Protein 3OF4 (pdb70)

Sequence (615 aa):
YLLEEKLQQWRYATADFSGAHITDDDVLDKLLNTTRLTASSYGLQPYCTLVIRNKGLREEQLVNNHSFGQQKVADSSALVIFAAKTGAVADIVDPYISSELSSQQRQLTNNEEAENTRNYFTQKLQASAATRKEWAVRQAYIGLGTFLLAAAELEVDSCPEGIEHDAYDNILSLKDLGLSTVFACCPVGYRSEADTTQFQKKVRQQPLSRFKVVLYLLEEKKLQQWRYATADDFSGAHHITDDDVLDKLLNTTRLTASSYGLQPYCCTLVIRNKGLREQLVNHSFGQQKVADSSALVIFAAKTGAVADIVDPYISELSQQQRQLTNEEAENTRNYFTQKLQASAATRKEWAVRQAYIGLGTFLLAAAELEVDSCPEEGIEHDDAYDNNILSLKDLGLSTVFACPVGYRSEADTTQFQKKVRQQPLSRFKVVLYLEEKLQQWRYATADFSGAHITDDDVLDKLLNTTRLTASSYGLQQPYCTLVIRNKGLREQLVNHSFGQQKVADSSALVIFAAKTGAVADIVDPYISSELSQQRQLTNEEAENTRNYFTQKLQQASAATRKEWAVRQAYIGLGTFLLAAAELEVDSCPEGIEHDAYDNILSLKDLGLSTVFACPVGYRSEADTTQFQKKVRQPLSRFKVVL

Secondary structure (DSSP, 8-state):
-HHHHHHH--B-SSB-SPPPPHHHHHHHHHHHHT---GGG---EEEEEE--HHHHHHHHHTTTT-THHHHSSEEEEEEEE-S-THHHHHHHHHHHHHHHT--HHHHHHHHHHHHHHHH--HHHHHHHHHHHHHHHHHHHHHHHHHTT-EE----S-HHHHHHHTTHHHHTEEEEEEEEEE-B-TT-GGGGSPP----HHHHEEE-/-HHHHHHH--B-S-B-S----HHHHHHHHHHHHT---GGG---EEEEEE--HHHHHHHHHTTTT-GGGTSSSEEEEEEEE-S-HHHHHHHHHHHHHHHTT--HHHHHHHHHHHHHHHH--HHHHHHHHHHHHHHHHHHHHHHHHHTT-EE----S-HHHHHHHTTGGGGTEEEEEEEEEE-B-TT-GGGGSPP----HHHHEEE-/-HHHHHHH--B-SSB-SPPPPHHHHHHHHHHHHT---GGG---EEEEEE--HHHHHHHHTTTTT-THHHHSSEEEEEEEE-S-THHHHHHHHHHHHHHHT--HHHHHHHHHHHHHHHH--HHHHHHHHHHHHHHHHHHHHHHHHHTT-EE----S-HHHHHHHTT-GGGTEEEEEEEEEE-B-TT-GGGGSPP----HHHH----

Radius of gyration: 32.73 Å; Cα contacts (8 Å, |Δi|>4): 1100; chains: 3; bounding box: 60×85×86 Å

InterPro domains:
  IPR000415 Nitroreductase-like [G3DSA:3.40.109.10] (1-208)
  IPR000415 Nitroreductase-like [SSF55469] (2-204)
  IPR029479 Nitroreductase [PF00881] (9-184)

Organism: Idiomarina loihiensis (strain ATCC BAA-735 / DSM 15497 / L2-TR) (NCBI:txid283942)

Nearest PDB structures (foldseek):
  3of4-assembly2_C-2  TM=1.001E+00  e=7.122E-36  Idiomarina loihiensis
  3bem-assembly1_A  TM=8.666E-01  e=5.402E-15  Bacillus subtilis
  3n2s-assembly2_D  TM=8.301E-01  e=6.913E-11  Bacillus subtilis
  1zch-assembly1_A-2  TM=8.264E-01  e=3.572E-10  Bacillus subtilis
  7z0w-assembly3_F  TM=7.752E-01  e=3.189E-10  Escherichia coli K-12

Solvent-accessible surface area: 29558 Å² total

Foldseek 3Di:
DLVVLVLLADQFQAAAQDADDPVLVCLLQVQLLVFDADVSLLQKHKDKAQDQVLQVVQCVQLVNSCLSRRFRMKIWIKGQLAQLCVRLVVVLVVVCVVVVDDPVVSVVSSVVSNVVLVVDSVVSRVSRLVRSVSSVVSSSSSCSVSQKYKHKASGNFVVVCVSVVCVVVRITTNMMMGIHHHDPPRPCSPDDDDDDDPVPVDDDD/DLVVLVLQADQFQAFDQDADDPVLVCQLVVQLLPFDAVVSQLQKDKDKAQDQVLQVVQCVQLVNRCLSRRFNIKIWIKGQLADLCVRLVVVLVVCCVVVVDDPVRSVVSSVVSNVVLVVDSVVSRVSRLVRVVSSVVSSSSSCSVSQKYKHKASGNFVVNCVSVVCVVVSITTNMMMGIHHHDPPRCCSVDDDDDDDCVVVDDDD/DLVVLVLQADAFQAAAQAADDPVLVCLLQVQLLPFDADVSLLQKHKDKDQDQVLQVVQCVQLVNRCLSRRFRIKIWIKGQLADLCVRLVVVLVVCCVVVVDDPVRSVVSSVVSSVVQVVDSVVNRVSRLVRVVSSVVSSSSSCSVSVKYKHKARGNFVVVCVSVVCVVVRITTNMMMGIGHHDPPRPCSVDDDDDDDPVVVDDDD

Structure (mmCIF, N/CA/C/O backbone):
data_3OF4
#
_entry.id   3OF4
#
_cell.length_a   154.702
_cell.length_b   74.051
_cell.length_c   64.565
_cell.angle_alpha   90.000
_cell.angle_beta   112.490
_cell.angle_gamma   90.000
#
_symmetry.space_group_name_H-M   'C 1 2 1'
#
loop_
_entity.id
_entity.type
_entity.pdbx_description
1 polymer Nitroreductase
2 non-polymer 'FLAVIN MONONUCLEOTIDE'
3 non-polymer 'UNKNOWN LIGAND'
4 non-polymer 'SULFATE ION'
5 non-polymer GLYCEROL
6 non-polymer 'ACETATE ION'
7 non-polymer 'FLAVIN-ADENINE DINUCLEOTIDE'
8 water water
#
loop_
_atom_site.group_PDB
_atom_site.id
_atom_site.type_symbol
_atom_site.label_atom_id
_atom_site.label_alt_id
_atom_site.label_comp_id
_atom_site.label_asym_id
_atom_site.label_entity_id
_atom_site.label_seq_id
_atom_site.pdbx_PDB_ins_code
_atom_site.Cartn_x
_atom_site.Cartn_y
_atom_site.Cartn_z
_atom_site.occupancy
_atom_site.B_iso_or_equiv
_atom_site.auth_seq_id
_atom_site.auth_comp_id
_atom_site.auth_asym_id
_atom_site.auth_atom_id
_atom_site.pdbx_PDB_model_num
ATOM 9 N N . TYR A 1 3 ? 45.555 58.782 0.930 1.00 36.03 2 TYR A N 1
ATOM 10 C CA . TYR A 1 3 ? 46.534 57.981 1.662 1.00 34.82 2 TYR A CA 1
ATOM 11 C C . TYR A 1 3 ? 46.141 57.736 3.124 1.00 32.23 2 TYR A C 1
ATOM 12 O O . TYR A 1 3 ? 46.266 56.622 3.659 1.00 31.13 2 TYR A O 1
ATOM 21 N N . LEU A 1 4 ? 45.639 58.768 3.788 1.00 30.22 3 LEU A N 1
ATOM 22 C CA A LEU A 1 4 ? 45.237 58.624 5.179 0.50 28.68 3 LEU A CA 1
ATOM 23 C CA B LEU A 1 4 ? 45.264 58.598 5.185 0.50 28.56 3 LEU A CA 1
ATOM 24 C C . LEU A 1 4 ? 44.083 57.633 5.326 1.00 27.98 3 LEU A C 1
ATOM 25 O O . LEU A 1 4 ? 43.972 56.972 6.347 1.00 27.28 3 LEU A O 1
ATOM 34 N N . GLU A 1 5 ? 43.230 57.509 4.304 1.00 30.05 4 GLU A N 1
ATOM 35 C CA A GLU A 1 5 ? 42.207 56.431 4.277 0.50 30.67 4 GLU A CA 1
ATOM 36 C CA B GLU A 1 5 ? 42.211 56.441 4.321 0.50 30.89 4 GLU A CA 1
ATOM 37 C C . GLU A 1 5 ? 42.858 55.050 4.288 1.00 31.33 4 GLU A C 1
ATOM 38 O O . GLU A 1 5 ? 42.430 54.158 5.011 1.00 31.11 4 GLU A O 1
ATOM 49 N N . LYS A 1 6 ? 43.895 54.871 3.476 1.00 31.85 5 LYS A N 1
ATOM 50 C CA . LYS A 1 6 ? 44.630 53.588 3.430 1.00 32.75 5 LYS A CA 1
ATOM 51 C C . LYS A 1 6 ? 45.290 53.270 4.775 1.00 30.63 5 LYS A C 1
ATOM 52 O O . LYS A 1 6 ? 45.237 52.126 5.251 1.00 29.98 5 LYS A O 1
ATOM 58 N N . LEU A 1 7 ? 45.847 54.284 5.425 1.00 29.54 6 LEU A N 1
ATOM 59 C CA . LEU A 1 7 ? 46.466 54.087 6.756 1.00 28.46 6 LEU A CA 1
ATOM 60 C C . LEU A 1 7 ? 45.394 53.627 7.735 1.00 28.02 6 LEU A C 1
ATOM 61 O O . LEU A 1 7 ? 45.616 52.686 8.540 1.00 27.40 6 LEU A O 1
ATOM 66 N N . GLN A 1 8 ? 44.215 54.268 7.682 1.00 28.46 7 GLN A N 1
ATOM 67 C CA . GLN A 1 8 ? 43.086 53.893 8.553 1.00 27.74 7 GLN A CA 1
ATOM 68 C C . GLN A 1 8 ? 42.632 52.455 8.383 1.00 29.34 7 GLN A C 1
ATOM 69 O O . GLN A 1 8 ? 42.208 51.807 9.344 1.00 29.12 7 GLN A O 1
ATOM 75 N N . GLN A 1 9 ? 42.656 51.972 7.142 1.00 31.21 8 GLN A N 1
ATOM 76 C CA . GLN A 1 9 ? 42.268 50.601 6.822 1.00 31.87 8 GLN A CA 1
ATOM 77 C C . GLN A 1 9 ? 43.346 49.578 7.220 1.00 31.49 8 GLN A C 1
ATOM 78 O O . GLN A 1 9 ? 43.020 48.438 7.559 1.00 31.36 8 GLN A O 1
ATOM 84 N N . TRP A 1 10 ? 44.610 49.995 7.157 1.00 30.73 9 TRP A N 1
ATOM 85 C CA . TRP A 1 10 ? 45.760 49.126 7.511 1.00 31.13 9 TRP A CA 1
ATOM 86 C C . TRP A 1 10 ? 45.807 48.865 9.027 1.00 30.32 9 TRP A C 1
ATOM 87 O O . TRP A 1 10 ? 45.930 47.727 9.451 1.00 28.79 9 TRP A O 1
ATOM 98 N N . ARG A 1 11 ? 45.648 49.914 9.839 1.00 28.54 10 ARG A N 1
ATOM 99 C CA . ARG A 1 11 ? 45.769 49.772 11.283 1.00 27.22 10 ARG A CA 1
ATOM 100 C C . ARG A 1 11 ? 44.611 49.024 11.891 1.00 27.38 10 ARG A C 1
ATOM 101 O O . ARG A 1 11 ? 43.542 48.941 11.299 1.00 25.51 10 ARG A O 1
ATOM 109 N N . TYR A 1 12 ? 44.836 48.498 13.093 1.00 26.88 11 TYR A N 1
ATOM 110 C CA . TYR A 1 12 ? 43.753 47.864 13.872 1.00 27.37 11 TYR A CA 1
ATOM 111 C C . TYR A 1 12 ? 44.238 47.838 15.307 1.00 27.95 11 TYR A C 1
ATOM 112 O O . TYR A 1 12 ? 45.415 48.149 15.595 1.00 27.50 11 TYR A O 1
ATOM 121 N N . ALA A 1 13 ? 43.320 47.569 16.216 1.00 29.23 12 ALA A N 1
ATOM 122 C CA . ALA A 1 13 ? 43.646 47.485 17.640 1.00 30.11 12 ALA A CA 1
ATOM 123 C C . ALA A 1 13 ? 44.229 46.094 17.877 1.00 30.94 12 ALA A C 1
ATOM 124 O O . ALA A 1 13 ? 43.519 45.151 18.146 1.00 33.05 12 ALA A O 1
ATOM 126 N N . THR A 1 14 ? 45.538 45.989 17.745 1.00 31.54 13 THR A N 1
ATOM 127 C CA . THR A 1 14 ? 46.269 44.716 17.851 1.00 31.25 13 THR A CA 1
ATOM 128 C C . THR A 1 14 ? 46.027 43.953 19.163 1.00 32.40 13 THR A C 1
ATOM 129 O O . THR A 1 14 ? 46.288 44.471 20.258 1.00 32.28 13 THR A O 1
ATOM 133 N N . ALA A 1 15 ? 45.557 42.718 19.046 1.00 33.49 14 ALA A N 1
ATOM 134 C CA . ALA A 1 15 ? 45.239 41.865 20.211 1.00 34.51 14 ALA A CA 1
ATOM 135 C C . ALA A 1 15 ? 46.396 40.958 20.655 1.00 36.52 14 ALA A C 1
ATOM 136 O O . ALA A 1 15 ? 46.511 40.599 21.820 1.00 37.33 14 ALA A O 1
ATOM 138 N N . ASP A 1 16 ? 47.228 40.547 19.712 1.00 36.15 15 ASP A N 1
ATOM 139 C CA . ASP A 1 16 ? 48.322 39.665 20.035 1.00 37.70 15 ASP A CA 1
ATOM 140 C C . ASP A 1 16 ? 49.557 40.176 19.300 1.00 36.22 15 ASP A C 1
ATOM 141 O O . ASP A 1 16 ? 49.625 40.109 18.069 1.00 35.68 15 ASP A O 1
ATOM 146 N N . PHE A 1 17 ? 50.521 40.671 20.067 1.00 35.83 16 PHE A N 1
ATOM 147 C CA . PHE A 1 17 ? 51.778 41.162 19.522 1.00 35.85 16 PHE A CA 1
ATOM 148 C C . PHE A 1 17 ? 52.796 40.047 19.417 1.00 37.67 16 PHE A C 1
ATOM 149 O O . PHE A 1 17 ? 52.824 39.156 20.271 1.00 38.95 16 PHE A O 1
ATOM 157 N N . SER A 1 18 ? 53.672 40.142 18.414 1.00 37.58 17 SER A N 1
ATOM 158 C CA . SER A 1 18 ? 54.837 39.289 18.336 1.00 39.00 17 SER A CA 1
ATOM 159 C C . SER A 1 18 ? 55.944 39.825 19.238 1.00 39.86 17 SER A C 1
ATOM 160 O O . SER A 1 18 ? 55.884 40.959 19.724 1.00 39.15 17 SER A O 1
ATOM 163 N N . GLY A 1 19 ? 56.981 39.018 19.386 1.00 40.90 18 GLY A N 1
ATOM 164 C CA . GLY A 1 19 ? 58.166 39.425 20.138 1.00 42.14 18 GLY A CA 1
ATOM 165 C C . GLY A 1 19 ? 59.202 40.139 19.279 1.00 41.48 18 GLY A C 1
ATOM 166 O O . GLY A 1 19 ? 60.341 40.297 19.707 1.00 42.67 18 GLY A O 1
ATOM 167 N N . ALA A 1 20 ? 58.821 40.619 18.091 1.00 39.24 19 ALA A N 1
ATOM 168 C CA . ALA A 1 20 ? 59.815 41.232 17.201 1.00 39.12 19 ALA A CA 1
ATOM 169 C C . ALA A 1 20 ? 60.160 42.630 17.719 1.00 37.41 19 ALA A C 1
ATOM 170 O O . ALA A 1 20 ? 59.275 43.374 18.153 1.00 36.51 19 ALA A O 1
ATOM 172 N N . HIS A 1 21 ? 61.446 42.970 17.678 1.00 37.76 20 HIS A N 1
ATOM 173 C CA . HIS A 1 21 ? 61.959 44.265 18.159 1.00 37.83 20 HIS A CA 1
ATOM 174 C C . HIS A 1 21 ? 61.517 45.459 17.309 1.00 36.16 20 HIS A C 1
ATOM 175 O O . HIS A 1 21 ? 61.625 45.438 16.094 1.00 34.37 20 HIS A O 1
ATOM 182 N N . ILE A 1 22 ? 60.996 46.502 17.959 1.00 35.00 21 ILE A N 1
ATOM 183 C CA . ILE A 1 22 ? 60.820 47.806 17.310 1.00 34.80 21 ILE A CA 1
ATOM 184 C C . ILE A 1 22 ? 62.074 48.660 17.650 1.00 36.01 21 ILE A C 1
ATOM 185 O O . ILE A 1 22 ? 62.464 48.752 18.802 1.00 36.27 21 ILE A O 1
ATOM 190 N N . THR A 1 23 ? 62.734 49.248 16.657 1.00 36.38 22 THR A N 1
ATOM 191 C CA . THR A 1 23 ? 63.976 49.990 16.930 1.00 37.93 22 THR A CA 1
ATOM 192 C C . THR A 1 23 ? 63.672 51.376 17.496 1.00 36.92 22 THR A C 1
ATOM 193 O O . THR A 1 23 ? 62.563 51.924 17.306 1.00 34.59 22 THR A O 1
ATOM 197 N N . ASP A 1 24 ? 64.659 51.948 18.163 1.00 38.54 23 ASP A N 1
ATOM 198 C CA . ASP A 1 24 ? 64.561 53.323 18.633 1.00 38.93 23 ASP A CA 1
ATOM 199 C C . ASP A 1 24 ? 64.362 54.303 17.509 1.00 37.28 23 ASP A C 1
ATOM 200 O O . ASP A 1 24 ? 63.628 55.249 17.712 1.00 37.54 23 ASP A O 1
ATOM 205 N N . ASP A 1 25 ? 64.986 54.096 16.345 1.00 37.38 24 ASP A N 1
ATOM 206 C CA A ASP A 1 25 ? 64.833 55.041 15.248 0.50 36.46 24 ASP A CA 1
ATOM 207 C CA B ASP A 1 25 ? 64.824 55.018 15.216 0.50 37.31 24 ASP A CA 1
ATOM 208 C C . ASP A 1 25 ? 63.357 55.038 14.777 1.00 34.89 24 ASP A C 1
ATOM 209 O O . ASP A 1 25 ? 62.754 56.108 14.536 1.00 32.42 24 ASP A O 1
ATOM 218 N N . VAL A 1 26 ? 62.754 53.859 14.684 1.00 34.67 25 VAL A N 1
ATOM 219 C CA . VAL A 1 26 ? 61.334 53.787 14.307 1.00 33.20 25 VAL A CA 1
ATOM 220 C C . VAL A 1 26 ? 60.467 54.430 15.382 1.00 32.24 25 VAL A C 1
ATOM 221 O O . VAL A 1 26 ? 59.625 55.292 15.084 1.00 31.41 25 VAL A O 1
ATOM 225 N N . LEU A 1 27 ? 60.666 54.058 16.642 1.00 33.53 26 LEU A N 1
ATOM 226 C CA . LEU A 1 27 ? 59.870 54.655 17.722 1.00 32.94 26 LEU A CA 1
ATOM 227 C C . LEU A 1 27 ? 60.029 56.183 17.760 1.00 32.35 26 LEU A C 1
ATOM 228 O O . LEU A 1 27 ? 59.046 56.907 17.958 1.00 30.56 26 LEU A O 1
ATOM 233 N N . ASP A 1 28 ? 61.236 56.681 17.493 1.00 32.86 27 ASP A N 1
ATOM 234 C CA . ASP A 1 28 ? 61.457 58.136 17.424 1.00 32.70 27 ASP A CA 1
ATOM 235 C C . ASP A 1 28 ? 60.738 58.823 16.253 1.00 31.74 27 ASP A C 1
ATOM 236 O O . ASP A 1 28 ? 60.288 59.974 16.386 1.00 31.37 27 ASP A O 1
ATOM 241 N N . LYS A 1 29 ? 60.639 58.158 15.103 1.00 31.57 28 LYS A N 1
ATOM 242 C CA . LYS A 1 29 ? 59.866 58.738 14.012 1.00 31.62 28 LYS A CA 1
ATOM 243 C C . LYS A 1 29 ? 58.388 58.821 14.387 1.00 29.79 28 LYS A C 1
ATOM 244 O O . LYS A 1 29 ? 57.704 59.820 14.092 1.00 29.80 28 LYS A O 1
ATOM 250 N N . LEU A 1 30 ? 57.893 57.783 15.058 1.00 29.33 29 LEU A N 1
ATOM 251 C CA . LEU A 1 30 ? 56.509 57.746 15.513 1.00 28.52 29 LEU A CA 1
ATOM 252 C C . LEU A 1 30 ? 56.240 58.886 16.527 1.00 28.50 29 LEU A C 1
ATOM 253 O O . LEU A 1 30 ? 55.291 59.668 16.363 1.00 26.51 29 LEU A O 1
ATOM 258 N N . LEU A 1 31 ? 57.113 59.023 17.525 1.00 28.10 30 LEU A N 1
ATOM 259 C CA . LEU A 1 31 ? 56.935 60.070 18.551 1.00 28.03 30 LEU A CA 1
ATOM 260 C C . LEU A 1 31 ? 57.204 61.484 18.030 1.00 27.52 30 LEU A C 1
ATOM 261 O O . LEU A 1 31 ? 56.578 62.435 18.484 1.00 26.87 30 LEU A O 1
ATOM 266 N N . ASN A 1 32 ? 58.113 61.622 17.071 1.00 28.36 31 ASN A N 1
ATOM 267 C CA . ASN A 1 32 ? 58.385 62.893 16.450 1.00 28.84 31 ASN A CA 1
ATOM 268 C C . ASN A 1 32 ? 57.173 63.409 15.657 1.00 29.00 31 ASN A C 1
ATOM 269 O O . ASN A 1 32 ? 56.798 64.579 15.747 1.00 29.72 31 ASN A O 1
ATOM 274 N N . THR A 1 33 ? 56.530 62.541 14.903 1.00 27.73 32 THR A N 1
ATOM 275 C CA . THR A 1 33 ? 55.280 62.941 14.230 1.00 25.50 32 THR A CA 1
ATOM 276 C C . THR A 1 33 ? 54.184 63.301 15.248 1.00 24.89 32 THR A C 1
ATOM 277 O O . THR A 1 33 ? 53.464 64.268 15.063 1.00 26.94 32 THR A O 1
ATOM 281 N N . THR A 1 34 ? 54.097 62.549 16.320 1.00 25.15 33 THR A N 1
ATOM 282 C CA . THR A 1 34 ? 53.085 62.741 17.340 1.00 23.88 33 THR A CA 1
ATOM 283 C C . THR A 1 34 ? 53.349 64.089 18.034 1.00 24.38 33 THR A C 1
ATOM 284 O O . THR A 1 34 ? 52.404 64.833 18.323 1.00 23.86 33 THR A O 1
ATOM 288 N N . ARG A 1 35 ? 54.614 64.412 18.288 1.00 24.76 34 ARG A N 1
ATOM 289 C CA . ARG A 1 35 ? 54.972 65.681 18.954 1.00 24.91 34 ARG A CA 1
ATOM 290 C C . ARG A 1 35 ? 54.568 66.972 18.212 1.00 25.17 34 ARG A C 1
ATOM 291 O O . ARG A 1 35 ? 54.502 68.042 18.814 1.00 23.28 34 ARG A O 1
ATOM 299 N N . LEU A 1 36 ? 54.350 66.872 16.902 1.00 24.40 35 LEU A N 1
ATOM 300 C CA . LEU A 1 36 ? 53.971 68.001 16.066 1.00 24.18 35 LEU A CA 1
ATOM 301 C C . LEU A 1 36 ? 52.445 68.262 16.105 1.00 23.80 35 LEU A C 1
ATOM 302 O O . LEU A 1 36 ? 51.958 69.108 15.378 1.00 23.23 35 LEU A O 1
ATOM 307 N N . THR A 1 37 ? 51.703 67.492 16.915 1.00 23.15 36 THR A N 1
ATOM 308 C CA . THR A 1 37 ? 50.236 67.627 16.990 1.00 22.54 36 THR A CA 1
ATOM 309 C C . THR A 1 37 ? 49.822 68.977 17.544 1.00 22.05 36 THR A C 1
ATOM 310 O O . THR A 1 37 ? 50.389 69.449 18.527 1.00 22.14 36 THR A O 1
ATOM 314 N N . ALA A 1 38 ? 48.815 69.585 16.928 1.00 21.28 37 ALA A N 1
ATOM 315 C CA . ALA A 1 38 ? 48.201 70.770 17.483 1.00 20.86 37 ALA A CA 1
ATOM 316 C C . ALA A 1 38 ? 47.672 70.505 18.906 1.00 20.51 37 ALA A C 1
ATOM 317 O O . ALA A 1 38 ? 47.124 69.426 19.208 1.00 20.12 37 ALA A O 1
ATOM 319 N N . SER A 1 39 ? 47.693 71.558 19.717 1.00 21.26 38 SER A N 1
ATOM 320 C CA . SER A 1 39 ? 47.082 71.546 21.039 1.00 22.18 38 SER A CA 1
ATOM 321 C C . SER A 1 39 ? 46.515 72.916 21.409 1.00 22.90 38 SER A C 1
ATOM 322 O O . SER A 1 39 ? 46.902 73.932 20.852 1.00 20.96 38 SER A O 1
ATOM 325 N N . SER A 1 40 ? 45.612 72.905 22.358 1.00 22.80 39 SER A N 1
ATOM 326 C CA . SER A 1 40 ? 45.003 74.085 22.912 1.00 24.63 39 SER A CA 1
ATOM 327 C C . SER A 1 40 ? 46.088 75.089 23.336 1.00 25.06 39 SER A C 1
ATOM 328 O O . SER A 1 40 ? 46.955 74.762 24.138 1.00 24.35 39 SER A O 1
ATOM 331 N N . TYR A 1 41 ? 46.047 76.285 22.736 1.00 24.71 40 TYR A N 1
ATOM 332 C CA . TYR A 1 41 ? 47.058 77.353 22.938 1.00 26.27 40 TYR A CA 1
ATOM 333 C C . TYR A 1 41 ? 48.509 76.979 22.571 1.00 26.72 40 TYR A C 1
ATOM 334 O O . TYR A 1 41 ? 49.450 77.750 22.844 1.00 27.75 40 TYR A O 1
ATOM 343 N N . GLY A 1 42 ? 48.701 75.822 21.934 1.00 24.23 41 GLY A N 1
ATOM 344 C CA . GLY A 1 42 ? 50.027 75.305 21.626 1.00 24.33 41 GLY A CA 1
ATOM 345 C C . GLY A 1 42 ? 50.817 74.850 22.861 1.00 25.05 41 GLY A C 1
ATOM 346 O O . GLY A 1 42 ? 52.002 74.545 22.777 1.00 24.65 41 GLY A O 1
ATOM 347 N N . LEU A 1 43 ? 50.136 74.729 23.998 1.00 25.35 42 LEU A N 1
ATOM 348 C CA . LEU A 1 43 ? 50.781 74.406 25.271 1.00 25.28 42 LEU A CA 1
ATOM 349 C C . LEU A 1 43 ? 51.143 72.940 25.471 1.00 25.84 42 LEU A C 1
ATOM 350 O O . LEU A 1 43 ? 51.897 72.609 26.406 1.00 26.44 42 LEU A O 1
ATOM 355 N N . GLN A 1 44 ? 50.608 72.055 24.638 1.00 24.31 43 GLN A N 1
ATOM 356 C CA . GLN A 1 44 ? 50.965 70.638 24.667 1.00 24.07 43 GLN A CA 1
ATOM 357 C C . GLN A 1 44 ? 51.186 70.054 26.096 1.00 22.89 43 GLN A C 1
ATOM 358 O O . GLN A 1 44 ? 52.288 69.631 26.442 1.00 23.63 43 GLN A O 1
ATOM 364 N N . PRO A 1 45 ? 50.143 70.041 26.916 1.00 22.99 44 PRO A N 1
ATOM 365 C CA . PRO A 1 45 ? 50.263 69.689 28.342 1.00 22.91 44 PRO A CA 1
ATOM 366 C C . PRO A 1 45 ? 50.298 68.179 28.598 1.00 23.30 44 PRO A C 1
ATOM 367 O O . PRO A 1 45 ? 49.617 67.670 29.500 1.00 24.45 44 PRO A O 1
ATOM 371 N N . TYR A 1 46 ? 51.146 67.466 27.840 1.00 23.94 45 TYR A N 1
ATOM 372 C CA . TYR A 1 46 ? 51.301 66.029 27.991 1.00 24.15 45 TYR A CA 1
ATOM 373 C C . TYR A 1 46 ? 52.613 65.577 27.390 1.00 24.88 45 TYR A C 1
ATOM 374 O O . TYR A 1 46 ? 53.315 66.356 26.763 1.00 24.03 45 TYR A O 1
ATOM 383 N N . CYS A 1 47 ? 52.951 64.314 27.618 1.00 26.98 46 CYS A N 1
ATOM 384 C CA . CYS A 1 47 ? 54.129 63.739 27.026 1.00 26.97 46 CYS A CA 1
ATOM 385 C C . CYS A 1 47 ? 53.901 62.241 26.857 1.00 27.39 46 CYS A C 1
ATOM 386 O O . CYS A 1 47 ? 52.847 61.696 27.244 1.00 27.17 46 CYS A O 1
ATOM 389 N N . THR A 1 48 ? 54.853 61.589 26.214 1.00 27.29 47 THR A N 1
ATOM 390 C CA . THR A 1 48 ? 54.797 60.141 26.028 1.00 28.40 47 THR A CA 1
ATOM 391 C C . THR A 1 48 ? 55.939 59.463 26.767 1.00 31.51 47 THR A C 1
ATOM 392 O O . THR A 1 48 ? 57.119 59.775 26.513 1.00 34.92 47 THR A O 1
ATOM 396 N N . LEU A 1 49 ? 55.622 58.527 27.660 1.00 32.06 48 LEU A N 1
ATOM 397 C CA . LEU A 1 49 ? 56.626 57.757 28.369 1.00 32.87 48 LEU A CA 1
ATOM 398 C C . LEU A 1 49 ? 56.865 56.499 27.568 1.00 33.64 48 LEU A C 1
ATOM 399 O O . LEU A 1 49 ? 55.899 55.932 27.051 1.00 33.83 48 LEU A O 1
ATOM 404 N N . VAL A 1 50 ? 58.124 56.090 27.412 1.00 33.85 49 VAL A N 1
ATOM 405 C CA . VAL A 1 50 ? 58.475 54.848 26.679 1.00 34.08 49 VAL A CA 1
ATOM 406 C C . VAL A 1 50 ? 59.095 53.824 27.650 1.00 37.42 49 VAL A C 1
ATOM 407 O O . VAL A 1 50 ? 60.119 54.110 28.302 1.00 40.09 49 VAL A O 1
ATOM 411 N N . ILE A 1 51 ? 58.493 52.638 27.748 1.00 37.99 50 ILE A N 1
ATOM 412 C CA . ILE A 1 51 ? 58.984 51.578 28.602 1.00 39.97 50 ILE A CA 1
ATOM 413 C C . ILE A 1 51 ? 59.172 50.269 27.833 1.00 40.17 50 ILE A C 1
ATOM 414 O O . ILE A 1 51 ? 58.248 49.788 27.177 1.00 38.31 50 ILE A O 1
ATOM 419 N N . ARG A 1 52 ? 60.347 49.671 27.970 1.00 41.55 51 ARG A N 1
ATOM 420 C CA . ARG A 1 52 ? 60.624 48.357 27.360 1.00 42.85 51 ARG A CA 1
ATOM 421 C C . ARG A 1 52 ? 60.751 47.212 28.378 1.00 45.19 51 ARG A C 1
ATOM 422 O O . ARG A 1 52 ? 60.407 46.075 28.070 1.00 44.73 51 ARG A O 1
ATOM 430 N N . ASN A 1 53 ? 61.221 47.532 29.584 1.00 47.54 52 ASN A N 1
ATOM 431 C CA . ASN A 1 53 ? 61.404 46.566 30.675 1.00 50.17 52 ASN A CA 1
ATOM 432 C C . ASN A 1 53 ? 60.269 45.568 30.759 1.00 50.97 52 ASN A C 1
ATOM 433 O O . ASN A 1 53 ? 59.100 45.956 30.862 1.00 49.83 52 ASN A O 1
ATOM 438 N N . LYS A 1 54 ? 60.597 44.285 30.729 1.00 52.32 53 LYS A N 1
ATOM 439 C CA . LYS A 1 54 ? 59.578 43.262 30.593 1.00 53.07 53 LYS A CA 1
ATOM 440 C C . LYS A 1 54 ? 58.820 43.009 31.927 1.00 54.37 53 LYS A C 1
ATOM 441 O O . LYS A 1 54 ? 57.597 42.789 31.934 1.00 53.36 53 LYS A O 1
ATOM 447 N N . GLY A 1 55 ? 59.543 43.052 33.044 1.00 56.61 54 GLY A N 1
ATOM 448 C CA . GLY A 1 55 ? 58.996 42.680 34.352 1.00 58.13 54 GLY A CA 1
ATOM 449 C C . GLY A 1 55 ? 58.086 43.755 34.928 1.00 56.89 54 GLY A C 1
ATOM 450 O O . GLY A 1 55 ? 56.992 43.450 35.410 1.00 57.45 54 GLY A O 1
ATOM 451 N N . LEU A 1 56 ? 58.563 44.997 34.887 1.00 54.75 55 LEU A N 1
ATOM 452 C CA . LEU A 1 56 ? 57.730 46.174 35.096 1.00 53.54 55 LEU A CA 1
ATOM 453 C C . LEU A 1 56 ? 56.388 46.146 34.368 1.00 51.37 55 LEU A C 1
ATOM 454 O O . LEU A 1 56 ? 55.354 46.568 34.921 1.00 51.21 55 LEU A O 1
ATOM 459 N N . ARG A 1 57 ? 56.413 45.721 33.109 1.00 48.89 56 ARG A N 1
ATOM 460 C CA . ARG A 1 57 ? 55.224 45.708 32.331 1.00 46.11 56 ARG A CA 1
ATOM 461 C C . ARG A 1 57 ? 54.352 44.521 32.695 1.00 47.53 56 ARG A C 1
ATOM 462 O O . ARG A 1 57 ? 53.134 44.635 32.669 1.00 46.82 56 ARG A O 1
ATOM 470 N N . GLU A 1 58 ? 54.946 43.370 33.035 1.00 49.47 57 GLU A N 1
ATOM 471 C CA A GLU A 1 58 ? 54.152 42.234 33.520 0.50 51.01 57 GLU A CA 1
ATOM 472 C CA B GLU A 1 58 ? 54.141 42.240 33.494 0.50 51.10 57 GLU A CA 1
ATOM 473 C C . GLU A 1 58 ? 53.388 42.673 34.765 1.00 51.76 57 GLU A C 1
ATOM 474 O O . GLU A 1 58 ? 52.229 42.294 34.957 1.00 52.79 57 GLU A O 1
ATOM 485 N N . GLN A 1 59 ? 54.023 43.503 35.592 1.00 51.58 58 GLN A N 1
ATOM 486 C CA . GLN A 1 59 ? 53.345 44.101 36.708 1.00 52.96 58 GLN A CA 1
ATOM 487 C C . GLN A 1 59 ? 52.166 45.014 36.271 1.00 50.50 58 GLN A C 1
ATOM 488 O O . GLN A 1 59 ? 51.095 44.989 36.883 1.00 50.40 58 GLN A O 1
ATOM 494 N N . LEU A 1 60 ? 52.366 45.829 35.234 1.00 47.73 59 LEU A N 1
ATOM 495 C CA . LEU A 1 60 ? 51.297 46.700 34.769 1.00 45.54 59 LEU A CA 1
ATOM 496 C C . LEU A 1 60 ? 50.159 45.827 34.212 1.00 45.94 59 LEU A C 1
ATOM 497 O O . LEU A 1 60 ? 48.967 46.168 34.376 1.00 45.57 59 LEU A O 1
ATOM 502 N N . VAL A 1 61 ? 50.503 44.681 33.611 1.00 46.41 60 VAL A N 1
ATOM 503 C CA . VAL A 1 61 ? 49.490 43.708 33.166 1.00 47.04 60 VAL A CA 1
ATOM 504 C C . VAL A 1 61 ? 48.524 43.364 34.299 1.00 49.40 60 VAL A C 1
ATOM 505 O O . VAL A 1 61 ? 47.305 43.316 34.086 1.00 48.43 60 VAL A O 1
ATOM 509 N N . ASN A 1 62 ? 49.067 43.149 35.499 1.00 52.43 61 ASN A N 1
ATOM 510 C CA A ASN A 1 62 ? 48.245 42.777 36.641 0.50 54.61 61 ASN A CA 1
ATOM 511 C CA B ASN A 1 62 ? 48.262 42.816 36.698 0.50 55.04 61 ASN A CA 1
ATOM 512 C C . ASN A 1 62 ? 47.306 43.955 37.041 1.00 53.96 61 ASN A C 1
ATOM 513 O O . ASN A 1 62 ? 46.314 43.763 37.743 1.00 56.42 61 ASN A O 1
ATOM 522 N N . HIS A 1 63 ? 47.596 45.159 36.559 1.00 51.37 62 HIS A N 1
ATOM 523 C CA . HIS A 1 63 ? 46.711 46.314 36.789 1.00 49.80 62 HIS A CA 1
ATOM 524 C C . HIS A 1 63 ? 46.091 46.795 35.465 1.00 46.89 62 HIS A C 1
ATOM 525 O O . HIS A 1 63 ? 45.758 47.956 35.300 1.00 43.66 62 HIS A O 1
ATOM 532 N N . SER A 1 64 ? 45.935 45.858 34.520 1.00 46.67 63 SER A N 1
ATOM 533 C CA . SER A 1 64 ? 45.319 46.125 33.235 1.00 44.00 63 SER A CA 1
ATOM 534 C C . SER A 1 64 ? 44.278 45.052 32.903 1.00 45.42 63 SER A C 1
ATOM 535 O O . SER A 1 64 ? 44.009 44.763 31.723 1.00 43.62 63 SER A O 1
ATOM 538 N N . PHE A 1 65 ? 43.681 44.477 33.951 1.00 47.80 64 PHE A N 1
ATOM 539 C CA . PHE A 1 65 ? 42.676 43.418 33.825 1.00 49.10 64 PHE A CA 1
ATOM 540 C C . PHE A 1 65 ? 43.228 42.274 33.008 1.00 49.72 64 PHE A C 1
ATOM 541 O O . PHE A 1 65 ? 42.541 41.699 32.179 1.00 50.23 64 PHE A O 1
ATOM 549 N N . GLY A 1 66 ? 44.492 41.957 33.247 1.00 50.24 65 GLY A N 1
ATOM 550 C CA . GLY A 1 66 ? 45.143 40.833 32.614 1.00 51.12 65 GLY A CA 1
ATOM 551 C C . GLY A 1 66 ? 45.313 40.918 31.114 1.00 49.53 65 GLY A C 1
ATOM 552 O O . GLY A 1 66 ? 45.411 39.902 30.433 1.00 49.95 65 GLY A O 1
ATOM 553 N N . GLN A 1 67 ? 45.355 42.126 30.581 1.00 47.24 66 GLN A N 1
ATOM 554 C CA . GLN A 1 67 ? 45.622 42.262 29.162 1.00 45.80 66 GLN A CA 1
ATOM 555 C C . GLN A 1 67 ? 47.127 42.098 28.965 1.00 45.94 66 GLN A C 1
ATOM 556 O O . GLN A 1 67 ? 47.900 43.023 29.181 1.00 44.73 66 GLN A O 1
ATOM 562 N N . GLN A 1 68 ? 47.544 40.893 28.601 1.00 47.41 67 GLN A N 1
ATOM 563 C CA . GLN A 1 68 ? 48.965 40.601 28.425 1.00 48.65 67 GLN A CA 1
ATOM 564 C C . GLN A 1 68 ? 49.682 41.429 27.323 1.00 46.67 67 GLN A C 1
ATOM 565 O O . GLN A 1 68 ? 50.904 41.586 27.368 1.00 46.94 67 GLN A O 1
ATOM 571 N N . LYS A 1 69 ? 48.949 41.959 26.349 1.00 44.82 68 LYS A N 1
ATOM 572 C CA . LYS A 1 69 ? 49.588 42.795 25.294 1.00 43.56 68 LYS A CA 1
ATOM 573 C C . LYS A 1 69 ? 50.488 43.936 25.843 1.00 42.32 68 LYS A C 1
ATOM 574 O O . LYS A 1 69 ? 51.437 44.360 25.187 1.00 41.72 68 LYS A O 1
ATOM 580 N N . VAL A 1 70 ? 50.198 44.427 27.047 1.00 42.49 69 VAL A N 1
ATOM 581 C CA . VAL A 1 70 ? 51.026 45.467 27.708 1.00 41.33 69 VAL A CA 1
ATOM 582 C C . VAL A 1 70 ? 52.498 45.089 27.890 1.00 42.62 69 VAL A C 1
ATOM 583 O O . VAL A 1 70 ? 53.375 45.953 27.838 1.00 40.89 69 VAL A O 1
ATOM 587 N N . ALA A 1 71 ? 52.752 43.800 28.162 1.00 44.56 70 ALA A N 1
ATOM 588 C CA . ALA A 1 71 ? 54.114 43.248 28.334 1.00 46.15 70 ALA A CA 1
ATOM 589 C C . ALA A 1 71 ? 54.672 42.578 27.073 1.00 46.47 70 ALA A C 1
ATOM 590 O O . ALA A 1 71 ? 55.865 42.662 26.828 1.00 46.68 70 ALA A O 1
ATOM 592 N N . ASP A 1 72 ? 53.817 41.898 26.305 1.00 47.13 71 ASP A N 1
ATOM 593 C CA . ASP A 1 72 ? 54.244 41.092 25.127 1.00 48.55 71 ASP A CA 1
ATOM 594 C C . ASP A 1 72 ? 54.869 41.884 23.959 1.00 46.65 71 ASP A C 1
ATOM 595 O O . ASP A 1 72 ? 55.762 41.371 23.214 1.00 48.37 71 ASP A O 1
ATOM 600 N N . SER A 1 73 ? 54.377 43.101 23.776 1.00 43.34 72 SER A N 1
ATOM 601 C CA . SER A 1 73 ? 54.859 44.029 22.743 1.00 40.92 72 SER A CA 1
ATOM 602 C C . SER A 1 73 ? 56.312 44.399 22.957 1.00 40.36 72 SER A C 1
ATOM 603 O O . SER A 1 73 ? 56.839 44.205 24.033 1.00 41.21 72 SER A O 1
ATOM 606 N N . SER A 1 74 ? 56.951 44.936 21.925 1.00 38.68 73 SER A N 1
ATOM 607 C CA . SER A 1 74 ? 58.339 45.352 22.011 1.00 38.88 73 SER A CA 1
ATOM 608 C C . SER A 1 74 ? 58.542 46.592 22.899 1.00 37.26 73 SER A C 1
ATOM 609 O O . SER A 1 74 ? 59.553 46.704 23.572 1.00 36.99 73 SER A O 1
ATOM 612 N N . ALA A 1 75 ? 57.600 47.530 22.879 1.00 35.83 74 ALA A N 1
ATOM 613 C CA . ALA A 1 75 ? 57.696 48.730 23.735 1.00 34.75 74 ALA A CA 1
ATOM 614 C C . ALA A 1 75 ? 56.309 49.142 24.155 1.00 33.81 74 ALA A C 1
ATOM 615 O O . ALA A 1 75 ? 55.325 48.801 23.488 1.00 33.20 74 ALA A O 1
ATOM 617 N N . LEU A 1 76 ? 56.230 49.889 25.252 1.00 33.26 75 LEU A N 1
ATOM 618 C CA . LEU A 1 76 ? 54.959 50.451 25.719 1.00 32.36 75 LEU A CA 1
ATOM 619 C C . LEU A 1 76 ? 55.087 51.974 25.725 1.00 30.89 75 LEU A C 1
ATOM 620 O O . LEU A 1 76 ? 56.061 52.531 26.273 1.00 31.91 75 LEU A O 1
ATOM 625 N N . VAL A 1 77 ? 54.148 52.640 25.063 1.00 28.85 76 VAL A N 1
ATOM 626 C CA . VAL A 1 77 ? 54.126 54.108 25.080 1.00 27.80 76 VAL A CA 1
ATOM 627 C C . VAL A 1 77 ? 52.976 54.504 25.985 1.00 28.11 76 VAL A C 1
ATOM 628 O O . VAL A 1 77 ? 51.835 54.100 25.743 1.00 29.30 76 VAL A O 1
ATOM 632 N N . ILE A 1 78 ? 53.229 55.331 26.994 1.00 28.91 77 ILE A N 1
ATOM 633 C CA . ILE A 1 78 ? 52.146 55.795 27.878 1.00 27.77 77 ILE A CA 1
ATOM 634 C C . ILE A 1 78 ? 51.983 57.284 27.630 1.00 27.86 77 ILE A C 1
ATOM 635 O O . ILE A 1 78 ? 52.951 58.016 27.750 1.00 27.78 77 ILE A O 1
ATOM 640 N N . PHE A 1 79 ? 50.776 57.720 27.244 1.00 24.99 78 PHE A N 1
ATOM 641 C CA . PHE A 1 79 ? 50.484 59.123 27.188 1.00 25.26 78 PHE A CA 1
ATOM 642 C C . PHE A 1 79 ? 50.157 59.583 28.600 1.00 25.86 78 PHE A C 1
ATOM 643 O O . PHE A 1 79 ? 49.233 59.039 29.239 1.00 26.53 78 PHE A O 1
ATOM 651 N N . ALA A 1 80 ? 50.891 60.604 29.055 1.00 25.27 79 ALA A N 1
ATOM 652 C CA . ALA A 1 80 ? 50.780 61.129 30.417 1.00 26.55 79 ALA A CA 1
ATOM 653 C C . ALA A 1 80 ? 50.527 62.645 30.421 1.00 25.95 79 ALA A C 1
ATOM 654 O O . ALA A 1 80 ? 51.260 63.419 29.785 1.00 24.06 79 ALA A O 1
ATOM 656 N N . ALA A 1 81 ? 49.449 63.050 31.096 1.00 26.48 80 ALA A N 1
ATOM 657 C CA . ALA A 1 81 ? 49.056 64.458 31.167 1.00 26.53 80 ALA A CA 1
ATOM 658 C C . ALA A 1 81 ? 49.852 65.165 32.261 1.00 27.48 80 ALA A C 1
ATOM 659 O O . ALA A 1 81 ? 50.145 64.596 33.281 1.00 28.29 80 ALA A O 1
ATOM 661 N N . LYS A 1 82 ? 50.231 66.409 32.022 1.00 27.99 81 LYS A N 1
ATOM 662 C CA . LYS A 1 82 ? 50.886 67.241 33.013 1.00 30.11 81 LYS A CA 1
ATOM 663 C C . LYS A 1 82 ? 49.845 67.760 34.032 1.00 31.21 81 LYS A C 1
ATOM 664 O O . LYS A 1 82 ? 48.953 68.564 33.709 1.00 30.55 81 LYS A O 1
ATOM 670 N N . THR A 1 83 ? 49.947 67.270 35.255 1.00 32.97 82 THR A N 1
ATOM 671 C CA . THR A 1 83 ? 48.952 67.514 36.286 1.00 34.19 82 THR A CA 1
ATOM 672 C C . THR A 1 83 ? 49.567 68.072 37.571 1.00 36.51 82 THR A C 1
ATOM 673 O O . THR A 1 83 ? 48.973 67.977 38.644 1.00 37.92 82 THR A O 1
ATOM 677 N N . GLY A 1 84 ? 50.789 68.597 37.471 1.00 36.17 83 GLY A N 1
ATOM 678 C CA . GLY A 1 84 ? 51.480 69.154 38.615 1.00 37.62 83 GLY A CA 1
ATOM 679 C C . GLY A 1 84 ? 51.434 70.681 38.583 1.00 36.44 83 GLY A C 1
ATOM 680 O O . GLY A 1 84 ? 50.382 71.265 38.347 1.00 35.68 83 GLY A O 1
ATOM 681 N N . ALA A 1 85 ? 52.585 71.309 38.779 1.00 35.87 84 ALA A N 1
ATOM 682 C CA . ALA A 1 85 ? 52.681 72.762 38.809 1.00 36.24 84 ALA A CA 1
ATOM 683 C C . ALA A 1 85 ? 52.360 73.342 37.429 1.00 33.93 84 ALA A C 1
ATOM 684 O O . ALA A 1 85 ? 52.778 72.835 36.379 1.00 31.99 84 ALA A O 1
ATOM 686 N N . VAL A 1 86 ? 51.564 74.395 37.428 1.00 33.31 85 VAL A N 1
ATOM 687 C CA . VAL A 1 86 ? 51.251 75.104 36.212 1.00 31.51 85 VAL A CA 1
ATOM 688 C C . VAL A 1 86 ? 52.534 75.521 35.501 1.00 31.12 85 VAL A C 1
ATOM 689 O O . VAL A 1 86 ? 52.587 75.506 34.280 1.00 28.86 85 VAL A O 1
ATOM 693 N N . ALA A 1 87 ? 53.579 75.869 36.272 1.00 31.72 86 ALA A N 1
ATOM 694 C CA . ALA A 1 87 ? 54.845 76.288 35.680 1.00 31.86 86 ALA A CA 1
ATOM 695 C C . ALA A 1 87 ? 55.407 75.214 34.756 1.00 32.54 86 ALA A C 1
ATOM 696 O O . ALA A 1 87 ? 56.096 75.532 33.781 1.00 31.16 86 ALA A O 1
ATOM 698 N N . ASP A 1 88 ? 55.157 73.937 35.055 1.00 33.09 87 ASP A N 1
ATOM 699 C CA . ASP A 1 88 ? 55.734 72.872 34.242 1.00 32.81 87 ASP A CA 1
ATOM 700 C C . ASP A 1 88 ? 55.033 72.707 32.875 1.00 30.19 87 ASP A C 1
ATOM 701 O O . ASP A 1 88 ? 55.526 71.996 32.014 1.00 28.84 87 ASP A O 1
ATOM 706 N N . ILE A 1 89 ? 53.906 73.372 32.690 1.00 28.34 88 ILE A N 1
ATOM 707 C CA . ILE A 1 89 ? 53.224 73.442 31.389 1.00 27.07 88 ILE A CA 1
ATOM 708 C C . ILE A 1 89 ? 53.666 74.730 30.705 1.00 26.95 88 ILE A C 1
ATOM 709 O O . ILE A 1 89 ? 54.108 74.722 29.552 1.00 26.27 88 ILE A O 1
ATOM 714 N N . VAL A 1 90 ? 53.596 75.840 31.435 1.00 28.81 89 VAL A N 1
ATOM 715 C CA . VAL A 1 90 ? 53.812 77.151 30.839 1.00 28.31 89 VAL A CA 1
ATOM 716 C C . VAL A 1 90 ? 55.283 77.409 30.477 1.00 29.92 89 VAL A C 1
ATOM 717 O O . VAL A 1 90 ? 55.580 77.863 29.377 1.00 30.65 89 VAL A O 1
ATOM 721 N N . ASP A 1 91 ? 56.204 77.111 31.377 1.00 30.06 90 ASP A N 1
ATOM 722 C CA . ASP A 1 91 ? 57.607 77.506 31.180 1.00 31.75 90 ASP A CA 1
ATOM 723 C C . ASP A 1 91 ? 58.257 76.826 29.963 1.00 31.13 90 ASP A C 1
ATOM 724 O O . ASP A 1 91 ? 58.922 77.486 29.168 1.00 30.41 90 ASP A O 1
ATOM 729 N N . PRO A 1 92 ? 58.068 75.502 29.803 1.00 32.25 91 PRO A N 1
ATOM 730 C CA . PRO A 1 92 ? 58.651 74.893 28.617 1.00 31.79 91 PRO A CA 1
ATOM 731 C C . PRO A 1 92 ? 58.122 75.475 27.297 1.00 31.03 91 PRO A C 1
ATOM 732 O O . PRO A 1 92 ? 58.884 75.598 26.338 1.00 30.98 91 PRO A O 1
ATOM 736 N N . TYR A 1 93 ? 56.831 75.813 27.255 1.00 29.79 92 TYR A N 1
ATOM 737 C CA . TYR A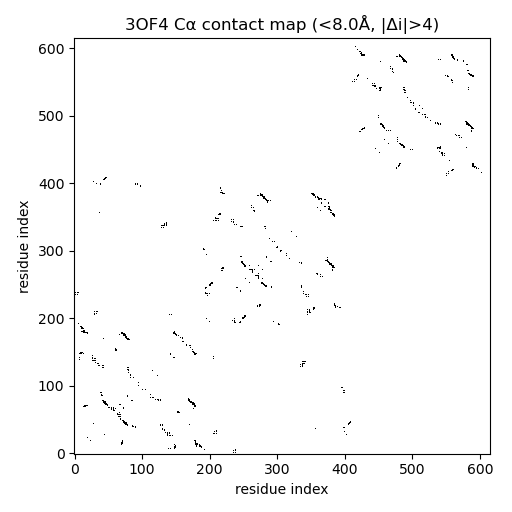 1 93 ? 56.274 76.487 26.111 1.00 29.32 92 TYR A CA 1
ATOM 738 C C . TYR A 1 93 ? 56.972 77.806 25.839 1.00 28.89 92 TYR A C 1
ATOM 739 O O . TYR A 1 93 ? 57.455 78.030 24.740 1.00 28.61 92 TYR A O 1
ATOM 748 N N . ILE A 1 94 ? 57.050 78.679 26.839 1.00 28.58 93 ILE A N 1
ATOM 749 C CA . ILE A 1 94 ? 57.675 80.004 26.653 1.00 28.15 93 ILE A CA 1
ATOM 750 C C . ILE A 1 94 ? 59.123 79.870 26.182 1.00 30.29 93 ILE A C 1
ATOM 751 O O . ILE A 1 94 ? 59.620 80.681 25.396 1.00 30.96 93 ILE A O 1
ATOM 756 N N . SER A 1 95 ? 59.827 78.867 26.695 1.00 31.36 94 SER A N 1
ATOM 757 C CA A SER A 1 95 ? 61.218 78.661 26.317 0.50 32.56 94 SER A CA 1
ATOM 758 C CA B SER A 1 95 ? 61.231 78.629 26.303 0.50 32.47 94 SER A CA 1
ATOM 759 C C . SER A 1 95 ? 61.328 78.377 24.811 1.00 32.27 94 SER A C 1
ATOM 760 O O . SER A 1 95 ? 62.130 78.989 24.115 1.00 32.81 94 SER A O 1
ATOM 765 N N . GLU A 1 96 ? 60.511 77.463 24.325 1.00 32.12 95 GLU A N 1
ATOM 766 C CA . GLU A 1 96 ? 60.507 77.145 22.884 1.00 32.86 95 GLU A CA 1
ATOM 767 C C . GLU A 1 96 ? 59.942 78.308 22.028 1.00 33.29 95 GLU A C 1
ATOM 768 O O . GLU A 1 96 ? 60.500 78.644 20.980 1.00 33.62 95 GLU A O 1
ATOM 774 N N . LEU A 1 97 ? 58.867 78.942 22.492 1.00 32.14 96 LEU A N 1
ATOM 775 C CA . LEU A 1 97 ? 58.301 80.099 21.798 1.00 32.48 96 LEU A CA 1
ATOM 776 C C . LEU A 1 97 ? 59.312 81.221 21.629 1.00 34.36 96 LEU A C 1
ATOM 777 O O . LEU A 1 97 ? 59.443 81.816 20.565 1.00 35.10 96 LEU A O 1
ATOM 782 N N . SER A 1 98 ? 60.030 81.517 22.710 1.00 35.02 97 SER A N 1
ATOM 783 C CA A SER A 1 98 ? 60.987 82.596 22.728 0.50 36.51 97 SER A CA 1
ATOM 784 C CA B SER A 1 98 ? 60.978 82.604 22.718 0.50 36.14 97 SER A CA 1
ATOM 785 C C . SER A 1 98 ? 62.116 82.339 21.745 1.00 37.42 97 SER A C 1
ATOM 786 O O . SER A 1 98 ? 62.555 83.240 21.039 1.00 37.75 97 SER A O 1
ATOM 791 N N . GLN A 1 99 ? 62.591 81.102 21.726 1.00 37.31 98 GLN A N 1
ATOM 792 C CA . GLN A 1 99 ? 63.691 80.705 20.849 1.00 38.75 98 GLN A CA 1
ATOM 793 C C . GLN A 1 99 ? 63.285 80.734 19.370 1.00 38.84 98 GLN A C 1
ATOM 794 O O . GLN A 1 99 ? 64.046 81.214 18.533 1.00 39.18 98 GLN A O 1
ATOM 797 N N . GLN A 1 100 ? 62.107 80.204 19.062 1.00 37.90 99 GLN A N 1
ATOM 798 C CA . GLN A 1 100 ? 61.664 80.049 17.652 1.00 39.18 99 GLN A CA 1
ATOM 799 C C . GLN A 1 100 ? 61.215 81.367 17.015 1.00 39.81 99 GLN A C 1
ATOM 800 O O . GLN A 1 100 ? 61.497 81.623 15.847 1.00 41.13 99 GLN A O 1
ATOM 806 N N . ARG A 1 101 ? 60.529 82.198 17.790 1.00 38.77 100 ARG A N 1
ATOM 807 C CA . ARG A 1 101 ? 59.993 83.461 17.291 1.00 39.77 100 ARG A CA 1
ATOM 808 C C . ARG A 1 101 ? 60.768 84.662 17.752 1.00 41.03 100 ARG A C 1
ATOM 809 O O . ARG A 1 101 ? 60.350 85.795 17.497 1.00 43.12 100 ARG A O 1
ATOM 817 N N . GLN A 1 102 ? 61.918 84.429 18.387 1.00 40.45 101 GLN A N 1
ATOM 818 C CA . GLN A 1 102 ? 62.801 85.503 18.787 1.00 41.27 101 GLN A CA 1
ATOM 819 C C . GLN A 1 102 ? 62.127 86.622 19.596 1.00 39.85 101 GLN A C 1
ATOM 820 O O . GLN A 1 102 ? 62.286 87.800 19.290 1.00 40.78 101 GLN A O 1
ATOM 826 N N . LEU A 1 103 ? 61.399 86.270 20.640 1.00 36.88 102 LEU A N 1
ATOM 827 C CA . LEU A 1 103 ? 60.721 87.293 21.444 1.00 36.89 102 LEU A CA 1
ATOM 828 C C . LEU A 1 103 ? 61.707 88.064 22.306 1.00 37.74 102 LEU A C 1
ATOM 829 O O . LEU A 1 103 ? 62.753 87.546 22.691 1.00 37.52 102 LEU A O 1
ATOM 834 N N . THR A 1 104 ? 61.378 89.316 22.600 1.00 37.93 103 THR A N 1
ATOM 835 C CA . THR A 1 104 ? 62.116 90.090 23.614 1.00 38.81 103 THR A CA 1
ATOM 836 C C . THR A 1 104 ? 61.794 89.496 24.984 1.00 38.39 103 THR A C 1
ATOM 837 O O . THR A 1 104 ? 60.774 88.820 25.139 1.00 34.94 103 THR A O 1
ATOM 841 N N . ASN A 1 105 ? 62.644 89.771 25.969 1.00 40.14 104 ASN A N 1
ATOM 842 C CA A ASN A 1 105 ? 62.408 89.327 27.347 0.50 40.13 104 ASN A CA 1
ATOM 843 C CA B ASN A 1 105 ? 62.387 89.273 27.312 0.50 40.52 104 ASN A CA 1
ATOM 844 C C . ASN A 1 105 ? 61.051 89.799 27.816 1.00 39.72 104 ASN A C 1
ATOM 845 O O . ASN A 1 105 ? 60.318 89.056 28.431 1.00 38.63 104 ASN A O 1
ATOM 854 N N . GLU A 1 106 ? 60.720 91.051 27.501 1.00 41.07 105 GLU A N 1
ATOM 855 C CA . GLU A 1 106 ? 59.423 91.646 27.887 1.00 40.80 105 GLU A CA 1
ATOM 856 C C . GLU A 1 106 ? 58.225 90.905 27.337 1.00 38.59 105 GLU A C 1
ATOM 857 O O . GLU A 1 106 ? 57.277 90.635 28.072 1.00 36.71 105 GLU A O 1
ATOM 863 N N . GLU A 1 107 ? 58.276 90.547 26.051 1.00 38.23 106 GLU A N 1
ATOM 864 C CA . GLU A 1 107 ? 57.221 89.783 25.393 1.00 36.23 106 GLU A CA 1
ATOM 865 C C . GLU A 1 107 ? 57.139 88.387 25.991 1.00 34.18 106 GLU A C 1
ATOM 866 O O . GLU A 1 107 ? 56.053 87.862 26.192 1.00 31.52 106 GLU A O 1
ATOM 872 N N . ALA A 1 108 ? 58.285 87.763 26.272 1.00 33.84 107 ALA A N 1
ATOM 873 C CA . ALA A 1 108 ? 58.256 86.388 26.810 1.00 32.31 107 ALA A CA 1
ATOM 874 C C . ALA A 1 108 ? 57.586 86.395 28.182 1.00 32.41 107 ALA A C 1
ATOM 875 O O . ALA A 1 108 ? 56.682 85.570 28.437 1.00 30.85 107 ALA A O 1
ATOM 877 N N . GLU A 1 109 ? 57.990 87.346 29.037 1.00 33.37 108 GLU A N 1
ATOM 878 C CA . GLU A 1 109 ? 57.387 87.470 30.377 1.00 34.47 108 GLU A CA 1
ATOM 879 C C . GLU A 1 109 ? 55.916 87.809 30.302 1.00 33.94 108 GLU A C 1
ATOM 880 O O . GLU A 1 109 ? 55.103 87.183 30.988 1.00 34.26 108 GLU A O 1
ATOM 886 N N . ASN A 1 110 ? 55.532 88.749 29.448 1.00 35.29 109 ASN A N 1
ATOM 887 C CA . ASN A 1 110 ? 54.095 89.016 29.295 1.00 35.31 109 ASN A CA 1
ATOM 888 C C . ASN A 1 110 ? 53.279 87.801 28.846 1.00 32.94 109 ASN A C 1
ATOM 889 O O . ASN A 1 110 ? 52.177 87.546 29.344 1.00 32.39 109 ASN A O 1
ATOM 894 N N . THR A 1 111 ? 53.816 87.025 27.922 1.00 32.67 110 THR A N 1
ATOM 895 C CA . THR A 1 111 ? 53.172 85.833 27.466 1.00 31.30 110 THR A CA 1
ATOM 896 C C . THR A 1 111 ? 53.171 84.733 28.533 1.00 29.82 110 THR A C 1
ATOM 897 O O . THR A 1 111 ? 52.164 84.101 28.729 1.00 27.66 110 THR A O 1
ATOM 901 N N . ARG A 1 112 ? 54.288 84.519 29.234 1.00 29.53 111 ARG A N 1
ATOM 902 C CA . ARG A 1 112 ? 54.279 83.648 30.423 1.00 29.29 111 ARG A CA 1
ATOM 903 C C . ARG A 1 112 ? 53.137 84.046 31.365 1.00 28.92 111 ARG A C 1
ATOM 904 O O . ARG A 1 112 ? 52.330 83.194 31.758 1.00 28.23 111 ARG A O 1
ATOM 912 N N . ASN A 1 113 ? 53.065 85.324 31.715 1.00 29.24 112 ASN A N 1
ATOM 913 C CA . ASN A 1 113 ? 52.071 85.774 32.691 1.00 30.26 112 ASN A CA 1
ATOM 914 C C . ASN A 1 113 ? 50.645 85.553 32.183 1.00 30.28 112 ASN A C 1
ATOM 915 O O . ASN A 1 113 ? 49.725 85.182 32.946 1.00 30.22 112 ASN A O 1
ATOM 920 N N . TYR A 1 114 ? 50.463 85.763 30.885 1.00 31.33 113 TYR A N 1
ATOM 921 C CA . TYR A 1 114 ? 49.154 85.514 30.256 1.00 31.85 113 TYR A CA 1
ATOM 922 C C . TYR A 1 114 ? 48.773 84.048 30.485 1.00 30.96 113 TYR A C 1
ATOM 923 O O . TYR A 1 114 ? 47.731 83.747 31.027 1.00 30.43 113 TYR A O 1
ATOM 932 N N . PHE A 1 115 ? 49.651 83.120 30.136 1.00 30.02 114 PHE A N 1
ATOM 933 C CA . PHE A 1 115 ? 49.300 81.703 30.307 1.00 29.90 114 PHE A CA 1
ATOM 934 C C . PHE A 1 115 ? 49.147 81.185 31.767 1.00 30.97 114 PHE A C 1
ATOM 935 O O . PHE A 1 115 ? 48.249 80.364 32.028 1.00 30.95 114 PHE A O 1
ATOM 943 N N . THR A 1 116 ? 49.924 81.731 32.713 1.00 30.99 115 THR A N 1
ATOM 944 C CA . THR A 1 116 ? 49.899 81.273 34.079 1.00 32.06 115 THR A CA 1
ATOM 945 C C . THR A 1 116 ? 48.548 81.636 34.673 1.00 33.73 115 THR A C 1
ATOM 946 O O . THR A 1 116 ? 47.914 80.847 35.297 1.00 33.08 115 THR A O 1
ATOM 950 N N . GLN A 1 117 ? 48.130 82.867 34.428 1.00 35.25 116 GLN A N 1
ATOM 951 C CA . GLN A 1 117 ? 46.840 83.391 34.846 1.00 37.02 116 GLN A CA 1
ATOM 952 C C . GLN A 1 117 ? 45.689 82.510 34.320 1.00 35.90 116 GLN A C 1
ATOM 953 O O . GLN A 1 117 ? 44.763 82.127 35.058 1.00 34.97 116 GLN A O 1
ATOM 959 N N . LYS A 1 118 ? 45.744 82.205 33.039 1.00 35.22 117 LYS A N 1
ATOM 960 C CA . LYS A 1 118 ? 44.717 81.406 32.393 1.00 35.99 117 LYS A CA 1
ATOM 961 C C . LYS A 1 118 ? 44.579 79.998 32.991 1.00 35.46 117 LYS A C 1
ATOM 962 O O . LYS A 1 118 ? 43.456 79.502 33.295 1.00 36.70 117 LYS A O 1
ATOM 968 N N . LEU A 1 119 ? 45.716 79.351 33.167 1.00 34.00 118 LEU A N 1
ATOM 969 C CA . LEU A 1 119 ? 45.730 77.987 33.703 1.00 33.20 118 LEU A CA 1
ATOM 970 C C . LEU A 1 119 ? 45.350 77.963 35.183 1.00 34.03 118 LEU A C 1
ATOM 971 O O . LEU A 1 119 ? 44.659 77.044 35.626 1.00 34.74 118 LEU A O 1
ATOM 976 N N . GLN A 1 120 ? 45.747 78.985 35.938 1.00 35.30 119 GLN A N 1
ATOM 977 C CA . GLN A 1 120 ? 45.408 79.068 37.371 1.00 37.30 119 GLN A CA 1
ATOM 978 C C . GLN A 1 120 ? 43.922 79.375 37.606 1.00 37.52 119 GLN A C 1
ATOM 979 O O . GLN A 1 120 ? 43.381 79.056 38.672 1.00 38.57 119 GLN A O 1
ATOM 985 N N . ALA A 1 121 ? 43.271 79.998 36.631 1.00 35.50 120 ALA A N 1
ATOM 986 C CA . ALA A 1 121 ? 41.835 80.279 36.737 1.00 36.55 120 ALA A CA 1
ATOM 987 C C . ALA A 1 121 ? 41.012 78.963 36.642 1.00 36.43 120 ALA A C 1
ATOM 988 O O . ALA A 1 121 ? 39.870 78.907 37.113 1.00 37.40 120 ALA A O 1
ATOM 998 N N . SER A 1 123 ? 40.161 75.179 37.865 1.00 36.96 122 SER A N 1
ATOM 999 C CA . SER A 1 123 ? 40.407 74.290 38.995 1.00 38.17 122 SER A CA 1
ATOM 1000 C C . SER A 1 123 ? 41.410 73.200 38.614 1.00 37.10 122 SER A C 1
ATOM 1001 O O . SER A 1 123 ? 41.613 72.890 37.415 1.00 35.89 122 SER A O 1
ATOM 1004 N N . ALA A 1 124 ? 42.036 72.579 39.603 1.00 37.68 123 ALA A N 1
ATOM 1005 C CA . ALA A 1 124 ? 42.963 71.478 39.284 1.00 37.09 123 ALA A CA 1
ATOM 1006 C C . ALA A 1 124 ? 42.288 70.360 38.446 1.00 36.15 123 ALA A C 1
ATOM 1007 O O . ALA A 1 124 ? 42.909 69.815 37.538 1.00 34.05 123 ALA A O 1
ATOM 1009 N N . ALA A 1 125 ? 41.027 70.038 38.745 1.00 36.26 124 ALA A N 1
ATOM 1010 C CA . ALA A 1 125 ? 40.316 68.982 38.029 1.00 35.21 124 ALA A CA 1
ATOM 1011 C C . ALA A 1 125 ? 40.083 69.401 36.589 1.00 33.20 124 ALA A C 1
ATOM 1012 O O . ALA A 1 125 ? 40.313 68.622 35.669 1.00 30.55 124 ALA A O 1
ATOM 1014 N N . THR A 1 126 ? 39.620 70.633 36.408 1.00 33.31 125 THR A N 1
ATOM 1015 C CA . THR A 1 126 ? 39.332 71.162 35.067 1.00 32.50 125 THR A CA 1
ATOM 1016 C C . THR A 1 126 ? 40.597 71.196 34.212 1.00 30.37 125 THR A C 1
ATOM 1017 O O . THR A 1 126 ? 40.575 70.803 33.027 1.00 29.03 125 THR A O 1
ATOM 1021 N N . ARG A 1 127 ? 41.708 71.606 34.811 1.00 30.53 126 ARG A N 1
ATOM 1022 C CA . ARG A 1 127 ? 42.973 71.749 34.087 1.00 29.28 126 ARG A CA 1
ATOM 1023 C C . ARG A 1 127 ? 43.495 70.355 33.731 1.00 28.80 126 ARG A C 1
ATOM 1024 O O . ARG A 1 127 ? 44.070 70.119 32.642 1.00 27.31 126 ARG A O 1
ATOM 1032 N N . LYS A 1 128 ? 43.278 69.387 34.625 1.00 28.45 127 LYS A N 1
ATOM 1033 C CA . LYS A 1 128 ? 43.713 68.051 34.311 1.00 28.40 127 LYS A CA 1
ATOM 1034 C C . LYS A 1 128 ? 42.967 67.498 33.115 1.00 26.55 127 LYS A C 1
ATOM 1035 O O . LYS A 1 128 ? 43.588 66.872 32.253 1.00 25.83 127 LYS A O 1
ATOM 1041 N N . GLU A 1 129 ? 41.642 67.656 33.098 1.00 26.94 128 GLU A N 1
ATOM 1042 C CA . GLU A 1 129 ? 40.828 67.092 31.970 1.00 26.67 128 GLU A CA 1
ATOM 1043 C C . GLU A 1 129 ? 41.104 67.870 30.687 1.00 25.39 128 GLU A C 1
ATOM 1044 O O . GLU A 1 129 ? 41.078 67.295 29.602 1.00 25.22 128 GLU A O 1
ATOM 1050 N N . TRP A 1 130 ? 41.407 69.163 30.806 1.00 25.13 129 TRP A N 1
ATOM 1051 C CA . TRP A 1 130 ? 41.902 69.941 29.636 1.00 25.51 129 TRP A CA 1
ATOM 1052 C C . TRP A 1 130 ? 43.130 69.306 29.029 1.00 24.43 129 TRP A C 1
ATOM 1053 O O . TRP A 1 130 ? 43.228 69.112 27.808 1.00 24.55 129 TRP A O 1
ATOM 1064 N N . ALA A 1 131 ? 44.074 68.925 29.876 1.00 25.29 130 ALA A N 1
ATOM 1065 C CA . ALA A 1 131 ? 45.307 68.325 29.411 1.00 23.67 130 ALA A CA 1
ATOM 1066 C C . ALA A 1 131 ? 45.098 66.942 28.824 1.00 22.96 130 ALA A C 1
ATOM 1067 O O . ALA A 1 131 ? 45.756 66.587 27.834 1.00 21.91 130 ALA A O 1
ATOM 1069 N N . VAL A 1 132 ? 44.226 66.166 29.459 1.00 23.32 131 VAL A N 1
ATOM 1070 C CA . VAL A 1 132 ? 43.829 64.841 28.990 1.00 23.59 131 VAL A CA 1
ATOM 1071 C C . VAL A 1 132 ? 43.271 64.921 27.551 1.00 23.10 131 VAL A C 1
ATOM 1072 O O . VAL A 1 132 ? 43.686 64.164 26.670 1.00 23.41 131 VAL A O 1
ATOM 1076 N N . ARG A 1 133 ? 42.394 65.892 27.313 1.00 22.86 132 ARG A N 1
ATOM 1077 C CA . ARG A 1 133 ? 41.782 66.097 26.002 1.00 21.98 132 ARG A CA 1
ATOM 1078 C C . ARG A 1 133 ? 42.845 66.348 24.939 1.00 20.81 132 ARG A C 1
ATOM 1079 O O . ARG A 1 133 ? 42.773 65.775 23.873 1.00 21.05 132 ARG A O 1
ATOM 1087 N N . GLN A 1 134 ? 43.857 67.164 25.242 1.00 21.54 133 GLN A N 1
ATOM 1088 C CA . GLN A 1 134 ? 44.952 67.389 24.322 1.00 20.56 133 GLN A CA 1
ATOM 1089 C C . GLN A 1 134 ? 45.698 66.106 23.987 1.00 21.08 133 GLN A C 1
ATOM 1090 O O . GLN A 1 134 ? 46.104 65.894 22.850 1.00 21.49 133 GLN A O 1
ATOM 1096 N N . ALA A 1 135 ? 45.860 65.246 24.973 1.00 21.10 134 ALA A N 1
ATOM 1097 C CA . ALA A 1 135 ? 46.570 63.990 24.766 1.00 21.43 134 ALA A CA 1
ATOM 1098 C C . ALA A 1 135 ? 45.820 63.086 23.773 1.00 20.57 134 ALA A C 1
ATOM 1099 O O . ALA A 1 135 ? 46.444 62.403 22.964 1.00 21.76 134 ALA A O 1
ATOM 1101 N N . TYR A 1 136 ? 44.486 63.119 23.815 1.00 20.00 135 TYR A N 1
ATOM 1102 C CA . TYR A 1 136 ? 43.656 62.331 22.911 1.00 20.19 135 TYR A CA 1
ATOM 1103 C C . TYR A 1 136 ? 43.807 62.798 21.483 1.00 20.58 135 TYR A C 1
ATOM 1104 O O . TYR A 1 136 ? 43.837 61.988 20.571 1.00 19.93 135 TYR A O 1
ATOM 1113 N N . ILE A 1 137 ? 44.028 64.098 21.285 1.00 20.35 136 ILE A N 1
ATOM 1114 C CA . ILE A 1 137 ? 44.393 64.575 19.906 1.00 20.45 136 ILE A CA 1
ATOM 1115 C C . ILE A 1 137 ? 45.700 63.910 19.437 1.00 21.05 136 ILE A C 1
ATOM 1116 O O . ILE A 1 137 ? 45.802 63.423 18.282 1.00 21.58 136 ILE A O 1
ATOM 1121 N N . GLY A 1 138 ? 46.684 63.874 20.334 1.00 20.71 137 GLY A N 1
ATOM 1122 C CA . GLY A 1 138 ? 47.966 63.256 20.031 1.00 20.81 137 GLY A CA 1
ATOM 1123 C C . GLY A 1 138 ? 47.844 61.774 19.750 1.00 20.58 137 GLY A C 1
ATOM 1124 O O . GLY A 1 138 ? 48.562 61.253 18.905 1.00 20.42 137 GLY A O 1
ATOM 1125 N N . LEU A 1 139 ? 46.903 61.086 20.404 1.00 20.95 138 LEU A N 1
ATOM 1126 C CA . LEU A 1 139 ? 46.612 59.680 20.056 1.00 21.35 138 LEU A CA 1
ATOM 1127 C C . LEU A 1 139 ? 46.121 59.517 18.601 1.00 21.91 138 LEU A C 1
ATOM 1128 O O . LEU A 1 139 ? 46.512 58.568 17.890 1.00 23.24 138 LEU A O 1
ATOM 1133 N N . GLY A 1 140 ? 45.279 60.427 18.159 1.00 20.91 139 GLY A N 1
ATOM 1134 C CA . GLY A 1 140 ? 44.807 60.402 16.785 1.00 21.85 139 GLY A CA 1
ATOM 1135 C C . GLY A 1 140 ? 45.982 60.469 15.832 1.00 21.74 139 GLY A C 1
ATOM 1136 O O . GLY A 1 140 ? 46.064 59.697 14.858 1.00 22.86 139 GLY A O 1
ATOM 1137 N N . THR A 1 141 ? 46.922 61.366 16.090 1.00 21.71 140 THR A N 1
ATOM 1138 C CA . THR A 1 141 ? 48.113 61.424 15.257 1.00 21.64 140 THR A CA 1
ATOM 1139 C C . THR A 1 141 ? 48.924 60.132 15.350 1.00 22.66 140 THR A C 1
ATOM 1140 O O . THR A 1 141 ? 49.370 59.563 14.318 1.00 22.27 140 THR A O 1
ATOM 1144 N N . PHE A 1 142 ? 49.139 59.678 16.572 1.00 22.40 141 PHE A N 1
ATOM 1145 C CA . PHE A 1 142 ? 50.011 58.504 16.839 1.00 23.09 141 PHE A CA 1
ATOM 1146 C C . PHE A 1 142 ? 49.501 57.238 16.100 1.00 23.37 141 PHE A C 1
ATOM 1147 O O . PHE A 1 142 ? 50.279 56.476 15.511 1.00 25.15 141 PHE A O 1
ATOM 1155 N N . LEU A 1 143 ? 48.194 57.024 16.089 1.00 22.29 142 LEU A N 1
ATOM 1156 C CA . LEU A 1 143 ? 47.604 55.858 15.426 1.00 23.50 142 LEU A CA 1
ATOM 1157 C C . LEU A 1 143 ? 47.888 55.856 13.909 1.00 24.38 142 LEU A C 1
ATOM 1158 O O . LEU A 1 143 ? 48.282 54.826 13.352 1.00 25.00 142 LEU A O 1
ATOM 1163 N N . LEU A 1 144 ? 47.754 57.011 13.262 1.00 24.55 143 LEU A N 1
ATOM 1164 C CA . LEU A 1 144 ? 48.103 57.158 11.861 1.00 24.80 143 LEU A CA 1
ATOM 1165 C C . LEU A 1 144 ? 49.629 57.102 11.558 1.00 25.06 143 LEU A C 1
ATOM 1166 O O . LEU A 1 144 ? 50.032 56.523 10.543 1.00 25.56 143 LEU A O 1
ATOM 1171 N N . ALA A 1 145 ? 50.435 57.709 12.416 1.00 23.21 144 ALA A N 1
ATOM 1172 C CA . ALA A 1 145 ? 51.884 57.660 12.291 1.00 24.47 144 ALA A CA 1
ATOM 1173 C C . ALA A 1 145 ? 52.372 56.225 12.390 1.00 24.01 144 ALA A C 1
ATOM 1174 O O . ALA A 1 145 ? 53.240 55.813 11.637 1.00 23.32 144 ALA A O 1
ATOM 1176 N N . ALA A 1 146 ? 51.820 55.472 13.332 1.00 23.43 145 ALA A N 1
ATOM 1177 C CA . ALA A 1 146 ? 52.146 54.048 13.466 1.00 24.96 145 ALA A CA 1
ATOM 1178 C C . ALA A 1 146 ? 51.811 53.309 12.180 1.00 25.48 145 ALA A C 1
ATOM 1179 O O . ALA A 1 146 ? 52.640 52.542 11.688 1.00 27.03 145 ALA A O 1
ATOM 1181 N N . ALA A 1 147 ? 50.604 53.557 11.637 1.00 25.31 146 ALA A N 1
ATOM 1182 C CA . ALA A 1 147 ? 50.161 52.966 10.377 1.00 25.72 146 ALA A CA 1
ATOM 1183 C C . ALA A 1 147 ? 51.124 53.280 9.250 1.00 27.23 146 ALA A C 1
ATOM 1184 O O . ALA A 1 147 ? 51.532 52.392 8.492 1.00 27.14 146 ALA A O 1
ATOM 1186 N N . GLU A 1 148 ? 51.506 54.546 9.123 1.00 27.21 147 GLU A N 1
ATOM 1187 C CA . GLU A 1 148 ? 52.449 54.896 8.066 1.00 28.91 147 GLU A CA 1
ATOM 1188 C C . GLU A 1 148 ? 53.743 54.065 8.206 1.00 30.13 147 GLU A C 1
ATOM 1189 O O . GLU A 1 148 ? 54.293 53.572 7.217 1.00 29.36 147 GLU A O 1
ATOM 1195 N N . LEU A 1 149 ? 54.212 53.856 9.428 1.00 29.22 148 LEU A N 1
ATOM 1196 C CA . LEU A 1 149 ? 55.458 53.077 9.626 1.00 30.51 148 LEU A CA 1
ATOM 1197 C C . LEU A 1 149 ? 55.231 51.572 9.648 1.00 31.78 148 LEU A C 1
ATOM 1198 O O . LEU A 1 149 ? 56.188 50.804 9.834 1.00 32.25 148 LEU A O 1
ATOM 1203 N N . GLU A 1 150 ? 53.984 51.145 9.454 1.00 31.01 149 GLU A N 1
ATOM 1204 C CA . GLU A 1 150 ? 53.599 49.743 9.510 1.00 31.59 149 GLU A CA 1
ATOM 1205 C C . GLU A 1 150 ? 54.043 49.158 10.847 1.00 30.37 149 GLU A C 1
ATOM 1206 O O . GLU A 1 150 ? 54.550 48.052 10.932 1.00 29.08 149 GLU A O 1
ATOM 1212 N N . VAL A 1 151 ? 53.815 49.939 11.892 1.00 28.32 150 VAL A N 1
ATOM 1213 C CA . VAL A 1 151 ? 53.975 49.530 13.278 1.00 28.35 150 VAL A CA 1
ATOM 1214 C C . VAL A 1 151 ? 52.600 49.274 13.846 1.00 27.78 150 VAL A C 1
ATOM 1215 O O . VAL A 1 151 ? 51.694 50.106 13.704 1.00 26.19 150 VAL A O 1
ATOM 1219 N N . ASP A 1 152 ? 52.461 48.136 14.513 1.00 27.82 151 ASP A N 1
ATOM 1220 C CA . ASP A 1 152 ? 51.206 47.798 15.127 1.00 28.76 151 ASP A CA 1
ATOM 1221 C C . ASP A 1 152 ? 51.167 48.401 16.510 1.00 27.50 151 ASP A C 1
ATOM 1222 O O . ASP A 1 152 ? 52.226 48.658 17.113 1.00 28.39 151 ASP A O 1
ATOM 1227 N N . SER A 1 153 ? 49.950 48.639 16.972 1.00 28.69 152 SER A N 1
ATOM 1228 C CA . SER A 1 153 ? 49.669 49.266 18.242 1.00 28.63 152 SER A CA 1
ATOM 1229 C C . SER A 1 153 ? 48.268 48.882 18.759 1.00 28.56 152 SER A C 1
ATOM 1230 O O . SER A 1 153 ? 47.476 48.294 18.038 1.00 28.94 152 SER A O 1
ATOM 1233 N N . CYS A 1 154 ? 47.969 49.238 20.009 1.00 26.99 153 CYS A N 1
ATOM 1234 C CA . CYS A 1 154 ? 46.623 49.140 20.518 1.00 27.76 153 CYS A CA 1
ATOM 1235 C C . CYS A 1 154 ? 46.481 50.204 21.584 1.00 27.14 153 CYS A C 1
ATOM 1236 O O . CYS A 1 154 ? 47.230 50.215 22.537 1.00 27.68 153 CYS A O 1
ATOM 1239 N N . PRO A 1 155 ? 45.596 51.158 21.384 1.00 27.73 154 PRO A N 1
ATOM 1240 C CA . PRO A 1 155 ? 45.316 52.124 22.477 1.00 26.94 154 PRO A CA 1
ATOM 1241 C C . PRO A 1 155 ? 44.620 51.403 23.612 1.00 27.67 154 PRO A C 1
ATOM 1242 O O . PRO A 1 155 ? 43.871 50.487 23.336 1.00 28.49 154 PRO A O 1
ATOM 1254 N N . GLU A 1 157 ? 42.603 52.141 27.381 1.00 29.13 156 GLU A N 1
ATOM 1255 C CA . GLU A 1 157 ? 41.969 52.833 28.508 1.00 30.80 156 GLU A CA 1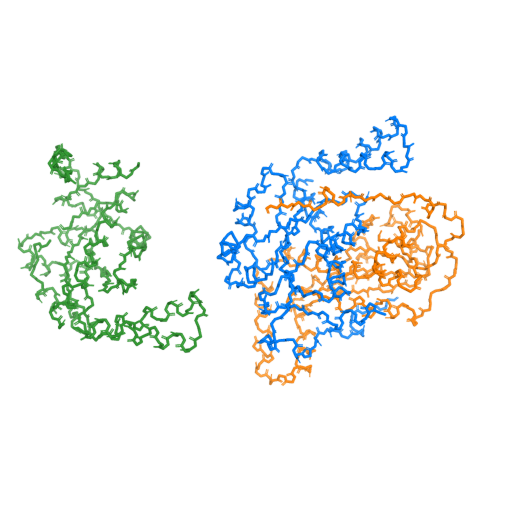
ATOM 1256 C C . GLU A 1 157 ? 41.623 51.832 29.598 1.00 32.51 156 GLU A C 1
ATOM 1257 O O . GLU A 1 157 ? 41.371 52.232 30.714 1.00 33.25 156 GLU A O 1
ATOM 1263 N N . GLY A 1 158 ? 41.584 50.545 29.284 1.00 32.34 157 GLY A N 1
ATOM 1264 C CA . GLY A 1 158 ? 41.247 49.535 30.289 1.00 35.25 157 GLY A CA 1
ATOM 1265 C C . GLY A 1 158 ? 42.438 49.196 31.167 1.00 36.08 157 GLY A C 1
ATOM 1266 O O . GLY A 1 158 ? 42.984 48.055 31.132 1.00 37.80 157 GLY A O 1
ATOM 1267 N N . ILE A 1 159 ? 42.860 50.196 31.920 1.00 35.74 158 ILE A N 1
ATOM 1268 C CA . ILE A 1 159 ? 43.970 50.078 32.830 1.00 37.36 158 ILE A CA 1
ATOM 1269 C C . ILE A 1 159 ? 43.528 50.709 34.154 1.00 39.29 158 ILE A C 1
ATOM 1270 O O . ILE A 1 159 ? 42.620 51.565 34.164 1.00 38.23 158 ILE A O 1
ATOM 1275 N N . GLU A 1 160 ? 44.161 50.305 35.258 1.00 40.37 159 GLU A N 1
ATOM 1276 C CA . GLU A 1 160 ? 43.948 50.986 36.545 1.00 42.00 159 GLU A CA 1
ATOM 1277 C C . GLU A 1 160 ? 44.880 52.187 36.590 1.00 40.75 159 GLU A C 1
ATOM 1278 O O . GLU A 1 160 ? 46.070 52.041 36.797 1.00 39.59 159 GLU A O 1
ATOM 1284 N N . HIS A 1 161 ? 44.326 53.378 36.380 1.00 40.31 160 HIS A N 1
ATOM 1285 C CA . HIS A 1 161 ? 45.126 54.552 36.138 1.00 39.70 160 HIS A CA 1
ATOM 1286 C C . HIS A 1 161 ? 45.944 54.943 37.362 1.00 41.50 160 HIS A C 1
ATOM 1287 O O . HIS A 1 161 ? 47.128 55.287 37.265 1.00 40.29 160 HIS A O 1
ATOM 1294 N N . ASP A 1 162 ? 45.316 54.887 38.527 1.00 44.62 161 ASP A N 1
ATOM 1295 C CA . ASP A 1 162 ? 45.995 55.300 39.748 1.00 46.99 161 ASP A CA 1
ATOM 1296 C C . ASP A 1 162 ? 47.123 54.307 40.072 1.00 47.90 161 ASP A C 1
ATOM 1297 O O . ASP A 1 162 ? 48.197 54.715 40.520 1.00 48.21 161 ASP A O 1
ATOM 1302 N N . ALA A 1 163 ? 46.896 53.018 39.812 1.00 48.33 162 ALA A N 1
ATOM 1303 C CA . ALA A 1 163 ? 47.958 52.012 39.977 1.00 48.93 162 ALA A CA 1
ATOM 1304 C C . ALA A 1 163 ? 49.170 52.262 39.049 1.00 46.41 162 ALA A C 1
ATOM 1305 O O . ALA A 1 163 ? 50.324 52.153 39.487 1.00 47.68 162 ALA A O 1
ATOM 1307 N N . TYR A 1 164 ? 48.918 52.588 37.786 1.00 42.49 163 TYR A N 1
ATOM 1308 C CA . TYR A 1 164 ? 50.011 52.911 36.845 1.00 39.91 163 TYR A CA 1
ATOM 1309 C C . TYR A 1 164 ? 50.856 54.059 37.416 1.00 40.07 163 TYR A C 1
ATOM 1310 O O . TYR A 1 164 ? 52.084 54.006 37.412 1.00 39.25 163 TYR A O 1
ATOM 1319 N N . ASP A 1 165 ? 50.186 55.110 37.883 1.00 39.96 164 ASP A N 1
ATOM 1320 C CA . ASP A 1 165 ? 50.879 56.281 38.420 1.00 40.33 164 ASP A CA 1
ATOM 1321 C C . ASP A 1 165 ? 51.711 55.916 39.674 1.00 42.95 164 ASP A C 1
ATOM 1322 O O . ASP A 1 165 ? 52.847 56.373 39.804 1.00 42.14 164 ASP A O 1
ATOM 1327 N N . ASN A 1 166 ? 51.138 55.100 40.565 1.00 44.97 165 ASN A N 1
ATOM 1328 C CA . ASN A 1 166 ? 51.841 54.599 41.753 1.00 48.41 165 ASN A CA 1
ATOM 1329 C C . ASN A 1 166 ? 53.099 53.830 41.305 1.00 49.21 165 ASN A C 1
ATOM 1330 O O . ASN A 1 166 ? 54.223 54.155 41.667 1.00 50.07 165 ASN A O 1
ATOM 1335 N N . ILE A 1 167 ? 52.871 52.802 40.489 1.00 48.19 166 ILE A N 1
ATOM 1336 C CA . ILE A 1 167 ? 53.899 51.862 40.077 1.00 48.27 166 ILE A CA 1
ATOM 1337 C C . ILE A 1 167 ? 55.045 52.575 39.355 1.00 46.90 166 ILE A C 1
ATOM 1338 O O . ILE A 1 167 ? 56.185 52.301 39.618 1.00 47.18 166 ILE A O 1
ATOM 1343 N N . LEU A 1 168 ? 54.723 53.511 38.473 1.00 45.35 167 LEU A N 1
ATOM 1344 C CA . LEU A 1 168 ? 55.712 54.292 37.707 1.00 44.52 167 LEU A CA 1
ATOM 1345 C C . LEU A 1 168 ? 56.194 55.607 38.374 1.00 44.92 167 LEU A C 1
ATOM 1346 O O . LEU A 1 168 ? 56.968 56.350 37.770 1.00 43.94 167 LEU A O 1
ATOM 1351 N N . SER A 1 169 ? 55.731 55.898 39.587 1.00 46.76 168 SER A N 1
ATOM 1352 C CA . SER A 1 169 ? 56.190 57.077 40.361 1.00 47.58 168 SER A CA 1
ATOM 1353 C C . SER A 1 169 ? 55.870 58.400 39.682 1.00 45.21 168 SER A C 1
ATOM 1354 O O . SER A 1 169 ? 56.666 59.332 39.716 1.00 45.10 168 SER A O 1
ATOM 1357 N N . LEU A 1 170 ? 54.686 58.494 39.093 1.00 42.55 169 LEU A N 1
ATOM 1358 C CA . LEU A 1 170 ? 54.418 59.616 38.220 1.00 40.96 169 LEU A CA 1
ATOM 1359 C C . LEU A 1 170 ? 54.086 60.897 38.977 1.00 41.82 169 LEU A C 1
ATOM 1360 O O . LEU A 1 170 ? 54.343 61.990 38.448 1.00 39.61 169 LEU A O 1
ATOM 1365 N N . LYS A 1 171 ? 53.546 60.786 40.190 1.00 44.67 170 LYS A N 1
ATOM 1366 C CA . LYS A 1 171 ? 53.197 61.986 40.949 1.00 46.54 170 LYS A CA 1
ATOM 1367 C C . LYS A 1 171 ? 54.434 62.855 41.151 1.00 47.76 170 LYS A C 1
ATOM 1368 O O . LYS A 1 171 ? 54.364 64.071 41.042 1.00 47.18 170 LYS A O 1
ATOM 1374 N N . ASP A 1 172 ? 55.572 62.222 41.417 1.00 50.12 171 ASP A N 1
ATOM 1375 C CA . ASP A 1 172 ? 56.840 62.943 41.595 1.00 51.13 171 ASP A CA 1
ATOM 1376 C C . ASP A 1 172 ? 57.277 63.698 40.358 1.00 48.80 171 ASP A C 1
ATOM 1377 O O . ASP A 1 172 ? 57.931 64.702 40.490 1.00 49.45 171 ASP A O 1
ATOM 1382 N N . LEU A 1 173 ? 56.880 63.243 39.172 1.00 46.50 172 LEU A N 1
ATOM 1383 C CA . LEU A 1 173 ? 57.152 63.977 37.905 1.00 44.13 172 LEU A CA 1
ATOM 1384 C C . LEU A 1 173 ? 56.020 64.936 37.493 1.00 41.91 172 LEU A C 1
ATOM 1385 O O . LEU A 1 173 ? 56.119 65.592 36.456 1.00 41.24 172 LEU A O 1
ATOM 1390 N N . GLY A 1 174 ? 54.939 65.002 38.271 1.00 40.83 173 GLY A N 1
ATOM 1391 C CA . GLY A 1 174 ? 53.791 65.850 37.912 1.00 39.01 173 GLY A CA 1
ATOM 1392 C C . GLY A 1 174 ? 53.045 65.351 36.687 1.00 36.78 173 GLY A C 1
ATOM 1393 O O . GLY A 1 174 ? 52.572 66.146 35.878 1.00 35.29 173 GLY A O 1
ATOM 1394 N N . LEU A 1 175 ? 52.931 64.030 36.570 1.00 35.36 174 LEU A N 1
ATOM 1395 C CA . LEU A 1 175 ? 52.254 63.373 35.442 1.00 34.10 174 LEU A CA 1
ATOM 1396 C C . LEU A 1 175 ? 51.157 62.409 35.923 1.00 33.79 174 LEU A C 1
ATOM 1397 O O . LEU A 1 175 ? 51.250 61.842 37.030 1.00 34.63 174 LEU A O 1
ATOM 1402 N N . SER A 1 176 ? 50.122 62.267 35.091 1.00 31.83 175 SER A N 1
ATOM 1403 C CA . SER A 1 176 ? 49.021 61.315 35.302 1.00 32.38 175 SER A CA 1
ATOM 1404 C C . SER A 1 176 ? 48.806 60.508 34.040 1.00 31.32 175 SER A C 1
ATOM 1405 O O . SER A 1 176 ? 48.666 61.075 32.944 1.00 29.29 175 SER A O 1
ATOM 1408 N N . THR A 1 177 ? 48.791 59.185 34.181 1.00 30.77 176 THR A N 1
ATOM 1409 C CA . THR A 1 177 ? 48.529 58.307 33.070 1.00 30.11 176 THR A CA 1
ATOM 1410 C C . THR A 1 177 ? 47.152 58.547 32.461 1.00 29.22 176 THR A C 1
ATOM 1411 O O . THR A 1 177 ? 46.142 58.622 33.170 1.00 29.40 176 THR A O 1
ATOM 1415 N N . VAL A 1 178 ? 47.129 58.696 31.150 1.00 27.21 177 VAL A N 1
ATOM 1416 C CA . VAL A 1 178 ? 45.867 58.869 30.433 1.00 26.54 177 VAL A CA 1
ATOM 1417 C C . VAL A 1 178 ? 45.442 57.572 29.806 1.00 26.45 177 VAL A C 1
ATOM 1418 O O . VAL A 1 178 ? 44.362 57.057 30.094 1.00 27.82 177 VAL A O 1
ATOM 1422 N N . PHE A 1 179 ? 46.308 57.043 28.952 1.00 26.66 178 PHE A N 1
ATOM 1423 C CA . PHE A 1 179 ? 46.111 55.744 28.318 1.00 27.26 178 PHE A CA 1
ATOM 1424 C C . PHE A 1 179 ? 47.477 55.205 27.929 1.00 27.83 178 PHE A C 1
ATOM 1425 O O . PHE A 1 179 ? 48.449 55.958 27.783 1.00 28.98 178 PHE A O 1
ATOM 1433 N N . ALA A 1 180 ? 47.511 53.917 27.646 1.00 28.29 179 ALA A N 1
ATOM 1434 C CA . ALA A 1 180 ? 48.727 53.190 27.291 1.00 29.71 179 ALA A CA 1
ATOM 1435 C C . ALA A 1 180 ? 48.603 52.648 25.853 1.00 28.67 179 ALA A C 1
ATOM 1436 O O . ALA A 1 180 ? 47.495 52.375 25.357 1.00 29.61 179 ALA A O 1
ATOM 1438 N N . CYS A 1 181 ? 49.739 52.513 25.180 1.00 28.41 180 CYS A N 1
ATOM 1439 C CA A CYS A 1 181 ? 49.751 52.019 23.813 0.70 27.03 180 CYS A CA 1
ATOM 1440 C CA B CYS A 1 181 ? 49.757 52.034 23.842 0.30 27.46 180 CYS A CA 1
ATOM 1441 C C . CYS A 1 181 ? 50.945 51.094 23.570 1.00 28.05 180 CYS A C 1
ATOM 1442 O O . CYS A 1 181 ? 52.031 51.548 23.247 1.00 28.31 180 CYS A O 1
ATOM 1447 N N . PRO A 1 182 ? 50.736 49.776 23.687 1.00 28.22 181 PRO A N 1
ATOM 1448 C CA . PRO A 1 182 ? 51.855 48.891 23.274 1.00 28.96 181 PRO A CA 1
ATOM 1449 C C . PRO A 1 182 ? 52.112 49.056 21.783 1.00 27.68 181 PRO A C 1
ATOM 1450 O O . PRO A 1 182 ? 51.173 49.330 21.036 1.00 27.19 181 PRO A O 1
ATOM 1454 N N . VAL A 1 183 ? 53.371 49.002 21.387 1.00 28.35 182 VAL A N 1
ATOM 1455 C CA . VAL A 1 183 ? 53.786 49.124 20.009 1.00 28.33 182 VAL A CA 1
ATOM 1456 C C . VAL A 1 183 ? 54.746 47.985 19.650 1.00 29.53 182 VAL A C 1
ATOM 1457 O O . VAL A 1 183 ? 55.458 47.439 20.506 1.00 30.48 182 VAL A O 1
ATOM 1461 N N . GLY A 1 184 ? 54.743 47.609 18.378 1.00 28.96 183 GLY A N 1
ATOM 1462 C CA . GLY A 1 184 ? 55.573 46.534 17.893 1.00 30.22 183 GLY A CA 1
ATOM 1463 C C . GLY A 1 184 ? 55.021 46.007 16.592 1.00 30.28 183 GLY A C 1
ATOM 1464 O O . GLY A 1 184 ? 54.515 46.784 15.763 1.00 29.64 183 GLY A O 1
ATOM 1465 N N . TYR A 1 185 ? 55.021 44.688 16.448 1.00 30.18 184 TYR A N 1
ATOM 1466 C CA . TYR A 1 185 ? 54.564 44.059 15.226 1.00 30.21 184 TYR A CA 1
ATOM 1467 C C . TYR A 1 185 ? 53.618 42.938 15.620 1.00 30.34 184 TYR A C 1
ATOM 1468 O O . TYR A 1 185 ? 53.929 42.149 16.507 1.00 31.76 184 TYR A O 1
ATOM 1477 N N . ARG A 1 186 ? 52.441 42.898 14.995 1.00 29.39 185 ARG A N 1
ATOM 1478 C CA . ARG A 1 186 ? 51.451 41.847 15.255 1.00 30.03 185 ARG A CA 1
ATOM 1479 C C . ARG A 1 186 ? 52.033 40.452 15.090 1.00 32.52 185 ARG A C 1
ATOM 1480 O O . ARG A 1 186 ? 52.933 40.236 14.270 1.00 32.74 185 ARG A O 1
ATOM 1488 N N . SER A 1 187 ? 51.480 39.501 15.842 1.00 33.82 186 SER A N 1
ATOM 1489 C CA . SER A 1 187 ? 51.719 38.085 15.579 1.00 35.85 186 SER A CA 1
ATOM 1490 C C . SER A 1 187 ? 50.812 37.613 14.432 1.00 35.94 186 SER A C 1
ATOM 1491 O O . SER A 1 187 ? 49.667 38.056 14.299 1.00 35.07 186 SER A O 1
ATOM 1494 N N . GLU A 1 188 ? 51.321 36.727 13.585 1.00 36.85 187 GLU A N 1
ATOM 1495 C CA . GLU A 1 188 ? 50.480 36.045 12.600 1.00 38.08 187 GLU A CA 1
ATOM 1496 C C . GLU A 1 188 ? 49.360 35.286 13.309 1.00 39.32 187 GLU A C 1
ATOM 1497 O O . GLU A 1 188 ? 48.327 35.068 12.719 1.00 38.30 187 GLU A O 1
ATOM 1503 N N . ALA A 1 189 ? 49.560 34.944 14.587 1.00 41.05 188 ALA A N 1
ATOM 1504 C CA . ALA A 1 189 ? 48.545 34.224 15.387 1.00 42.57 188 ALA A CA 1
ATOM 1505 C C . ALA A 1 189 ? 47.348 35.107 15.820 1.00 41.81 188 ALA A C 1
ATOM 1506 O O . ALA A 1 189 ? 46.371 34.579 16.348 1.00 43.10 188 ALA A O 1
ATOM 1508 N N . ASP A 1 190 ? 47.424 36.432 15.621 1.00 40.36 189 ASP A N 1
ATOM 1509 C CA . ASP A 1 190 ? 46.283 37.344 15.911 1.00 39.86 189 ASP A CA 1
ATOM 1510 C C . ASP A 1 190 ? 45.177 37.235 14.868 1.00 40.89 189 ASP A C 1
ATOM 1511 O O . ASP A 1 190 ? 45.222 37.872 13.807 1.00 39.84 189 ASP A O 1
ATOM 1516 N N . THR A 1 191 ? 44.170 36.431 15.180 1.00 42.24 190 THR A N 1
ATOM 1517 C CA . THR A 1 191 ? 43.041 36.222 14.267 1.00 42.82 190 THR A CA 1
ATOM 1518 C C . THR A 1 191 ? 42.188 37.491 14.067 1.00 41.70 190 THR A C 1
ATOM 1519 O O . THR A 1 191 ? 41.469 37.607 13.073 1.00 42.92 190 THR A O 1
ATOM 1523 N N . THR A 1 192 ? 42.256 38.435 14.995 1.00 40.21 191 THR A N 1
ATOM 1524 C CA . THR A 1 192 ? 41.426 39.655 14.884 1.00 39.37 191 THR A CA 1
ATOM 1525 C C . THR A 1 192 ? 41.867 40.576 13.737 1.00 38.61 191 THR A C 1
ATOM 1526 O O . THR A 1 192 ? 41.082 41.391 13.259 1.00 37.88 191 THR A O 1
ATOM 1530 N N . GLN A 1 193 ? 43.092 40.416 13.251 1.00 38.35 192 GLN A N 1
ATOM 1531 C CA . GLN A 1 193 ? 43.576 41.224 12.107 1.00 37.91 192 GLN A CA 1
ATOM 1532 C C . GLN A 1 193 ? 42.801 40.953 10.823 1.00 40.06 192 GLN A C 1
ATOM 1533 O O . GLN A 1 193 ? 42.786 41.781 9.906 1.00 39.07 192 GLN A O 1
ATOM 1539 N N . PHE A 1 194 ? 42.172 39.778 10.745 1.00 42.57 193 PHE A N 1
ATOM 1540 C CA . PHE A 1 194 ? 41.438 39.371 9.538 1.00 45.25 193 PHE A CA 1
ATOM 1541 C C . PHE A 1 194 ? 39.943 39.728 9.572 1.00 45.91 193 PHE A C 1
ATOM 1542 O O . PHE A 1 194 ? 39.231 39.541 8.588 1.00 47.95 193 PHE A O 1
ATOM 1550 N N . GLN A 1 195 ? 39.474 40.221 10.706 1.00 45.62 194 GLN A N 1
ATOM 1551 C CA . GLN A 1 195 ? 38.071 40.627 10.836 1.00 46.14 194 GLN A CA 1
ATOM 1552 C C . GLN A 1 195 ? 37.776 41.931 10.104 1.00 44.74 194 GLN A C 1
ATOM 1553 O O . GLN A 1 195 ? 38.627 42.818 10.051 1.00 44.09 194 GLN A O 1
ATOM 1559 N N . LYS A 1 196 ? 36.566 42.043 9.550 1.00 45.21 195 LYS A N 1
ATOM 1560 C CA . LYS A 1 196 ? 36.113 43.299 8.916 1.00 44.57 195 LYS A CA 1
ATOM 1561 C C . LYS A 1 196 ? 36.041 44.422 9.953 1.00 42.03 195 LYS A C 1
ATOM 1562 O O . LYS A 1 196 ? 35.524 44.247 11.072 1.00 41.34 195 LYS A O 1
ATOM 1568 N N . LYS A 1 197 ? 36.577 45.569 9.562 1.00 39.70 196 LYS A N 1
ATOM 1569 C CA . LYS A 1 197 ? 36.586 46.738 10.387 1.00 38.09 196 LYS A CA 1
ATOM 1570 C C . LYS A 1 197 ? 35.174 47.322 10.396 1.00 38.29 196 LYS A C 1
ATOM 1571 O O . LYS A 1 197 ? 34.504 47.368 9.366 1.00 39.76 196 LYS A O 1
ATOM 1577 N N . VAL A 1 198 ? 34.691 47.674 11.591 1.00 37.12 197 VAL A N 1
ATOM 1578 C CA . VAL A 1 198 ? 33.357 48.229 11.828 1.00 36.75 197 VAL A CA 1
ATOM 1579 C C . VAL A 1 198 ? 33.403 49.719 12.186 1.00 35.57 197 VAL A C 1
ATOM 1580 O O . VAL A 1 198 ? 34.028 50.127 13.179 1.00 33.62 197 VAL A O 1
ATOM 1584 N N . ARG A 1 199 ? 32.728 50.528 11.374 1.00 34.94 198 ARG A N 1
ATOM 1585 C CA . ARG A 1 199 ? 32.583 51.947 11.613 1.00 34.50 198 ARG A CA 1
ATOM 1586 C C . ARG A 1 199 ? 31.207 52.356 11.187 1.00 35.55 198 ARG A C 1
ATOM 1587 O O . ARG A 1 199 ? 30.669 51.808 10.214 1.00 38.86 198 ARG A O 1
ATOM 1595 N N . GLN A 1 200 ? 30.638 53.347 11.853 1.00 35.64 199 GLN A N 1
ATOM 1596 C CA A GLN A 1 200 ? 29.349 53.742 11.389 0.50 37.10 199 GLN A CA 1
ATOM 1597 C CA B GLN A 1 200 ? 29.340 53.909 11.467 0.50 36.96 199 GLN A CA 1
ATOM 1598 C C . GLN A 1 200 ? 29.471 54.490 10.053 1.00 37.16 199 GLN A C 1
ATOM 1599 O O . GLN A 1 200 ? 30.496 55.053 9.729 1.00 35.51 199 GLN A O 1
ATOM 1610 N N . PRO A 1 201 ? 28.430 54.369 9.222 1.00 38.23 200 PRO A N 1
ATOM 1611 C CA . PRO A 1 201 ? 28.490 54.917 7.868 1.00 37.69 200 PRO A CA 1
ATOM 1612 C C . PRO A 1 201 ? 28.471 56.446 7.865 1.00 36.31 200 PRO A C 1
ATOM 1613 O O . PRO A 1 201 ? 28.014 57.068 8.835 1.00 34.56 200 PRO A O 1
ATOM 1617 N N . LEU A 1 202 ? 28.979 57.050 6.788 1.00 35.37 201 LEU A N 1
ATOM 1618 C CA . LEU A 1 202 ? 29.028 58.495 6.690 1.00 35.45 201 LEU A CA 1
ATOM 1619 C C . LEU A 1 202 ? 27.651 59.128 6.879 1.00 37.11 201 LEU A C 1
ATOM 1620 O O . LEU A 1 202 ? 27.547 60.214 7.450 1.00 36.21 201 LEU A O 1
ATOM 1625 N N . SER A 1 203 ? 26.615 58.444 6.396 1.00 39.00 202 SER A N 1
ATOM 1626 C CA . SER A 1 203 ? 25.235 58.911 6.519 1.00 41.88 202 SER A CA 1
ATOM 1627 C C . SER A 1 203 ? 24.793 59.158 7.952 1.00 41.19 202 SER A C 1
ATOM 1628 O O . SER A 1 203 ? 23.835 59.854 8.147 1.00 42.47 202 SER A O 1
ATOM 1631 N N . ARG A 1 204 ? 25.455 58.530 8.921 1.00 39.98 203 ARG A N 1
ATOM 1632 C CA . ARG A 1 204 ? 25.226 58.785 10.358 1.00 40.29 203 ARG A CA 1
ATOM 1633 C C . ARG A 1 204 ? 26.277 59.664 11.007 1.00 37.75 203 ARG A C 1
ATOM 1634 O O . ARG A 1 204 ? 25.968 60.518 11.843 1.00 36.83 203 ARG A O 1
ATOM 1642 N N . PHE A 1 205 ? 27.528 59.456 10.631 1.00 36.11 204 PHE A N 1
ATOM 1643 C CA . PHE A 1 205 ? 28.627 60.215 11.208 1.00 34.16 204 PHE A CA 1
ATOM 1644 C C . PHE A 1 205 ? 28.564 61.715 10.895 1.00 34.84 204 PHE A C 1
ATOM 1645 O O . PHE A 1 205 ? 28.869 62.521 11.757 1.00 34.27 204 PHE A O 1
ATOM 1653 N N . LYS A 1 206 ? 28.170 62.055 9.662 1.00 35.95 205 LYS A N 1
ATOM 1654 C CA . LYS A 1 206 ? 28.063 63.437 9.155 1.00 37.15 205 LYS A CA 1
ATOM 1655 C C . LYS A 1 206 ? 26.606 63.817 9.216 1.00 38.70 205 LYS A C 1
ATOM 1656 O O . LYS A 1 206 ? 25.788 63.153 8.628 1.00 39.20 205 LYS A O 1
ATOM 1662 N N . VAL A 1 207 ? 26.285 64.864 9.954 1.00 38.65 206 VAL A N 1
ATOM 1663 C CA . VAL A 1 207 ? 24.956 65.397 9.999 1.00 40.44 206 VAL A CA 1
ATOM 1664 C C . VAL A 1 207 ? 25.053 66.805 9.418 1.00 40.87 206 VAL A C 1
ATOM 1665 O O . VAL A 1 207 ? 25.814 67.622 9.927 1.00 38.33 206 VAL A O 1
ATOM 1669 N N . VAL A 1 208 ? 24.373 67.041 8.305 1.00 42.21 207 VAL A N 1
ATOM 1670 C CA . VAL A 1 208 ? 24.354 68.360 7.689 1.00 43.80 207 VAL A CA 1
ATOM 1671 C C . VAL A 1 208 ? 23.186 69.110 8.266 1.00 46.30 207 VAL A C 1
ATOM 1672 O O . VAL A 1 208 ? 22.077 68.664 8.162 1.00 48.67 207 VAL A O 1
ATOM 1676 N N . LEU A 1 209 ? 23.439 70.233 8.922 1.00 46.93 208 LEU A N 1
ATOM 1677 C CA . LEU A 1 209 ? 22.355 71.054 9.392 1.00 50.35 208 LEU A CA 1
ATOM 1678 C C . LEU A 1 209 ? 21.997 72.047 8.260 1.00 53.66 208 LEU A C 1
ATOM 1679 O O . LEU A 1 209 ? 22.856 72.861 7.873 1.00 54.27 208 LEU A O 1
ATOM 1693 N N . TYR B 1 3 ? 55.585 61.192 5.403 1.00 36.18 2 TYR B N 1
ATOM 1694 C CA . TYR B 1 3 ? 54.512 61.999 4.847 1.00 34.34 2 TYR B CA 1
ATOM 1695 C C . TYR B 1 3 ? 53.674 62.718 5.899 1.00 32.16 2 TYR B C 1
ATOM 1696 O O . TYR B 1 3 ? 53.341 63.885 5.719 1.00 30.31 2 TYR B O 1
ATOM 1705 N N . LEU B 1 4 ? 53.344 62.043 7.004 1.00 30.07 3 LEU B N 1
ATOM 1706 C CA A LEU B 1 4 ? 52.555 62.681 8.042 0.50 28.28 3 LEU B CA 1
ATOM 1707 C CA B LEU B 1 4 ? 52.552 62.685 8.041 0.50 28.45 3 LEU B CA 1
ATOM 1708 C C . LEU B 1 4 ? 53.288 63.848 8.686 1.00 28.29 3 LEU B C 1
ATOM 1709 O O . LEU B 1 4 ? 52.635 64.785 9.147 1.00 27.41 3 LEU B O 1
ATOM 1718 N N . GLU B 1 5 ? 54.627 63.792 8.724 1.00 29.01 4 GLU B N 1
ATOM 1719 C CA A GLU B 1 5 ? 55.420 64.916 9.226 0.50 29.81 4 GLU B CA 1
ATOM 1720 C CA B GLU B 1 5 ? 55.443 64.908 9.239 0.50 29.55 4 GLU B CA 1
ATOM 1721 C C . GLU B 1 5 ? 55.292 66.111 8.285 1.00 29.67 4 GLU B C 1
ATOM 1722 O O . GLU B 1 5 ? 55.178 67.257 8.710 1.00 28.60 4 GLU B O 1
ATOM 1733 N N . LYS B 1 6 ? 55.282 65.840 6.998 1.00 31.02 5 LYS B N 1
ATOM 1734 C CA A LYS B 1 6 ? 55.096 66.916 6.031 0.50 31.84 5 LYS B CA 1
ATOM 1735 C CA B LYS B 1 6 ? 55.068 66.871 5.985 0.50 32.05 5 LYS B CA 1
ATOM 1736 C C . LYS B 1 6 ? 53.703 67.541 6.155 1.00 30.21 5 LYS B C 1
ATOM 1737 O O . LYS B 1 6 ? 53.565 68.765 6.086 1.00 29.02 5 LYS B O 1
ATOM 1748 N N . LEU B 1 7 ? 52.675 66.722 6.382 1.00 29.52 6 LEU B N 1
ATOM 1749 C CA . LEU B 1 7 ? 51.335 67.223 6.662 1.00 28.25 6 LEU B CA 1
ATOM 1750 C C . LEU B 1 7 ? 51.266 68.084 7.942 1.00 28.16 6 LEU B C 1
ATOM 1751 O O . LEU B 1 7 ? 50.620 69.146 7.992 1.00 27.70 6 LEU B O 1
ATOM 1756 N N . GLN B 1 8 ? 51.921 67.627 9.005 1.00 28.45 7 GLN B N 1
ATOM 1757 C CA . GLN B 1 8 ? 52.022 68.417 10.229 1.00 27.16 7 GLN B CA 1
ATOM 1758 C C . GLN B 1 8 ? 52.623 69.810 10.038 1.00 29.09 7 GLN B C 1
ATOM 1759 O O . GLN B 1 8 ? 52.200 70.749 10.710 1.00 28.68 7 GLN B O 1
ATOM 1765 N N . GLN B 1 9 ? 53.606 69.931 9.144 1.00 30.34 8 GLN B N 1
ATOM 1766 C CA . GLN B 1 9 ? 54.279 71.198 8.867 1.00 32.30 8 GLN B CA 1
ATOM 1767 C C . GLN B 1 9 ? 53.453 72.131 7.951 1.00 32.15 8 GLN B C 1
ATOM 1768 O O . GLN B 1 9 ? 53.527 73.350 8.070 1.00 32.57 8 GLN B O 1
ATOM 1774 N N . TRP B 1 10 ? 52.643 71.547 7.070 1.00 31.62 9 TRP B N 1
ATOM 1775 C CA . TRP B 1 10 ? 51.800 72.326 6.152 1.00 30.48 9 TRP B CA 1
ATOM 1776 C C . TRP B 1 10 ? 50.635 73.020 6.896 1.00 29.44 9 TRP B C 1
ATOM 1777 O O . TRP B 1 10 ? 50.303 74.171 6.602 1.00 29.24 9 TRP B O 1
ATOM 1788 N N . ARG B 1 11 ? 49.994 72.314 7.820 1.00 26.63 10 ARG B N 1
ATOM 1789 C CA . ARG B 1 11 ? 48.779 72.842 8.449 1.00 25.56 10 ARG B CA 1
ATOM 1790 C C . ARG B 1 11 ? 49.158 73.892 9.454 1.00 25.41 10 ARG B C 1
ATOM 1791 O O . ARG B 1 11 ? 50.320 73.969 9.891 1.00 24.29 10 ARG B O 1
ATOM 1799 N N . TYR B 1 12 ? 48.168 74.683 9.831 1.00 25.35 11 TYR B N 1
ATOM 1800 C CA . TYR B 1 12 ? 48.317 75.624 10.906 1.00 26.34 11 TYR B CA 1
ATOM 1801 C C . TYR B 1 12 ? 46.904 76.068 11.341 1.00 25.82 11 TYR B C 1
ATOM 1802 O O . TYR B 1 12 ? 45.912 75.795 10.639 1.00 25.73 11 TYR B O 1
ATOM 1811 N N . ALA B 1 13 ? 46.821 76.704 12.505 1.00 25.35 12 ALA B N 1
ATOM 1812 C CA . ALA B 1 13 ? 45.573 77.238 13.070 1.00 26.34 12 ALA B CA 1
ATOM 1813 C C . ALA B 1 13 ? 45.206 78.514 12.304 1.00 27.52 12 ALA B C 1
ATOM 1814 O O . ALA B 1 13 ? 45.529 79.629 12.724 1.00 30.20 12 ALA B O 1
ATOM 1816 N N . THR B 1 14 ? 44.572 78.330 11.140 1.00 28.00 13 THR B N 1
ATOM 1817 C CA . THR B 1 14 ? 44.220 79.421 10.240 1.00 28.81 13 THR B CA 1
ATOM 1818 C C . THR B 1 14 ? 43.438 80.527 10.940 1.00 30.23 13 THR B C 1
ATOM 1819 O O . THR B 1 14 ? 42.463 80.275 11.677 1.00 30.47 13 THR B O 1
ATOM 1823 N N . ALA B 1 15 ? 43.902 81.749 10.705 1.00 31.05 14 ALA B N 1
ATOM 1824 C CA . ALA B 1 15 ? 43.407 82.941 11.335 1.00 32.38 14 ALA B CA 1
ATOM 1825 C C . ALA B 1 15 ? 42.494 83.664 10.376 1.00 33.53 14 ALA B C 1
ATOM 1826 O O . ALA B 1 15 ? 41.568 84.273 10.824 1.00 35.29 14 ALA B O 1
ATOM 1828 N N . ASP B 1 16 ? 42.754 83.614 9.069 1.00 34.37 15 ASP B N 1
ATOM 1829 C CA A ASP B 1 16 ? 41.964 84.357 8.072 0.50 36.32 15 ASP B CA 1
ATOM 1830 C CA B ASP B 1 16 ? 41.89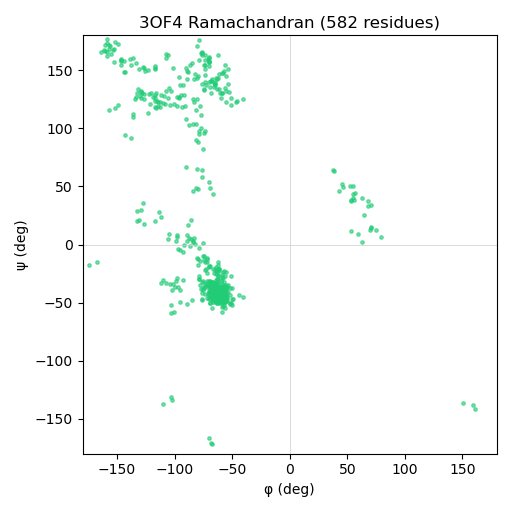3 84.309 8.115 0.50 36.51 15 ASP B CA 1
ATOM 1831 C C . ASP B 1 16 ? 41.741 83.463 6.848 1.00 36.57 15 ASP B C 1
ATOM 1832 O O . ASP B 1 16 ? 42.720 83.005 6.241 1.00 36.21 15 ASP B O 1
ATOM 1841 N N . PHE B 1 17 ? 40.475 83.208 6.496 1.00 35.99 16 PHE B N 1
ATOM 1842 C CA . PHE B 1 17 ? 40.130 82.371 5.350 1.00 36.11 16 PHE B CA 1
ATOM 1843 C C . PHE B 1 17 ? 39.741 83.238 4.170 1.00 37.71 16 PHE B C 1
ATOM 1844 O O . PHE B 1 17 ? 39.194 84.325 4.348 1.00 38.56 16 PHE B O 1
ATOM 1852 N N . SER B 1 18 ? 39.957 82.716 2.972 1.00 38.41 17 SER B N 1
ATOM 1853 C CA . SER B 1 18 ? 39.499 83.393 1.742 1.00 41.01 17 SER B CA 1
ATOM 1854 C C . SER B 1 18 ? 38.014 83.137 1.573 1.00 41.45 17 SER B C 1
ATOM 1855 O O . SER B 1 18 ? 37.403 82.394 2.363 1.00 39.93 17 SER B O 1
ATOM 1858 N N . GLY B 1 19 ? 37.433 83.755 0.557 1.00 43.51 18 GLY B N 1
ATOM 1859 C CA . GLY B 1 19 ? 36.037 83.484 0.190 1.00 44.48 18 GLY B CA 1
ATOM 1860 C C . GLY B 1 19 ? 35.867 82.247 -0.692 1.00 43.89 18 GLY B C 1
ATOM 1861 O O . GLY B 1 19 ? 34.750 81.967 -1.161 1.00 44.51 18 GLY B O 1
ATOM 1862 N N . ALA B 1 20 ? 36.944 81.496 -0.931 1.00 42.44 19 ALA B N 1
ATOM 1863 C CA . ALA B 1 20 ? 36.866 80.336 -1.819 1.00 43.08 19 ALA B CA 1
ATOM 1864 C C . ALA B 1 20 ? 35.871 79.315 -1.218 1.00 42.09 19 ALA B C 1
ATOM 1865 O O . ALA B 1 20 ? 35.793 79.183 0.014 1.00 40.59 19 ALA B O 1
ATOM 1867 N N . HIS B 1 21 ? 35.103 78.638 -2.078 1.00 43.30 20 HIS B N 1
ATOM 1868 C CA A HIS B 1 21 ? 34.106 77.609 -1.725 0.50 42.08 20 HIS B CA 1
ATOM 1869 C CA B HIS B 1 21 ? 34.135 77.657 -1.591 0.50 42.17 20 HIS B CA 1
ATOM 1870 C C . HIS B 1 21 ? 34.867 76.315 -1.470 1.00 40.01 20 HIS B C 1
ATOM 1871 O O . HIS B 1 21 ? 35.885 76.092 -2.115 1.00 40.29 20 HIS B O 1
ATOM 1884 N N . ILE B 1 22 ? 34.387 75.472 -0.560 1.00 37.56 21 ILE B N 1
ATOM 1885 C CA . ILE B 1 22 ? 34.906 74.113 -0.371 1.00 35.94 21 ILE B CA 1
ATOM 1886 C C . ILE B 1 22 ? 33.805 73.180 -0.894 1.00 36.99 21 ILE B C 1
ATOM 1887 O O . ILE B 1 22 ? 32.638 73.340 -0.528 1.00 35.82 21 ILE B O 1
ATOM 1892 N N . THR B 1 23 ? 34.153 72.253 -1.784 1.00 36.77 22 THR B N 1
ATOM 1893 C CA . THR B 1 23 ? 33.135 71.397 -2.405 1.00 37.86 22 THR B CA 1
ATOM 1894 C C . THR B 1 23 ? 32.641 70.361 -1.395 1.00 36.58 22 THR B C 1
ATOM 1895 O O . THR B 1 23 ? 33.309 70.066 -0.435 1.00 34.30 22 THR B O 1
ATOM 1899 N N . ASP B 1 24 ? 31.454 69.826 -1.635 1.00 37.58 23 ASP B N 1
ATOM 1900 C CA . ASP B 1 24 ? 30.937 68.673 -0.884 1.00 37.62 23 ASP B CA 1
ATOM 1901 C C . ASP B 1 24 ? 31.797 67.410 -1.028 1.00 36.72 23 ASP B C 1
ATOM 1902 O O . ASP B 1 24 ? 31.971 66.706 -0.044 1.00 35.27 23 ASP B O 1
ATOM 1907 N N . ASP B 1 25 ? 32.300 67.121 -2.240 1.00 37.21 24 ASP B N 1
ATOM 1908 C CA A ASP B 1 25 ? 33.243 66.030 -2.429 0.50 36.79 24 ASP B CA 1
ATOM 1909 C CA B ASP B 1 25 ? 33.269 66.029 -2.449 0.50 37.14 24 ASP B CA 1
ATOM 1910 C C . ASP B 1 25 ? 34.462 66.131 -1.485 1.00 34.98 24 ASP B C 1
ATOM 1911 O O . ASP B 1 25 ? 34.818 65.156 -0.820 1.00 33.26 24 ASP B O 1
ATOM 1920 N N . VAL B 1 26 ? 35.082 67.302 -1.392 1.00 33.66 25 VAL B N 1
ATOM 1921 C CA . VAL B 1 26 ? 36.264 67.471 -0.509 1.00 32.35 25 VAL B CA 1
ATOM 1922 C C . VAL B 1 26 ? 35.903 67.282 0.976 1.00 31.56 25 VAL B C 1
ATOM 1923 O O . VAL B 1 26 ? 36.543 66.532 1.742 1.00 30.55 25 VAL B O 1
ATOM 1927 N N . LEU B 1 27 ? 34.834 67.942 1.394 1.00 31.83 26 LEU B N 1
ATOM 1928 C CA . LEU B 1 27 ? 34.386 67.838 2.780 1.00 31.90 26 LEU B CA 1
ATOM 1929 C C . LEU B 1 27 ? 33.989 66.393 3.086 1.00 31.04 26 LEU B C 1
ATOM 1930 O O . LEU B 1 27 ? 34.243 65.873 4.172 1.00 29.91 26 LEU B O 1
ATOM 1935 N N . ASP B 1 28 ? 33.399 65.713 2.115 1.00 32.17 27 ASP B N 1
ATOM 1936 C CA . ASP B 1 28 ? 33.050 64.292 2.331 1.00 32.55 27 ASP B CA 1
ATOM 1937 C C . ASP B 1 28 ? 34.298 63.416 2.467 1.00 31.66 27 ASP B C 1
ATOM 1938 O O . ASP B 1 28 ? 34.348 62.515 3.309 1.00 30.55 27 ASP B O 1
ATOM 1943 N N . LYS B 1 29 ? 35.333 63.726 1.709 1.00 31.84 28 LYS B N 1
ATOM 1944 C CA . LYS B 1 29 ? 36.585 62.980 1.855 1.00 31.76 28 LYS B CA 1
ATOM 1945 C C . LYS B 1 29 ? 37.202 63.218 3.233 1.00 30.05 28 LYS B C 1
ATOM 1946 O O . LYS B 1 29 ? 37.736 62.289 3.859 1.00 30.90 28 LYS B O 1
ATOM 1952 N N . LEU B 1 30 ? 37.179 64.472 3.676 1.00 28.68 29 LEU B N 1
ATOM 1953 C CA . LEU B 1 30 ? 37.704 64.852 4.965 1.00 27.94 29 LEU B CA 1
ATOM 1954 C C . LEU B 1 30 ? 36.946 64.137 6.091 1.00 26.79 29 LEU B C 1
ATOM 1955 O O . LEU B 1 30 ? 37.559 63.577 7.005 1.00 26.15 29 LEU B O 1
ATOM 1960 N N . LEU B 1 31 ? 35.617 64.127 6.014 1.00 26.81 30 LEU B N 1
ATOM 1961 C CA . LEU B 1 31 ? 34.832 63.550 7.115 1.00 26.24 30 LEU B CA 1
ATOM 1962 C C . LEU B 1 31 ? 34.840 62.031 7.023 1.00 26.93 30 LEU B C 1
ATOM 1963 O O . LEU B 1 31 ? 34.748 61.364 8.054 1.00 27.02 30 LEU B O 1
ATOM 1968 N N . ASN B 1 32 ? 34.949 61.480 5.813 1.00 27.66 31 ASN B N 1
ATOM 1969 C CA . ASN B 1 32 ? 35.071 60.027 5.649 1.00 28.97 31 ASN B CA 1
ATOM 1970 C C . ASN B 1 32 ? 36.366 59.498 6.260 1.00 28.06 31 ASN B C 1
ATOM 1971 O O . ASN B 1 32 ? 36.385 58.463 6.925 1.00 27.86 31 ASN B O 1
ATOM 1976 N N . THR B 1 33 ? 37.462 60.217 6.072 1.00 27.71 32 THR B N 1
ATOM 1977 C CA . THR B 1 33 ? 38.706 59.805 6.725 1.00 27.41 32 THR B CA 1
ATOM 1978 C C . THR B 1 33 ? 38.596 59.899 8.261 1.00 25.76 32 THR B C 1
ATOM 1979 O O . THR B 1 33 ? 39.032 59.004 8.981 1.00 25.15 32 THR B O 1
ATOM 1983 N N . THR B 1 34 ? 37.944 60.950 8.740 1.00 25.20 33 THR B N 1
ATOM 1984 C CA . THR B 1 34 ? 37.718 61.162 10.180 1.00 23.93 33 THR B CA 1
ATOM 1985 C C . THR B 1 34 ? 36.865 60.008 10.761 1.00 24.19 33 THR B C 1
ATOM 1986 O O . THR B 1 34 ? 37.131 59.497 11.851 1.00 23.58 33 THR B O 1
ATOM 1990 N N . ARG B 1 35 ? 35.839 59.617 10.014 1.00 24.54 34 ARG B N 1
ATOM 1991 C CA . ARG B 1 35 ? 34.913 58.565 10.398 1.00 26.08 34 ARG B CA 1
ATOM 1992 C C . ARG B 1 35 ? 35.581 57.229 10.702 1.00 26.50 34 ARG B C 1
ATOM 1993 O O . ARG B 1 35 ? 35.034 56.419 11.449 1.00 27.61 34 ARG B O 1
ATOM 2001 N N . LEU B 1 36 ? 36.741 56.970 10.088 1.00 25.79 35 LEU B N 1
ATOM 2002 C CA . LEU B 1 36 ? 37.439 55.708 10.264 1.00 26.50 35 LEU B CA 1
ATOM 2003 C C . LEU B 1 36 ? 38.355 55.693 11.506 1.00 25.44 35 LEU B C 1
ATOM 2004 O O . LEU B 1 36 ? 39.026 54.695 11.772 1.00 24.55 35 LEU B O 1
ATOM 2009 N N . THR B 1 37 ? 38.314 56.755 12.296 1.00 24.15 36 THR B N 1
ATOM 2010 C CA . THR B 1 37 ? 39.125 56.853 13.495 1.00 23.43 36 THR B CA 1
ATOM 2011 C C . THR B 1 37 ? 38.718 55.823 14.529 1.00 24.13 36 THR B C 1
ATOM 2012 O O . THR B 1 37 ? 37.517 55.550 14.721 1.00 23.97 36 THR B O 1
ATOM 2016 N N . ALA B 1 38 ? 39.733 55.229 15.169 1.00 23.66 37 ALA B N 1
ATOM 2017 C CA . ALA B 1 38 ? 39.503 54.342 16.309 1.00 24.27 37 ALA B CA 1
ATOM 2018 C C . ALA B 1 38 ? 38.827 55.081 17.456 1.00 24.06 37 ALA B C 1
ATOM 2019 O O . ALA B 1 38 ? 39.106 56.275 17.735 1.00 22.26 37 ALA B O 1
ATOM 2021 N N . SER B 1 39 ? 37.992 54.327 18.168 1.00 23.81 38 SER B N 1
ATOM 2022 C CA . SER B 1 39 ? 37.316 54.833 19.361 1.00 24.27 38 SER B CA 1
ATOM 2023 C C . SER B 1 39 ? 37.190 53.739 20.386 1.00 25.68 38 SER B C 1
ATOM 2024 O O . SER B 1 39 ? 37.289 52.562 20.062 1.00 25.31 38 SER B O 1
ATOM 2027 N N . SER B 1 40 ? 37.022 54.156 21.634 1.00 25.79 39 SER B N 1
ATOM 2028 C CA . SER B 1 40 ? 36.774 53.228 22.754 1.00 28.99 39 SER B CA 1
ATOM 2029 C C . SER B 1 40 ? 35.636 52.261 22.449 1.00 30.41 39 SER B C 1
ATOM 2030 O O . SER B 1 40 ? 34.536 52.683 22.043 1.00 29.21 39 SER B O 1
ATOM 2033 N N . TYR B 1 41 ? 35.941 50.964 22.603 1.00 31.62 40 TYR B N 1
ATOM 2034 C CA . TYR B 1 41 ? 35.051 49.839 22.284 1.00 34.44 40 TYR B CA 1
ATOM 2035 C C . TYR B 1 41 ? 34.491 49.867 20.855 1.00 33.48 40 TYR B C 1
ATOM 2036 O O . TYR B 1 41 ? 33.572 49.118 20.540 1.00 35.13 40 TYR B O 1
ATOM 2045 N N . GLY B 1 42 ? 35.039 50.735 20.006 1.00 31.19 41 GLY B N 1
ATOM 2046 C CA . GLY B 1 42 ? 34.505 50.964 18.660 1.00 30.54 41 GLY B CA 1
ATOM 2047 C C . GLY B 1 42 ? 33.163 51.711 18.624 1.00 29.57 41 GLY B C 1
ATOM 2048 O O . GLY B 1 42 ? 32.505 51.775 17.576 1.00 29.22 41 GLY B O 1
ATOM 2049 N N . LEU B 1 43 ? 32.779 52.319 19.742 1.00 28.04 42 LEU B N 1
ATOM 2050 C CA . LEU B 1 43 ? 31.424 52.866 19.880 1.00 28.73 42 LEU B CA 1
ATOM 2051 C C . LEU B 1 43 ? 31.216 54.221 19.240 1.00 28.37 42 LEU B C 1
ATOM 2052 O O . LEU B 1 43 ? 30.070 54.640 19.095 1.00 28.02 42 LEU B O 1
ATOM 2057 N N . GLN B 1 44 ? 32.298 54.893 18.827 1.00 28.22 43 GLN B N 1
ATOM 2058 C CA . GLN B 1 44 ? 32.215 56.169 18.112 1.00 27.75 43 GLN B CA 1
ATOM 2059 C C . GLN B 1 44 ? 31.105 57.071 18.614 1.00 27.66 43 GLN B C 1
ATOM 2060 O O . GLN B 1 44 ? 30.179 57.441 17.865 1.00 26.54 43 GLN B O 1
ATOM 2066 N N . PRO B 1 45 ? 31.220 57.497 19.868 1.00 26.50 44 PRO B N 1
ATOM 2067 C CA . PRO B 1 45 ? 30.126 58.242 20.516 1.00 26.36 44 PRO B CA 1
ATOM 2068 C C . PRO B 1 45 ? 30.129 59.756 20.212 1.00 25.21 44 PRO B C 1
ATOM 2069 O O . PRO B 1 45 ? 29.888 60.573 21.092 1.00 25.14 44 PRO B O 1
ATOM 2073 N N . TYR B 1 46 ? 30.303 60.097 18.956 1.00 24.75 45 TYR B N 1
ATOM 2074 C CA . TYR B 1 46 ? 30.293 61.476 18.502 1.00 24.98 45 TYR B CA 1
ATOM 2075 C C . TYR B 1 46 ? 29.992 61.528 16.986 1.00 26.31 45 TYR B C 1
ATOM 2076 O O . TYR B 1 46 ? 30.053 60.516 16.294 1.00 25.51 45 TYR B O 1
ATOM 2085 N N . CYS B 1 47 ? 29.666 62.721 16.500 1.00 27.01 46 CYS B N 1
ATOM 2086 C CA A CYS B 1 47 ? 29.496 62.905 15.077 0.50 27.57 46 CYS B CA 1
ATOM 2087 C CA B CYS B 1 47 ? 29.341 62.984 15.095 0.50 28.63 46 CYS B CA 1
ATOM 2088 C C . CYS B 1 47 ? 30.011 64.284 14.681 1.00 27.84 46 CYS B C 1
ATOM 2089 O O . CYS B 1 47 ? 30.451 65.075 15.528 1.00 28.12 46 CYS B O 1
ATOM 2094 N N . THR B 1 48 ? 30.011 64.552 13.381 1.00 28.36 47 THR B N 1
ATOM 2095 C CA . THR B 1 48 ? 30.504 65.811 12.887 1.00 28.10 47 THR B CA 1
ATOM 2096 C C . THR B 1 48 ? 29.314 66.514 12.206 1.00 30.14 47 THR B C 1
ATOM 2097 O O . THR B 1 48 ? 28.653 65.941 11.330 1.00 32.47 47 THR B O 1
ATOM 2101 N N . LEU B 1 49 ? 29.011 67.726 12.651 1.00 28.70 48 LEU B N 1
ATOM 2102 C CA . LEU B 1 49 ? 27.899 68.468 12.091 1.00 29.75 48 LEU B CA 1
ATOM 2103 C C . LEU B 1 49 ? 28.536 69.368 11.041 1.00 28.01 48 LEU B C 1
ATOM 2104 O O . LEU B 1 49 ? 29.668 69.823 11.259 1.00 26.84 48 LEU B O 1
ATOM 2109 N N . VAL B 1 50 ? 27.845 69.603 9.925 1.00 27.93 49 VAL B N 1
ATOM 2110 C CA . VAL B 1 50 ? 28.317 70.529 8.887 1.00 28.22 49 VAL B CA 1
ATOM 2111 C C . VAL B 1 50 ? 27.298 71.681 8.787 1.00 29.67 49 VAL B C 1
ATOM 2112 O O . VAL B 1 50 ? 26.091 71.447 8.671 1.00 30.05 49 VAL B O 1
ATOM 2116 N N . ILE B 1 51 ? 27.778 72.917 8.859 1.00 29.58 50 ILE B N 1
ATOM 2117 C CA . ILE B 1 51 ? 26.923 74.087 8.686 1.00 31.67 50 ILE B CA 1
ATOM 2118 C C . ILE B 1 51 ? 27.576 75.003 7.642 1.00 32.47 50 ILE B C 1
ATOM 2119 O O . ILE B 1 51 ? 28.784 75.332 7.754 1.00 30.92 50 ILE B O 1
ATOM 2124 N N . ARG B 1 52 ? 26.829 75.354 6.626 1.00 34.26 51 ARG B N 1
ATOM 2125 C CA . ARG B 1 52 ? 27.266 76.379 5.672 1.00 37.57 51 ARG B CA 1
ATOM 2126 C C . ARG B 1 52 ? 26.473 77.685 5.845 1.00 38.54 51 ARG B C 1
ATOM 2127 O O . ARG B 1 52 ? 27.024 78.771 5.647 1.00 39.69 51 ARG B O 1
ATOM 2135 N N . ASN B 1 53 ? 25.194 77.584 6.220 1.00 39.55 52 ASN B N 1
ATOM 2136 C CA . ASN B 1 53 ? 24.304 78.755 6.232 1.00 41.07 52 ASN B CA 1
ATOM 2137 C C . ASN B 1 53 ? 24.978 79.964 6.911 1.00 41.88 52 ASN B C 1
ATOM 2138 O O . ASN B 1 53 ? 25.421 79.870 8.047 1.00 40.04 52 ASN B O 1
ATOM 2143 N N . LYS B 1 54 ? 25.091 81.077 6.198 1.00 44.40 53 LYS B N 1
ATOM 2144 C CA . LYS B 1 54 ? 25.826 82.249 6.708 1.00 45.75 53 LYS B CA 1
ATOM 2145 C C . LYS B 1 54 ? 25.158 82.919 7.929 1.00 45.68 53 LYS B C 1
ATOM 2146 O O . LYS B 1 54 ? 25.834 83.197 8.915 1.00 45.06 53 LYS B O 1
ATOM 2152 N N . GLY B 1 55 ? 23.859 83.166 7.858 1.00 47.38 54 GLY B N 1
ATOM 2153 C CA . GLY B 1 55 ? 23.080 83.708 8.995 1.00 48.05 54 GLY B CA 1
ATOM 2154 C C . GLY B 1 55 ? 23.268 82.943 10.297 1.00 46.08 54 GLY B C 1
ATOM 2155 O O . GLY B 1 55 ? 23.576 83.534 11.343 1.00 45.80 54 GLY B O 1
ATOM 2156 N N . LEU B 1 56 ? 23.129 81.623 10.236 1.00 44.28 55 LEU B N 1
ATOM 2157 C CA . LEU B 1 56 ? 23.309 80.782 11.424 1.00 42.10 55 LEU B CA 1
ATOM 2158 C C . LEU B 1 56 ? 24.725 80.911 11.978 1.00 40.07 55 LEU B C 1
ATOM 2159 O O . LEU B 1 56 ? 24.931 80.940 13.198 1.00 38.79 55 LEU B O 1
ATOM 2164 N N . ARG B 1 57 ? 25.713 80.931 11.085 1.00 38.21 56 ARG B N 1
ATOM 2165 C CA . ARG B 1 57 ? 27.088 81.039 11.530 1.00 36.65 56 ARG B CA 1
ATOM 2166 C C . ARG B 1 57 ? 27.455 82.393 12.119 1.00 37.81 56 ARG B C 1
ATOM 2167 O O . ARG B 1 57 ? 28.264 82.465 13.057 1.00 35.45 56 ARG B O 1
ATOM 2175 N N . GLU B 1 58 ? 26.809 83.447 11.623 1.00 40.33 57 GLU B N 1
ATOM 2176 C CA . GLU B 1 58 ? 27.019 84.782 12.166 1.00 42.72 57 GLU B CA 1
ATOM 2177 C C . GLU B 1 58 ? 26.510 84.845 13.596 1.00 42.43 57 GLU B C 1
ATOM 2178 O O . GLU B 1 58 ? 27.100 85.514 14.431 1.00 42.17 57 GLU B O 1
ATOM 2184 N N . GLN B 1 59 ? 25.435 84.115 13.870 1.00 42.92 58 GLN B N 1
ATOM 2185 C CA . GLN B 1 59 ? 24.907 83.964 15.233 1.00 43.07 58 GLN B CA 1
ATOM 2186 C C . GLN B 1 59 ? 25.952 83.271 16.145 1.00 40.29 58 GLN B C 1
ATOM 2187 O O . GLN B 1 59 ? 26.187 83.686 17.299 1.00 40.10 58 GLN B O 1
ATOM 2193 N N . LEU B 1 60 ? 26.592 82.230 15.627 1.00 37.06 59 LEU B N 1
ATOM 2194 C CA . LEU B 1 60 ? 27.643 81.525 16.374 1.00 34.90 59 LEU B CA 1
ATOM 2195 C C . LEU B 1 60 ? 28.891 82.397 16.670 1.00 34.94 59 LEU B C 1
ATOM 2196 O O . LEU B 1 60 ? 29.510 82.282 17.736 1.00 33.34 59 LEU B O 1
ATOM 2201 N N . VAL B 1 61 ? 29.256 83.286 15.748 1.00 37.08 60 VAL B N 1
ATOM 2202 C CA . VAL B 1 61 ? 30.332 84.277 16.010 1.00 37.21 60 VAL B CA 1
ATOM 2203 C C . VAL B 1 61 ? 30.093 85.019 17.336 1.00 38.29 60 VAL B C 1
ATOM 2204 O O . VAL B 1 61 ? 30.996 85.158 18.143 1.00 36.93 60 VAL B O 1
ATOM 2208 N N . ASN B 1 62 ? 28.864 85.481 17.547 1.00 40.81 61 ASN B N 1
ATOM 2209 C CA . ASN B 1 62 ? 28.483 86.196 18.773 1.00 42.52 61 ASN B CA 1
ATOM 2210 C C . ASN B 1 62 ? 28.631 85.336 20.029 1.00 41.58 61 ASN B C 1
ATOM 2211 O O . ASN B 1 62 ? 28.744 85.878 21.133 1.00 42.32 61 ASN B O 1
ATOM 2216 N N . HIS B 1 63 ? 28.647 84.005 19.855 1.00 39.76 62 HIS B N 1
ATOM 2217 C CA . HIS B 1 63 ? 28.887 83.037 20.947 1.00 38.34 62 HIS B CA 1
ATOM 2218 C C . HIS B 1 63 ? 30.213 82.312 20.800 1.00 36.56 62 HIS B C 1
ATOM 2219 O O . HIS B 1 63 ? 30.379 81.221 21.330 1.00 34.05 62 HIS B O 1
ATOM 2226 N N . SER B 1 64 ? 31.142 82.953 20.063 1.00 36.52 63 SER B N 1
ATOM 2227 C CA . SER B 1 64 ? 32.515 82.469 19.848 1.00 34.89 63 SER B CA 1
ATOM 2228 C C . SER B 1 64 ? 33.509 83.592 20.171 1.00 35.93 63 SER B C 1
ATOM 2229 O O . SER B 1 64 ? 34.596 83.684 19.581 1.00 34.37 63 SER B O 1
ATOM 2232 N N . PHE B 1 65 ? 33.109 84.457 21.098 1.00 37.35 64 PHE B N 1
ATOM 2233 C CA . PHE B 1 65 ? 33.946 85.538 21.583 1.00 39.00 64 PHE B CA 1
ATOM 2234 C C . PHE B 1 65 ? 34.433 86.435 20.457 1.00 39.82 64 PHE B C 1
ATOM 2235 O O . PHE B 1 65 ? 35.575 86.906 20.475 1.00 39.99 64 PHE B O 1
ATOM 2243 N N . GLY B 1 66 ? 33.545 86.674 19.481 1.00 40.25 65 GLY B N 1
ATOM 2244 C CA . GLY B 1 66 ? 33.812 87.577 18.369 1.00 40.27 65 GLY B CA 1
ATOM 2245 C C . GLY B 1 66 ? 34.746 87.018 17.320 1.00 39.05 65 GLY B C 1
ATOM 2246 O O . GLY B 1 66 ? 35.222 87.774 16.461 1.00 37.43 65 GLY B O 1
ATOM 2247 N N . GLN B 1 67 ? 35.028 85.705 17.369 1.00 37.20 66 GLN B N 1
ATOM 2248 C CA . GLN B 1 67 ? 35.933 85.125 16.392 1.00 36.50 66 GLN B CA 1
ATOM 2249 C C . GLN B 1 67 ? 35.193 84.954 15.048 1.00 36.55 66 GLN B C 1
ATOM 2250 O O . GLN B 1 67 ? 34.469 83.980 14.829 1.00 35.65 66 GLN B O 1
ATOM 2256 N N . GLN B 1 68 ? 35.430 85.889 14.137 1.00 36.77 67 GLN B N 1
ATOM 2257 C CA . GLN B 1 68 ? 34.684 85.968 12.880 1.00 37.76 67 GLN B CA 1
ATOM 2258 C C . GLN B 1 68 ? 34.870 84.773 11.957 1.00 35.98 67 GLN B C 1
ATOM 2259 O O . GLN B 1 68 ? 34.021 84.503 11.086 1.00 35.78 67 GLN B O 1
ATOM 2265 N N . LYS B 1 69 ? 35.997 84.091 12.102 1.00 33.92 68 LYS B N 1
ATOM 2266 C CA . LYS B 1 69 ? 36.323 83.000 11.196 1.00 33.71 68 LYS B CA 1
ATOM 2267 C C . LYS B 1 69 ? 35.305 81.844 11.275 1.00 32.56 68 LYS B C 1
ATOM 2268 O O . LYS B 1 69 ? 35.226 81.010 10.361 1.00 32.44 68 LYS B O 1
ATOM 2274 N N . VAL B 1 70 ? 34.525 81.817 12.360 1.00 31.82 69 VAL B N 1
ATOM 2275 C CA . VAL B 1 70 ? 33.440 80.862 12.511 1.00 31.55 69 VAL B CA 1
ATOM 2276 C C . VAL B 1 70 ? 32.447 80.971 11.338 1.00 32.37 69 VAL B C 1
ATOM 2277 O O . VAL B 1 70 ? 31.937 79.952 10.854 1.00 32.43 69 VAL B O 1
ATOM 2281 N N . ALA B 1 71 ? 32.230 82.183 10.847 1.00 33.44 70 ALA B N 1
ATOM 2282 C CA . ALA B 1 71 ? 31.337 82.423 9.721 1.00 36.00 70 ALA B CA 1
ATOM 2283 C C . ALA B 1 71 ? 32.123 82.696 8.433 1.00 36.77 70 ALA B C 1
ATOM 2284 O O . ALA B 1 71 ? 31.686 82.325 7.357 1.00 36.84 70 ALA B O 1
ATOM 2286 N N . ASP B 1 72 ? 33.274 83.345 8.555 1.00 37.69 71 ASP B N 1
ATOM 2287 C CA . ASP B 1 72 ? 34.047 83.786 7.374 1.00 40.26 71 ASP B CA 1
ATOM 2288 C C . ASP B 1 72 ? 34.996 82.679 6.990 1.00 38.95 71 ASP B C 1
ATOM 2289 O O . ASP B 1 72 ? 36.205 82.813 7.176 1.00 39.82 71 ASP B O 1
ATOM 2294 N N . SER B 1 73 ? 34.420 81.562 6.544 1.00 37.42 72 SER B N 1
ATOM 2295 C CA . SER B 1 73 ? 35.136 80.382 6.082 1.00 35.72 72 SER B CA 1
ATOM 2296 C C . SER B 1 73 ? 34.153 79.641 5.161 1.00 35.23 72 SER B C 1
ATOM 2297 O O . SER B 1 73 ? 32.979 79.969 5.132 1.00 34.82 72 SER B O 1
ATOM 2300 N N . SER B 1 74 ? 34.629 78.657 4.414 1.00 34.57 73 SER B N 1
ATOM 2301 C CA . SER B 1 74 ? 33.779 77.976 3.420 1.00 36.12 73 SER B CA 1
ATOM 2302 C C . SER B 1 74 ? 32.642 77.212 4.086 1.00 34.28 73 SER B C 1
ATOM 2303 O O . SER B 1 74 ? 31.508 77.238 3.624 1.00 34.95 73 SER B O 1
ATOM 2306 N N . ALA B 1 75 ? 32.965 76.535 5.176 1.00 32.37 74 ALA B N 1
ATOM 2307 C CA . ALA B 1 75 ? 32.004 75.753 5.952 1.00 31.44 74 ALA B CA 1
ATOM 2308 C C . ALA B 1 75 ? 32.478 75.660 7.401 1.00 29.81 74 ALA B C 1
ATOM 2309 O O . ALA B 1 75 ? 33.641 75.924 7.718 1.00 27.58 74 ALA B O 1
ATOM 2311 N N . LEU B 1 76 ? 31.581 75.204 8.267 1.00 28.54 75 LEU B N 1
ATOM 2312 C CA . LEU B 1 76 ? 31.914 74.976 9.663 1.00 28.12 75 LEU B CA 1
ATOM 2313 C C . LEU B 1 76 ? 31.636 73.548 9.986 1.00 27.84 75 LEU B C 1
ATOM 2314 O O . LEU B 1 76 ? 30.546 73.046 9.707 1.00 28.04 75 LEU B O 1
ATOM 2319 N N . VAL B 1 77 ? 32.614 72.888 10.588 1.00 26.54 76 VAL B N 1
ATOM 2320 C CA . VAL B 1 77 ? 32.401 71.571 11.121 1.00 26.06 76 VAL B CA 1
ATOM 2321 C C . VAL B 1 77 ? 32.368 71.675 12.632 1.00 26.55 76 VAL B C 1
ATOM 2322 O O . VAL B 1 77 ? 33.264 72.268 13.232 1.00 28.20 76 VAL B O 1
ATOM 2326 N N . ILE B 1 78 ? 31.368 71.054 13.248 1.00 26.99 77 ILE B N 1
ATOM 2327 C CA . ILE B 1 78 ? 31.290 70.985 14.698 1.00 26.79 77 ILE B CA 1
ATOM 2328 C C . ILE B 1 78 ? 31.399 69.529 15.111 1.00 25.78 77 ILE B C 1
ATOM 2329 O O . ILE B 1 78 ? 30.687 68.715 14.585 1.00 27.25 77 ILE B O 1
ATOM 2334 N N . PHE B 1 79 ? 32.270 69.205 16.061 1.00 22.94 78 PHE B N 1
ATOM 2335 C CA . PHE B 1 79 ? 32.307 67.880 16.606 1.00 23.30 78 PHE B CA 1
ATOM 2336 C C . PHE B 1 79 ? 31.398 67.902 17.787 1.00 23.99 78 PHE B C 1
ATOM 2337 O O . PHE B 1 79 ? 31.513 68.802 18.617 1.00 24.80 78 PHE B O 1
ATOM 2345 N N . ALA B 1 80 ? 30.466 66.951 17.843 1.00 23.41 79 ALA B N 1
ATOM 2346 C CA . ALA B 1 80 ? 29.455 66.881 18.889 1.00 24.63 79 ALA B CA 1
ATOM 2347 C C . ALA B 1 80 ? 29.438 65.486 19.495 1.00 24.94 79 ALA B C 1
ATOM 2348 O O . ALA B 1 80 ? 29.341 64.493 18.758 1.00 24.31 79 ALA B O 1
ATOM 2350 N N . ALA B 1 81 ? 29.452 65.418 20.825 1.00 25.24 80 ALA B N 1
ATOM 2351 C CA . ALA B 1 81 ? 29.461 64.115 21.506 1.00 26.37 80 ALA B CA 1
ATOM 2352 C C . ALA B 1 81 ? 28.042 63.678 21.717 1.00 26.91 80 ALA B C 1
ATOM 2353 O O . ALA B 1 81 ? 27.164 64.514 21.877 1.00 27.11 80 ALA B O 1
ATOM 2355 N N . LYS B 1 82 ? 27.814 62.366 21.708 1.00 28.20 81 LYS B N 1
ATOM 2356 C CA . LYS B 1 82 ? 26.519 61.808 22.036 1.00 29.48 81 LYS B CA 1
ATOM 2357 C C . LYS B 1 82 ? 26.354 61.835 23.545 1.00 31.16 81 LYS B C 1
ATOM 2358 O O . LYS B 1 82 ? 27.114 61.205 24.257 1.00 30.50 81 LYS B O 1
ATOM 2364 N N . THR B 1 83 ? 25.336 62.557 24.013 1.00 32.57 82 THR B N 1
ATOM 2365 C CA . THR B 1 83 ? 25.125 62.808 25.446 1.00 33.75 82 THR B CA 1
ATOM 2366 C C . THR B 1 83 ? 23.681 62.554 25.863 1.00 36.06 82 THR B C 1
ATOM 2367 O O . THR B 1 83 ? 23.213 63.073 26.896 1.00 37.12 82 THR B O 1
ATOM 2371 N N . GLY B 1 84 ? 22.970 61.773 25.045 1.00 36.41 83 GLY B N 1
ATOM 2372 C CA . GLY B 1 84 ? 21.575 61.508 25.244 1.00 38.33 83 GLY B CA 1
ATOM 2373 C C . GLY B 1 84 ? 21.377 60.069 25.663 1.00 39.43 83 GLY B C 1
ATOM 2374 O O . GLY B 1 84 ? 22.128 59.536 26.456 1.00 39.01 83 GLY B O 1
ATOM 2375 N N . ALA B 1 85 ? 20.367 59.443 25.093 1.00 40.14 84 ALA B N 1
ATOM 2376 C CA . ALA B 1 85 ? 20.073 58.051 25.369 1.00 41.08 84 ALA B CA 1
ATOM 2377 C C . ALA B 1 85 ? 21.271 57.124 25.085 1.00 39.32 84 ALA B C 1
ATOM 2378 O O . ALA B 1 85 ? 21.926 57.250 24.055 1.00 36.54 84 ALA B O 1
ATOM 2380 N N . VAL B 1 86 ? 21.554 56.195 25.996 1.00 39.93 85 VAL B N 1
ATOM 2381 C CA . VAL B 1 86 ? 22.594 55.187 25.738 1.00 39.38 85 VAL B CA 1
ATOM 2382 C C . VAL B 1 86 ? 22.314 54.411 24.426 1.00 40.50 85 VAL B C 1
ATOM 2383 O O . VAL B 1 86 ? 23.223 54.072 23.666 1.00 38.34 85 VAL B O 1
ATOM 2387 N N . ALA B 1 87 ? 21.046 54.159 24.154 1.00 42.47 86 ALA B N 1
ATOM 2388 C CA . ALA B 1 87 ? 20.662 53.470 22.929 1.00 43.33 86 ALA B CA 1
ATOM 2389 C C . ALA B 1 87 ? 21.122 54.180 21.661 1.00 41.36 86 ALA B C 1
ATOM 2390 O O . ALA B 1 87 ? 21.359 53.509 20.661 1.00 42.09 86 ALA B O 1
ATOM 2392 N N . ASP B 1 88 ? 21.265 55.506 21.675 1.00 39.26 87 ASP B N 1
ATOM 2393 C CA . ASP B 1 88 ? 21.659 56.216 20.488 1.00 37.85 87 ASP B CA 1
ATOM 2394 C C . ASP B 1 88 ? 23.148 55.959 20.217 1.00 35.23 87 ASP B C 1
ATOM 2395 O O . ASP B 1 88 ? 23.588 56.172 19.125 1.00 34.18 87 ASP B O 1
ATOM 2400 N N . ILE B 1 89 ? 23.913 55.572 21.232 1.00 34.76 88 ILE B N 1
ATOM 2401 C CA . ILE B 1 89 ? 25.321 55.139 21.051 1.00 33.66 88 ILE B CA 1
ATOM 2402 C C . ILE B 1 89 ? 25.399 53.653 20.682 1.00 35.31 88 ILE B C 1
ATOM 2403 O O . ILE B 1 89 ? 26.097 53.274 19.747 1.00 35.44 88 ILE B O 1
ATOM 2408 N N . VAL B 1 90 ? 24.681 52.809 21.410 1.00 37.90 89 VAL B N 1
ATOM 2409 C CA . VAL B 1 90 ? 24.835 51.372 21.255 1.00 40.50 89 VAL B CA 1
ATOM 2410 C C . VAL B 1 90 ? 24.167 50.790 19.985 1.00 42.57 89 VAL B C 1
ATOM 2411 O O . VAL B 1 90 ? 24.787 50.009 19.249 1.00 43.02 89 VAL B O 1
ATOM 2415 N N . ASP B 1 91 ? 22.923 51.169 19.710 1.00 43.24 90 ASP B N 1
ATOM 2416 C CA . ASP B 1 91 ? 22.181 50.536 18.629 1.00 45.61 90 ASP B CA 1
ATOM 2417 C C . ASP B 1 91 ? 22.843 50.711 17.263 1.00 44.56 90 ASP B C 1
ATOM 2418 O O . ASP B 1 91 ? 22.996 49.730 16.544 1.00 45.23 90 ASP B O 1
ATOM 2423 N N . PRO B 1 92 ? 23.257 51.947 16.906 1.00 43.52 91 PRO B N 1
ATOM 2424 C CA . PRO B 1 92 ? 23.849 52.127 15.588 1.00 42.70 91 PRO B CA 1
ATOM 2425 C C . PRO B 1 92 ? 25.143 51.326 15.373 1.00 42.01 91 PRO B C 1
ATOM 2426 O O . PRO B 1 92 ? 25.443 50.939 14.245 1.00 42.48 91 PRO B O 1
ATOM 2430 N N . TYR B 1 93 ? 25.886 51.092 16.446 1.00 40.96 92 TYR B N 1
ATOM 2431 C CA . TYR B 1 93 ? 27.075 50.238 16.411 1.00 40.97 92 TYR B CA 1
ATOM 2432 C C . TYR B 1 93 ? 26.707 48.769 16.207 1.00 42.79 92 TYR B C 1
ATOM 2433 O O . TYR B 1 93 ? 27.266 48.095 15.336 1.00 43.18 92 TYR B O 1
ATOM 2442 N N . ILE B 1 94 ? 25.772 48.268 17.007 1.00 44.31 93 ILE B N 1
ATOM 2443 C CA . ILE B 1 94 ? 25.297 46.888 16.865 1.00 46.44 93 ILE B CA 1
ATOM 2444 C C . ILE B 1 94 ? 24.785 46.594 15.449 1.00 47.73 93 ILE B C 1
ATOM 2445 O O . ILE B 1 94 ? 25.008 45.501 14.931 1.00 48.39 93 ILE B O 1
ATOM 2450 N N . SER B 1 95 ? 24.111 47.553 14.825 1.00 47.56 94 SER B N 1
ATOM 2451 C CA . SER B 1 95 ? 23.601 47.350 13.479 1.00 49.87 94 SER B CA 1
ATOM 2452 C C . SER B 1 95 ? 24.739 47.166 12.501 1.00 48.61 94 SER B C 1
ATOM 2453 O O . SER B 1 95 ? 24.719 46.247 11.700 1.00 49.21 94 SER B O 1
ATOM 2456 N N . GLU B 1 96 ? 25.730 48.054 12.573 1.00 46.30 95 GLU B N 1
ATOM 2457 C CA . GLU B 1 96 ? 26.926 47.906 11.751 1.00 45.79 95 GLU B CA 1
ATOM 2458 C C . GLU B 1 96 ? 27.711 46.627 12.075 1.00 45.65 95 GLU B C 1
ATOM 2459 O O . GLU B 1 96 ? 28.043 45.851 11.174 1.00 46.08 95 GLU B O 1
ATOM 2465 N N . LEU B 1 97 ? 28.001 46.394 13.349 1.00 44.76 96 LEU B N 1
ATOM 2466 C CA . LEU B 1 97 ? 28.679 45.153 13.766 1.00 46.00 96 LEU B CA 1
ATOM 2467 C C . LEU B 1 97 ? 27.953 43.898 13.225 1.00 48.57 96 LEU B C 1
ATOM 2468 O O . LEU B 1 97 ? 28.571 43.033 12.611 1.00 48.42 96 LEU B O 1
ATOM 2473 N N . SER B 1 98 ? 26.640 43.832 13.438 1.00 50.42 97 SER B N 1
ATOM 2474 C CA . SER B 1 98 ? 25.798 42.734 12.929 1.00 54.03 97 SER B CA 1
ATOM 2475 C C . SER B 1 98 ? 25.958 42.489 11.438 1.00 54.89 97 SER B C 1
ATOM 2476 O O . SER B 1 98 ? 26.162 41.353 11.009 1.00 56.38 97 SER B O 1
ATOM 2479 N N . GLN B 1 99 ? 25.827 43.560 10.662 1.00 54.46 98 GLN B N 1
ATOM 2480 C CA A GLN B 1 99 ? 25.966 43.516 9.210 0.50 55.40 98 GLN B CA 1
ATOM 2481 C CA B GLN B 1 99 ? 25.985 43.467 9.211 0.50 55.63 98 GLN B CA 1
ATOM 2482 C C . GLN B 1 99 ? 27.406 43.102 8.818 1.00 55.03 98 GLN B C 1
ATOM 2483 O O . GLN B 1 99 ? 27.609 42.182 8.038 1.00 57.04 98 GLN B O 1
ATOM 2494 N N . GLN B 1 100 ? 28.396 43.789 9.366 1.00 53.65 99 GLN B N 1
ATOM 2495 C CA . GLN B 1 100 ? 29.791 43.537 8.972 1.00 53.86 99 GLN B CA 1
ATOM 2496 C C . GLN B 1 100 ? 30.318 42.151 9.371 1.00 54.86 99 GLN B C 1
ATOM 2497 O O . GLN B 1 100 ? 31.025 41.522 8.577 1.00 56.06 99 GLN B O 1
ATOM 2503 N N . ARG B 1 101 ? 29.986 41.694 10.583 1.00 54.39 100 ARG B N 1
ATOM 2504 C CA . ARG B 1 101 ? 30.501 40.428 11.120 1.00 55.92 100 ARG B CA 1
ATOM 2505 C C . ARG B 1 101 ? 29.487 39.274 10.937 1.00 58.51 100 ARG B C 1
ATOM 2506 O O . ARG B 1 101 ? 29.704 38.183 11.448 1.00 60.30 100 ARG B O 1
ATOM 2514 N N . GLN B 1 102 ? 28.387 39.524 10.224 1.00 59.38 101 GLN B N 1
ATOM 2515 C CA . GLN B 1 102 ? 27.344 38.518 9.990 1.00 62.53 101 GLN B CA 1
ATOM 2516 C C . GLN B 1 102 ? 26.968 37.745 11.284 1.00 64.24 101 GLN B C 1
ATOM 2517 O O . GLN B 1 102 ? 26.968 36.512 11.323 1.00 67.16 101 GLN B O 1
ATOM 2520 N N . LEU B 1 103 ? 26.656 38.495 12.344 1.00 63.44 102 LEU B N 1
ATOM 2521 C CA . LEU B 1 103 ? 26.278 37.926 13.647 1.00 64.64 102 LEU B CA 1
ATOM 2522 C C . LEU B 1 103 ? 24.865 37.363 13.602 1.00 67.04 102 LEU B C 1
ATOM 2523 O O . LEU B 1 103 ? 24.040 37.829 12.822 1.00 66.69 102 LEU B O 1
ATOM 2528 N N . THR B 1 104 ? 24.583 36.392 14.467 1.00 69.41 103 THR B N 1
ATOM 2529 C CA . THR B 1 104 ? 23.206 35.900 14.647 1.00 72.23 103 THR B CA 1
ATOM 2530 C C . THR B 1 104 ? 22.407 36.909 15.485 1.00 71.41 103 THR B C 1
ATOM 2531 O O . THR B 1 104 ? 22.987 37.799 16.110 1.00 69.23 103 THR B O 1
ATOM 2535 N N . ASN B 1 105 ? 21.085 36.773 15.490 1.00 73.46 104 ASN B N 1
ATOM 2536 C CA . ASN B 1 105 ? 20.230 37.658 16.282 1.00 72.95 104 ASN B CA 1
ATOM 2537 C C . ASN B 1 105 ? 20.581 37.646 17.767 1.00 72.45 104 ASN B C 1
ATOM 2538 O O . ASN B 1 105 ? 20.673 38.706 18.396 1.00 70.09 104 ASN B O 1
ATOM 2543 N N . GLU B 1 106 ? 20.795 36.448 18.308 1.00 74.21 105 GLU B N 1
ATOM 2544 C CA . GLU B 1 106 ? 21.161 36.270 19.709 1.00 74.38 105 GLU B CA 1
ATOM 2545 C C . GLU B 1 106 ? 22.506 36.910 20.045 1.00 70.93 105 GLU B C 1
ATOM 2546 O O . GLU B 1 106 ? 22.612 37.648 21.026 1.00 68.74 105 GLU B O 1
ATOM 2552 N N . GLU B 1 107 ? 23.526 36.610 19.243 1.00 69.84 106 GLU B N 1
ATOM 2553 C CA . GLU B 1 107 ? 24.861 37.224 19.407 1.00 67.06 106 GLU B CA 1
ATOM 2554 C C . GLU B 1 107 ? 24.807 38.754 19.412 1.00 63.78 106 GLU B C 1
ATOM 2555 O O . GLU B 1 107 ? 25.462 39.391 20.233 1.00 61.90 106 GLU B O 1
ATOM 2561 N N . ALA B 1 108 ? 24.043 39.319 18.474 1.00 63.23 107 ALA B N 1
ATOM 2562 C CA . ALA B 1 108 ? 23.833 40.768 18.394 1.00 60.31 107 ALA B CA 1
ATOM 2563 C C . ALA B 1 108 ? 23.190 41.302 19.685 1.00 60.74 107 ALA B C 1
ATOM 2564 O O . ALA B 1 108 ? 23.644 42.307 20.246 1.00 57.79 107 ALA B O 1
ATOM 2566 N N . GLU B 1 109 ? 22.151 40.617 20.165 1.00 63.36 108 GLU B N 1
ATOM 2567 C CA . GLU B 1 109 ? 21.464 41.002 21.412 1.00 64.53 108 GLU B CA 1
ATOM 2568 C C . GLU B 1 109 ? 22.366 40.912 22.631 1.00 63.91 108 GLU B C 1
ATOM 2569 O O . GLU B 1 109 ? 22.270 41.743 23.524 1.00 62.97 108 GLU B O 1
ATOM 2575 N N . ASN B 1 110 ? 23.226 39.900 22.679 1.00 64.67 109 ASN B N 1
ATOM 2576 C CA . ASN B 1 110 ? 24.166 39.766 23.792 1.00 64.63 109 ASN B CA 1
ATOM 2577 C C . ASN B 1 110 ? 25.187 40.911 23.786 1.00 60.87 109 ASN B C 1
ATOM 2578 O O . ASN B 1 110 ? 25.541 41.436 24.839 1.00 60.31 109 ASN B O 1
ATOM 2583 N N . THR B 1 111 ? 25.644 41.309 22.604 1.00 58.16 110 THR B N 1
ATOM 2584 C CA . THR B 1 111 ? 26.594 42.423 22.500 1.00 55.09 110 THR B CA 1
ATOM 2585 C C . THR B 1 111 ? 25.903 43.732 22.841 1.00 53.45 110 THR B C 1
ATOM 2586 O O . THR B 1 111 ? 26.475 44.561 23.549 1.00 51.60 110 THR B O 1
ATOM 2590 N N . ARG B 1 112 ? 24.668 43.900 22.364 1.00 54.03 111 ARG B N 1
ATOM 2591 C CA . ARG B 1 112 ? 23.877 45.082 22.693 1.00 53.85 111 ARG B CA 1
ATOM 2592 C C . ARG B 1 112 ? 23.754 45.224 24.219 1.00 54.96 111 ARG B C 1
ATOM 2593 O O . ARG B 1 112 ? 24.015 46.314 24.757 1.00 53.73 111 ARG B O 1
ATOM 2601 N N . ASN B 1 113 ? 23.378 44.128 24.896 1.00 56.99 112 ASN B N 1
ATOM 2602 C CA . ASN B 1 113 ? 23.310 44.072 26.370 1.00 58.17 112 ASN B CA 1
ATOM 2603 C C . ASN B 1 113 ? 24.595 44.430 27.050 1.00 56.43 112 ASN B C 1
ATOM 2604 O O . ASN B 1 113 ? 24.579 45.178 28.020 1.00 55.75 112 ASN B O 1
ATOM 2609 N N . TYR B 1 114 ? 25.687 43.820 26.592 1.00 55.73 113 TYR B N 1
ATOM 2610 C CA . TYR B 1 114 ? 27.003 44.040 27.188 1.00 55.07 113 TYR B CA 1
ATOM 2611 C C . TYR B 1 114 ? 27.357 45.541 27.180 1.00 52.08 113 TYR B C 1
ATOM 2612 O O . TYR B 1 114 ? 27.627 46.122 28.221 1.00 52.26 113 TYR B O 1
ATOM 2621 N N . PHE B 1 115 ? 27.311 46.166 26.013 1.00 49.56 114 PHE B N 1
ATOM 2622 C CA . PHE B 1 115 ? 27.597 47.618 25.921 1.00 47.08 114 PHE B CA 1
ATOM 2623 C C . PHE B 1 115 ? 26.569 48.527 26.596 1.00 46.96 114 PHE B C 1
ATOM 2624 O O . PHE B 1 115 ? 26.942 49.526 27.211 1.00 44.99 114 PHE B O 1
ATOM 2632 N N . THR B 1 116 ? 25.288 48.190 26.493 1.00 48.92 115 THR B N 1
ATOM 2633 C CA . THR B 1 116 ? 24.257 48.947 27.203 1.00 50.15 115 THR B CA 1
ATOM 2634 C C . THR B 1 116 ? 24.507 48.953 28.704 1.00 51.47 115 THR B C 1
ATOM 2635 O O . THR B 1 116 ? 24.370 49.985 29.347 1.00 51.48 115 THR B O 1
ATOM 2639 N N . GLN B 1 117 ? 24.851 47.801 29.272 1.00 54.01 116 GLN B N 1
ATOM 2640 C CA . GLN B 1 117 ? 25.099 47.708 30.716 1.00 54.79 116 GLN B CA 1
ATOM 2641 C C . GLN B 1 117 ? 26.359 48.467 31.141 1.00 53.43 116 GLN B C 1
ATOM 2642 O O . GLN B 1 117 ? 26.375 49.145 32.164 1.00 53.28 116 GLN B O 1
ATOM 2648 N N . LYS B 1 118 ? 27.393 48.370 30.319 1.00 51.40 117 LYS B N 1
ATOM 2649 C CA . LYS B 1 118 ? 28.672 48.996 30.590 1.00 50.41 117 LYS B CA 1
ATOM 2650 C C . LYS B 1 118 ? 28.574 50.531 30.570 1.00 48.58 117 LYS B C 1
ATOM 2651 O O . LYS B 1 118 ? 29.179 51.199 31.412 1.00 49.22 117 LYS B O 1
ATOM 2657 N N . LEU B 1 119 ? 27.793 51.073 29.632 1.00 46.65 118 LEU B N 1
ATOM 2658 C CA . LEU B 1 119 ? 27.598 52.524 29.519 1.00 44.80 118 LEU B CA 1
ATOM 2659 C C . LEU B 1 119 ? 26.646 53.059 30.600 1.00 45.80 118 LEU B C 1
ATOM 2660 O O . LEU B 1 119 ? 26.885 54.113 31.169 1.00 44.15 118 LEU B O 1
ATOM 2665 N N . GLN B 1 120 ? 25.560 52.331 30.862 1.00 48.03 119 GLN B N 1
ATOM 2666 C CA . GLN B 1 120 ? 24.680 52.641 31.995 1.00 50.69 119 GLN B CA 1
ATOM 2667 C C . GLN B 1 120 ? 25.427 52.610 33.343 1.00 51.39 119 GLN B C 1
ATOM 2668 O O . GLN B 1 120 ? 25.011 53.272 34.283 1.00 52.28 119 GLN B O 1
ATOM 2674 N N . ALA B 1 121 ? 26.512 51.838 33.452 1.00 51.74 120 ALA B N 1
ATOM 2675 C CA . ALA B 1 121 ? 27.316 51.787 34.701 1.00 53.10 120 ALA B CA 1
ATOM 2676 C C . ALA B 1 121 ? 28.045 53.123 35.004 1.00 51.06 120 ALA B C 1
ATOM 2677 O O . ALA B 1 121 ? 28.311 53.460 36.158 1.00 52.89 120 ALA B O 1
ATOM 2687 N N . SER B 1 123 ? 28.190 57.214 35.251 1.00 44.13 122 SER B N 1
ATOM 2688 C CA . SER B 1 123 ? 27.254 58.324 35.417 1.00 44.08 122 SER B CA 1
ATOM 2689 C C . SER B 1 123 ? 27.083 59.113 34.106 1.00 42.14 122 SER B C 1
ATOM 2690 O O . SER B 1 123 ? 27.902 58.992 33.212 1.00 40.00 122 SER B O 1
ATOM 2693 N N . ALA B 1 124 ? 26.033 59.930 33.996 1.00 41.58 123 ALA B N 1
ATOM 2694 C CA . ALA B 1 124 ? 25.853 60.760 32.807 1.00 40.07 123 ALA B CA 1
ATOM 2695 C C . ALA B 1 124 ? 27.083 61.620 32.564 1.00 37.58 123 ALA B C 1
ATOM 2696 O O . ALA B 1 124 ? 27.541 61.744 31.428 1.00 35.33 123 ALA B O 1
ATOM 2698 N N . ALA B 1 125 ? 27.633 62.188 33.636 1.00 37.72 124 ALA B N 1
ATOM 2699 C CA . ALA B 1 125 ? 28.841 63.060 33.526 1.00 36.38 124 ALA B CA 1
ATOM 2700 C C . ALA B 1 125 ? 30.079 62.321 33.008 1.00 34.83 124 ALA B C 1
ATOM 2701 O O . ALA B 1 125 ? 30.809 62.837 32.092 1.00 32.50 124 ALA B O 1
ATOM 2703 N N . THR B 1 126 ? 30.320 61.124 33.559 1.00 34.43 125 THR B N 1
ATOM 2704 C CA . THR B 1 126 ? 31.464 60.298 33.131 1.00 35.00 125 THR B CA 1
ATOM 2705 C C . THR B 1 126 ? 31.289 59.857 31.688 1.00 32.89 125 THR B C 1
ATOM 2706 O O . THR B 1 126 ? 32.205 59.953 30.899 1.00 31.09 125 THR B O 1
ATOM 2710 N N . ARG B 1 127 ? 30.103 59.373 31.349 1.00 33.93 126 ARG B N 1
ATOM 2711 C CA . ARG B 1 127 ? 29.793 58.969 29.942 1.00 33.42 126 ARG B CA 1
ATOM 2712 C C . ARG B 1 127 ? 30.003 60.102 28.944 1.00 31.22 126 ARG B C 1
ATOM 2713 O O . ARG B 1 127 ? 30.618 59.918 27.872 1.00 30.20 126 ARG B O 1
ATOM 2721 N N . LYS B 1 128 ? 29.537 61.291 29.298 1.00 31.19 127 LYS B N 1
ATOM 2722 C CA . LYS B 1 128 ? 29.768 62.453 28.450 1.00 29.64 127 LYS B CA 1
ATOM 2723 C C . LYS B 1 128 ? 31.257 62.726 28.245 1.00 27.59 127 LYS B C 1
ATOM 2724 O O . LYS B 1 128 ? 31.706 62.933 27.125 1.00 26.30 127 LYS B O 1
ATOM 2730 N N . GLU B 1 129 ? 32.047 62.744 29.315 1.00 28.19 128 GLU B N 1
ATOM 2731 C CA . GLU B 1 129 ? 33.506 63.034 29.138 1.00 27.28 128 GLU B CA 1
ATOM 2732 C C . GLU B 1 129 ? 34.227 61.900 28.390 1.00 25.99 128 GLU B C 1
ATOM 2733 O O . GLU B 1 129 ? 35.168 62.125 27.628 1.00 25.45 128 GLU B O 1
ATOM 2739 N N . TRP B 1 130 ? 33.755 60.683 28.585 1.00 25.78 129 TRP B N 1
ATOM 2740 C CA . TRP B 1 130 ? 34.232 59.549 27.821 1.00 26.09 129 TRP B CA 1
ATOM 2741 C C . TRP B 1 130 ? 34.014 59.791 26.345 1.00 25.04 129 TRP B C 1
ATOM 2742 O O . TRP B 1 130 ? 34.902 59.597 25.531 1.00 24.40 129 TRP B O 1
ATOM 2753 N N . ALA B 1 131 ? 32.818 60.232 25.997 1.00 25.10 130 ALA B N 1
ATOM 2754 C CA . ALA B 1 131 ? 32.480 60.501 24.588 1.00 24.35 130 ALA B CA 1
ATOM 2755 C C . ALA B 1 131 ? 33.301 61.662 24.005 1.00 23.21 130 ALA B C 1
ATOM 2756 O O . ALA B 1 131 ? 33.743 61.620 22.842 1.00 23.92 130 ALA B O 1
ATOM 2758 N N . VAL B 1 132 ? 33.416 62.712 24.795 1.00 22.94 131 VAL B N 1
ATOM 2759 C CA . VAL B 1 132 ? 34.220 63.910 24.462 1.00 23.12 131 VAL B CA 1
ATOM 2760 C C . VAL B 1 132 ? 35.642 63.502 24.134 1.00 22.62 131 VAL B C 1
ATOM 2761 O O . VAL B 1 132 ? 36.205 63.952 23.111 1.00 23.50 131 VAL B O 1
ATOM 2765 N N . ARG B 1 133 ? 36.234 62.643 24.967 1.00 22.94 132 ARG B N 1
ATOM 2766 C CA . ARG B 1 133 ? 37.622 62.197 24.727 1.00 23.55 132 ARG B CA 1
ATOM 2767 C C . ARG B 1 133 ? 37.743 61.524 23.343 1.00 23.31 132 ARG B C 1
ATOM 2768 O O . ARG B 1 133 ? 38.708 61.778 22.588 1.00 23.44 132 ARG B O 1
ATOM 2776 N N . GLN B 1 134 ? 36.759 60.671 22.998 1.00 23.31 133 GLN B N 1
ATOM 2777 C CA . GLN B 1 134 ? 36.784 59.965 21.706 1.00 21.98 133 GLN B CA 1
ATOM 2778 C C . GLN B 1 134 ? 36.769 60.966 20.542 1.00 21.43 133 GLN B C 1
ATOM 2779 O O . GLN B 1 134 ? 37.490 60.803 19.547 1.00 22.01 133 GLN B O 1
ATOM 2785 N N . ALA B 1 135 ? 35.973 62.022 20.681 1.00 20.01 134 ALA B N 1
ATOM 2786 C CA . ALA B 1 135 ? 35.901 63.075 19.686 1.00 20.47 134 ALA B CA 1
ATOM 2787 C C . ALA B 1 135 ? 37.254 63.782 19.492 1.00 20.88 134 ALA B C 1
ATOM 2788 O O . ALA B 1 135 ? 37.603 64.149 18.372 1.00 21.18 134 ALA B O 1
ATOM 2790 N N . TYR B 1 136 ? 38.046 63.925 20.550 1.00 21.46 135 TYR B N 1
ATOM 2791 C CA . TYR B 1 136 ? 39.390 64.562 20.450 1.00 20.73 135 TYR B CA 1
ATOM 2792 C C . TYR B 1 136 ? 40.348 63.705 19.606 1.00 20.63 135 TYR B C 1
ATOM 2793 O O . TYR B 1 136 ? 41.176 64.230 18.878 1.00 20.04 135 TYR B O 1
ATOM 2802 N N . ILE B 1 137 ? 40.196 62.371 19.649 1.00 20.77 136 ILE B N 1
ATOM 2803 C CA . ILE B 1 137 ? 40.970 61.487 18.781 1.00 20.92 136 ILE B CA 1
ATOM 2804 C C . ILE B 1 137 ? 40.627 61.755 17.346 1.00 20.58 136 ILE B C 1
ATOM 2805 O O . ILE B 1 137 ? 41.498 61.840 16.471 1.00 19.93 136 ILE B O 1
ATOM 2810 N N . GLY B 1 138 ? 39.333 61.875 17.098 1.00 20.99 137 GLY B N 1
ATOM 2811 C CA . GLY B 1 138 ? 38.831 62.283 15.817 1.00 22.03 137 GLY B CA 1
ATOM 2812 C C . GLY B 1 138 ? 39.396 63.593 15.278 1.00 21.49 137 GLY B C 1
ATOM 2813 O O . GLY B 1 138 ? 39.667 63.680 14.108 1.00 20.40 137 GLY B O 1
ATOM 2814 N N . LEU B 1 139 ? 39.561 64.589 16.140 1.00 20.70 138 LEU B N 1
ATOM 2815 C CA . LEU B 1 139 ? 40.157 65.852 15.753 1.00 20.97 138 LEU B CA 1
ATOM 2816 C C . LEU B 1 139 ? 41.577 65.645 15.235 1.00 21.62 138 LEU B C 1
ATOM 2817 O O . LEU B 1 139 ? 41.966 66.237 14.233 1.00 20.91 138 LEU B O 1
ATOM 2822 N N . GLY B 1 140 ? 42.324 64.781 15.896 1.00 21.70 139 GLY B N 1
ATOM 2823 C CA . GLY B 1 140 ? 43.676 64.453 15.447 1.00 21.91 139 GLY B CA 1
ATOM 2824 C C . GLY B 1 140 ? 43.705 63.938 14.016 1.00 22.20 139 GLY B C 1
ATOM 2825 O O . GLY B 1 140 ? 44.524 64.387 13.179 1.00 21.49 139 GLY B O 1
ATOM 2826 N N . THR B 1 141 ? 42.832 62.985 13.718 1.00 22.28 140 THR B N 1
ATOM 2827 C CA . THR B 1 141 ? 42.670 62.521 12.339 1.00 22.47 140 THR B CA 1
ATOM 2828 C C . THR B 1 141 ? 42.295 63.669 11.387 1.00 22.39 140 THR B C 1
ATOM 2829 O O . THR B 1 141 ? 42.903 63.868 10.309 1.00 23.48 140 THR B O 1
ATOM 2833 N N . PHE B 1 142 ? 41.293 64.423 11.787 1.00 21.82 141 PHE B N 1
ATOM 2834 C CA . PHE B 1 142 ? 40.720 65.486 10.969 1.00 22.36 141 PHE B CA 1
ATOM 2835 C C . PHE B 1 142 ? 41.769 66.505 10.566 1.00 22.69 141 PHE B C 1
ATOM 2836 O O . PHE B 1 142 ? 41.854 66.907 9.386 1.00 23.48 141 PHE B O 1
ATOM 2844 N N . LEU B 1 143 ? 42.594 66.915 11.521 1.00 22.08 142 LEU B N 1
ATOM 2845 C CA . LEU B 1 143 ? 43.643 67.921 11.217 1.00 22.56 142 LEU B CA 1
ATOM 2846 C C . LEU B 1 143 ? 44.634 67.436 10.151 1.00 23.25 142 LEU B C 1
ATOM 2847 O O . LEU B 1 143 ? 45.074 68.207 9.310 1.00 23.73 142 LEU B O 1
ATOM 2852 N N . LEU B 1 144 ? 44.990 66.161 10.196 1.00 23.57 143 LEU B N 1
ATOM 2853 C CA . LEU B 1 144 ? 45.868 65.566 9.172 1.00 24.50 143 LEU B CA 1
ATOM 2854 C C . LEU B 1 144 ? 45.134 65.326 7.870 1.00 24.12 143 LEU B C 1
ATOM 2855 O O . LEU B 1 144 ? 45.697 65.543 6.794 1.00 25.03 143 LEU B O 1
ATOM 2860 N N . ALA B 1 145 ? 43.887 64.926 7.935 1.00 22.32 144 ALA B N 1
ATOM 2861 C CA . ALA B 1 145 ? 43.103 64.695 6.702 1.00 24.45 144 ALA B CA 1
ATOM 2862 C C . ALA B 1 145 ? 42.908 66.003 5.928 1.00 24.59 144 ALA B C 1
ATOM 2863 O O . ALA B 1 145 ? 43.067 66.051 4.680 1.00 23.95 144 ALA B O 1
ATOM 2865 N N . ALA B 1 146 ? 42.690 67.082 6.681 1.00 23.80 145 ALA B N 1
ATOM 2866 C CA . ALA B 1 146 ? 42.564 68.397 6.092 1.00 25.08 145 ALA B CA 1
ATOM 2867 C C . ALA B 1 146 ? 43.903 68.789 5.421 1.00 26.28 145 ALA B C 1
ATOM 2868 O O . ALA B 1 146 ? 43.919 69.241 4.275 1.00 27.20 145 ALA B O 1
ATOM 2870 N N . ALA B 1 147 ? 45.030 68.527 6.099 1.00 26.49 146 ALA B N 1
ATOM 2871 C CA . ALA B 1 147 ? 46.318 68.814 5.499 1.00 26.65 146 ALA B CA 1
ATOM 2872 C C . ALA B 1 147 ? 46.523 68.005 4.205 1.00 27.54 146 ALA B C 1
ATOM 2873 O O . ALA B 1 147 ? 47.047 68.537 3.205 1.00 28.17 146 ALA B O 1
ATOM 2875 N N . GLU B 1 148 ? 46.162 66.725 4.188 1.00 27.45 147 GLU B N 1
ATOM 2876 C CA . GLU B 1 148 ? 46.345 65.937 2.951 1.00 28.53 147 GLU B CA 1
ATOM 2877 C C . GLU B 1 148 ? 45.557 66.534 1.762 1.00 29.68 147 GLU B C 1
ATOM 2878 O O . GLU B 1 148 ? 46.033 66.520 0.629 1.00 28.97 147 GLU B O 1
ATOM 2884 N N . LEU B 1 149 ? 44.363 67.053 2.042 1.00 28.62 148 LEU B N 1
ATOM 2885 C CA . LEU B 1 149 ? 43.532 67.659 1.033 1.00 29.98 148 LEU B CA 1
ATOM 2886 C C . LEU B 1 149 ? 43.920 69.128 0.731 1.00 30.35 148 LEU B C 1
ATOM 2887 O O . LEU B 1 149 ? 43.253 69.794 -0.060 1.00 28.63 148 LEU B O 1
ATOM 2892 N N . GLU B 1 150 ? 44.946 69.638 1.419 1.00 29.93 149 GLU B N 1
ATOM 2893 C CA . GLU B 1 150 ? 45.314 71.074 1.368 1.00 31.23 149 GLU B CA 1
ATOM 2894 C C . GLU B 1 150 ? 44.137 71.990 1.688 1.00 30.14 149 GLU B C 1
ATOM 2895 O O . GLU B 1 150 ? 43.920 73.032 1.064 1.00 31.39 149 GLU B O 1
ATOM 2901 N N . VAL B 1 151 ? 43.346 71.529 2.635 1.00 28.48 150 VAL B N 1
ATOM 2902 C CA . VAL B 1 151 ? 42.254 72.282 3.223 1.00 27.03 150 VAL B CA 1
ATOM 2903 C C . VAL B 1 151 ? 42.731 72.900 4.534 1.00 26.73 150 VAL B C 1
ATOM 2904 O O . VAL B 1 151 ? 43.239 72.229 5.426 1.00 26.75 150 VAL B O 1
ATOM 2908 N N . ASP B 1 152 ? 42.559 74.196 4.656 1.00 26.69 151 ASP B N 1
ATOM 2909 C CA . ASP B 1 152 ? 42.901 74.858 5.895 1.00 26.87 151 ASP B CA 1
ATOM 2910 C C . ASP B 1 152 ? 41.748 74.763 6.876 1.00 25.95 151 ASP B C 1
ATOM 2911 O O . ASP B 1 152 ? 40.585 74.572 6.497 1.00 26.29 151 ASP B O 1
ATOM 2916 N N . SER B 1 153 ? 42.083 74.875 8.136 1.00 25.96 152 SER B N 1
ATOM 2917 C CA . SER B 1 153 ? 41.102 74.826 9.201 1.00 25.40 152 SER B CA 1
ATOM 2918 C C . SER B 1 153 ? 41.652 75.485 10.451 1.00 24.74 152 SER B C 1
ATOM 2919 O O . SER B 1 153 ? 42.819 75.860 10.518 1.00 23.79 152 SER B O 1
ATOM 2922 N N . CYS B 1 154 ? 40.825 75.571 11.475 1.00 24.07 153 CYS B N 1
ATOM 2923 C CA . CYS B 1 154 ? 41.316 75.991 12.787 1.00 24.20 153 CYS B CA 1
ATOM 2924 C C . CYS B 1 154 ? 40.456 75.305 13.854 1.00 23.98 153 CYS B C 1
ATOM 2925 O O . CYS B 1 154 ? 39.269 75.527 13.879 1.00 23.47 153 CYS B O 1
ATOM 2928 N N . PRO B 1 155 ? 41.050 74.492 14.726 1.00 23.66 154 PRO B N 1
ATOM 2929 C CA . PRO B 1 155 ? 40.241 73.951 15.831 1.00 24.72 154 PRO B CA 1
ATOM 2930 C C . PRO B 1 155 ? 39.883 75.084 16.786 1.00 25.55 154 PRO B C 1
ATOM 2931 O O . PRO B 1 155 ? 40.676 76.015 16.943 1.00 25.57 154 PRO B O 1
ATOM 2943 N N . GLU B 1 157 ? 38.123 75.664 20.658 1.00 23.88 156 GLU B N 1
ATOM 2944 C CA A GLU B 1 157 ? 37.536 75.367 21.969 0.50 24.05 156 GLU B CA 1
ATOM 2945 C CA B GLU B 1 157 ? 37.480 75.386 21.932 0.50 24.48 156 GLU B CA 1
ATOM 2946 C C . GLU B 1 157 ? 36.987 76.704 22.529 1.00 25.10 156 GLU B C 1
ATOM 2947 O O . GLU B 1 157 ? 36.245 76.701 23.482 1.00 26.84 156 GLU B O 1
ATOM 2958 N N . GLY B 1 158 ? 37.428 77.828 21.965 1.00 25.15 157 GLY B N 1
ATOM 2959 C CA . GLY B 1 158 ? 37.044 79.182 22.439 1.00 26.96 157 GLY B CA 1
ATOM 2960 C C . GLY B 1 158 ? 35.651 79.564 22.010 1.00 27.40 157 GLY B C 1
ATOM 2961 O O . GLY B 1 158 ? 35.446 80.569 21.339 1.00 27.78 157 GLY B O 1
ATOM 2962 N N . ILE B 1 159 ? 34.684 78.745 22.403 1.00 27.94 158 ILE B N 1
ATOM 2963 C CA . ILE B 1 159 ? 33.284 78.956 22.042 1.00 29.34 158 ILE B CA 1
ATOM 2964 C C . ILE B 1 159 ? 32.422 78.720 23.267 1.00 30.29 158 ILE B C 1
ATOM 2965 O O . ILE B 1 159 ? 32.855 78.042 24.216 1.00 28.47 158 ILE B O 1
ATOM 2970 N N . GLU B 1 160 ? 31.193 79.251 23.222 1.00 32.50 159 GLU B N 1
ATOM 2971 C CA . GLU B 1 160 ? 30.187 79.034 24.270 1.00 32.94 159 GLU B CA 1
ATOM 2972 C C . GLU B 1 160 ? 29.426 77.748 23.942 1.00 32.66 159 GLU B C 1
ATOM 2973 O O . GLU B 1 160 ? 28.526 77.736 23.077 1.00 32.12 159 GLU B O 1
ATOM 2979 N N . HIS B 1 161 ? 29.768 76.686 24.659 1.00 32.35 160 HIS B N 1
ATOM 2980 C CA . HIS B 1 161 ? 29.337 75.351 24.305 1.00 32.90 160 HIS B CA 1
ATOM 2981 C C . HIS B 1 161 ? 27.835 75.192 24.453 1.00 34.22 160 HIS B C 1
ATOM 2982 O O . HIS B 1 161 ? 27.187 74.713 23.513 1.00 35.64 160 HIS B O 1
ATOM 2989 N N . ASP B 1 162 ? 27.302 75.612 25.605 1.00 35.39 161 ASP B N 1
ATOM 2990 C CA A ASP B 1 162 ? 25.867 75.523 25.850 0.50 36.75 161 ASP B CA 1
ATOM 2991 C CA B ASP B 1 162 ? 25.854 75.583 25.882 0.50 37.45 161 ASP B CA 1
ATOM 2992 C C . ASP B 1 162 ? 25.084 76.442 24.878 1.00 37.61 161 ASP B C 1
ATOM 2993 O O . ASP B 1 162 ? 24.027 76.057 24.394 1.00 37.27 161 ASP B O 1
ATOM 3002 N N . ALA B 1 163 ? 25.612 77.631 24.578 1.00 36.97 162 ALA B N 1
ATOM 3003 C CA . ALA B 1 163 ? 24.961 78.517 23.585 1.00 37.27 162 ALA B CA 1
ATOM 3004 C C . ALA B 1 163 ? 24.942 77.865 22.186 1.00 35.64 162 ALA B C 1
ATOM 3005 O O . ALA B 1 163 ? 23.967 77.977 21.460 1.00 35.99 162 ALA B O 1
ATOM 3007 N N . TYR B 1 164 ? 26.012 77.175 21.806 1.00 33.36 163 TYR B N 1
ATOM 3008 C CA . TYR B 1 164 ? 26.015 76.478 20.520 1.00 32.57 163 TYR B CA 1
ATOM 3009 C C . TYR B 1 164 ? 24.902 75.445 20.531 1.00 33.95 163 TYR B C 1
ATOM 3010 O O . TYR B 1 164 ? 24.085 75.366 19.596 1.00 34.70 163 TYR B O 1
ATOM 3019 N N . ASP B 1 165 ? 24.839 74.680 21.615 1.00 34.00 164 ASP B N 1
ATOM 3020 C CA . ASP B 1 165 ? 23.820 73.631 21.771 1.00 35.85 164 ASP B CA 1
ATOM 3021 C C . ASP B 1 165 ? 22.399 74.183 21.695 1.00 38.39 164 ASP B C 1
ATOM 3022 O O . ASP B 1 165 ? 21.526 73.571 21.092 1.00 38.87 164 ASP B O 1
ATOM 3027 N N . ASN B 1 166 ? 22.177 75.342 22.316 1.00 39.76 165 ASN B N 1
ATOM 3028 C CA A 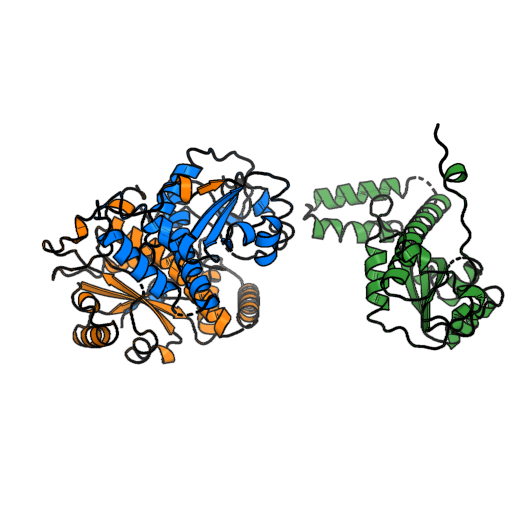ASN B 1 166 ? 20.858 75.971 22.332 0.50 42.42 165 ASN B CA 1
ATOM 3029 C CA B ASN B 1 166 ? 20.860 75.954 22.329 0.50 42.38 165 ASN B CA 1
ATOM 3030 C C . ASN B 1 166 ? 20.505 76.453 20.933 1.00 42.82 165 ASN B C 1
ATOM 3031 O O . ASN B 1 166 ? 19.434 76.135 20.412 1.00 43.30 165 ASN B O 1
ATOM 3040 N N . ILE B 1 167 ? 21.410 77.229 20.341 1.00 42.40 166 ILE B N 1
ATOM 3041 C CA . ILE B 1 167 ? 21.201 77.792 19.005 1.00 43.50 166 ILE B CA 1
ATOM 3042 C C . ILE B 1 167 ? 20.928 76.702 17.982 1.00 43.89 166 ILE B C 1
ATOM 3043 O O . ILE B 1 167 ? 19.991 76.811 17.206 1.00 45.61 166 ILE B O 1
ATOM 3048 N N . LEU B 1 168 ? 21.701 75.614 18.015 1.00 42.72 167 LEU B N 1
ATOM 3049 C CA . LEU B 1 168 ? 21.540 74.554 17.018 1.00 42.95 167 LEU B CA 1
ATOM 3050 C C . LEU B 1 168 ? 20.507 73.495 17.458 1.00 44.30 167 LEU B C 1
ATOM 3051 O O . LEU B 1 168 ? 20.368 72.470 16.803 1.00 45.09 167 LEU B O 1
ATOM 3056 N N . SER B 1 169 ? 19.783 73.736 18.552 1.00 45.08 168 SER B N 1
ATOM 3057 C CA . SER B 1 169 ? 18.854 72.742 19.140 1.00 46.07 168 SER B CA 1
ATOM 3058 C C . SER B 1 169 ? 19.420 71.308 19.199 1.00 44.82 168 SER B C 1
ATOM 3059 O O . SER B 1 169 ? 18.705 70.342 18.906 1.00 44.99 168 SER B O 1
ATOM 3062 N N . LEU B 1 170 ? 20.665 71.156 19.645 1.00 42.09 169 LEU B N 1
ATOM 3063 C CA . LEU B 1 170 ? 21.277 69.822 19.700 1.00 41.27 169 LEU B CA 1
ATOM 3064 C C . LEU B 1 170 ? 20.689 68.913 20.759 1.00 42.91 169 LEU B C 1
ATOM 3065 O O . LEU B 1 170 ? 20.846 67.701 20.688 1.00 40.76 169 LEU B O 1
ATOM 3070 N N . LYS B 1 171 ? 20.015 69.500 21.742 1.00 46.06 170 LYS B N 1
ATOM 3071 C CA . LYS B 1 171 ? 19.449 68.726 22.840 1.00 48.75 170 LYS B CA 1
ATOM 3072 C C . LYS B 1 171 ? 18.449 67.691 22.355 1.00 50.29 170 LYS B C 1
ATOM 3073 O O . LYS B 1 171 ? 18.434 66.572 22.853 1.00 50.52 170 LYS B O 1
ATOM 3079 N N . ASP B 1 172 ? 17.618 68.040 21.381 1.00 52.16 171 ASP B N 1
ATOM 3080 C CA . ASP B 1 172 ? 16.671 67.047 20.859 1.00 53.78 171 ASP B CA 1
ATOM 3081 C C . ASP B 1 172 ? 17.351 65.944 20.009 1.00 51.66 171 ASP B C 1
ATOM 3082 O O . ASP B 1 172 ? 16.743 64.902 19.753 1.00 53.46 171 ASP B O 1
ATOM 3087 N N . LEU B 1 173 ? 18.618 66.152 19.637 1.00 46.75 172 LEU B N 1
ATOM 3088 C CA . LEU B 1 173 ? 19.412 65.141 18.927 1.00 43.94 172 LEU B CA 1
ATOM 3089 C C . LEU B 1 173 ? 20.290 64.291 19.890 1.00 41.43 172 LEU B C 1
ATOM 3090 O O . LEU B 1 173 ? 20.951 63.337 19.478 1.00 39.24 172 LEU B O 1
ATOM 3095 N N . GLY B 1 174 ? 20.296 64.639 21.170 1.00 39.16 173 GLY B N 1
ATOM 3096 C CA . GLY B 1 174 ? 21.164 63.952 22.116 1.00 37.55 173 GLY B CA 1
ATOM 3097 C C . GLY B 1 174 ? 22.639 64.236 21.851 1.00 33.76 173 GLY B C 1
ATOM 3098 O O . GLY B 1 174 ? 23.485 63.376 22.072 1.00 33.32 173 GLY B O 1
ATOM 3099 N N . LEU B 1 175 ? 22.924 65.445 21.371 1.00 31.65 174 LEU B N 1
ATOM 3100 C CA . LEU B 1 175 ? 24.281 65.880 21.125 1.00 29.68 174 LEU B CA 1
ATOM 3101 C C . LEU B 1 175 ? 24.751 67.067 21.942 1.00 29.24 174 LEU B C 1
ATOM 3102 O O . LEU B 1 175 ? 23.961 67.960 22.348 1.00 30.04 174 LEU B O 1
ATOM 3107 N N . SER B 1 176 ? 26.067 67.105 22.169 1.00 28.56 175 SER B N 1
ATOM 3108 C CA . SER B 1 176 ? 26.685 68.240 22.859 1.00 28.50 175 SER B CA 1
ATOM 3109 C C . SER B 1 176 ? 27.916 68.677 22.108 1.00 26.86 175 SER B C 1
ATOM 3110 O O . SER B 1 176 ? 28.814 67.851 21.819 1.00 25.87 175 SER B O 1
ATOM 3113 N N . THR B 1 177 ? 27.980 69.968 21.779 1.00 27.60 176 THR B N 1
ATOM 3114 C CA . THR B 1 177 ? 29.126 70.544 21.083 1.00 27.09 176 THR B CA 1
ATOM 3115 C C . THR B 1 177 ? 30.407 70.338 21.897 1.00 26.38 176 THR B C 1
ATOM 3116 O O . THR B 1 177 ? 30.418 70.625 23.105 1.00 26.31 176 THR B O 1
ATOM 3120 N N . VAL B 1 178 ? 31.448 69.832 21.251 1.00 24.33 177 VAL B N 1
ATOM 3121 C CA . VAL B 1 178 ? 32.734 69.677 21.888 1.00 25.03 177 VAL B CA 1
ATOM 3122 C C . VAL B 1 178 ? 33.703 70.768 21.425 1.00 24.51 177 VAL B C 1
ATOM 3123 O O . VAL B 1 178 ? 34.311 71.457 22.245 1.00 25.50 177 VAL B O 1
ATOM 3127 N N . PHE B 1 179 ? 33.848 70.927 20.117 1.00 24.14 178 PHE B N 1
ATOM 3128 C CA . PHE B 1 179 ? 34.682 71.999 19.568 1.00 24.23 178 PHE B CA 1
ATOM 3129 C C . PHE B 1 179 ? 34.246 72.245 18.140 1.00 24.83 178 PHE B C 1
ATOM 3130 O O . PHE B 1 179 ? 33.529 71.424 17.557 1.00 24.85 178 PHE B O 1
ATOM 3138 N N . ALA B 1 180 ? 34.618 73.404 17.589 1.00 25.14 179 ALA B N 1
ATOM 3139 C CA . ALA B 1 180 ? 34.208 73.763 16.235 1.00 25.47 179 ALA B CA 1
ATOM 3140 C C . ALA B 1 180 ? 35.492 73.888 15.386 1.00 26.21 179 ALA B C 1
ATOM 3141 O O . ALA B 1 180 ? 36.552 74.167 15.929 1.00 26.33 179 ALA B O 1
ATOM 3143 N N . CYS B 1 181 ? 35.362 73.667 14.081 1.00 25.76 180 CYS B N 1
ATOM 3144 C CA . CYS B 1 181 ? 36.441 73.755 13.124 1.00 25.94 180 CYS B CA 1
ATOM 3145 C C . CYS B 1 181 ? 35.961 74.342 11.813 1.00 25.04 180 CYS B C 1
ATOM 3146 O O . CYS B 1 181 ? 35.447 73.650 10.964 1.00 25.49 180 CYS B O 1
ATOM 3149 N N . PRO B 1 182 ? 36.108 75.635 11.641 1.00 25.59 181 PRO B N 1
ATOM 3150 C CA . PRO B 1 182 ? 35.902 76.206 10.305 1.00 25.11 181 PRO B CA 1
ATOM 3151 C C . PRO B 1 182 ? 36.926 75.634 9.341 1.00 25.75 181 PRO B C 1
ATOM 3152 O O . PRO B 1 182 ? 38.090 75.359 9.746 1.00 23.77 181 PRO B O 1
ATOM 3156 N N . VAL B 1 183 ? 36.458 75.392 8.116 1.00 25.52 182 VAL B N 1
ATOM 3157 C CA . VAL B 1 183 ? 37.272 74.795 7.066 1.00 25.89 182 VAL B CA 1
ATOM 3158 C C . VAL B 1 183 ? 37.195 75.684 5.816 1.00 28.28 182 VAL B C 1
ATOM 3159 O O . VAL B 1 183 ? 36.209 76.421 5.584 1.00 29.74 182 VAL B O 1
ATOM 3163 N N . GLY B 1 184 ? 38.247 75.639 5.011 1.00 28.55 183 GLY B N 1
ATOM 3164 C CA . GLY B 1 184 ? 38.282 76.412 3.782 1.00 29.82 183 GLY B CA 1
ATOM 3165 C C . GLY B 1 184 ? 39.714 76.557 3.305 1.00 30.61 183 GLY B C 1
ATOM 3166 O O . GLY B 1 184 ? 40.514 75.621 3.409 1.00 30.63 183 GLY B O 1
ATOM 3167 N N . TYR B 1 185 ? 40.050 77.732 2.776 1.00 33.29 184 TYR B N 1
ATOM 3168 C CA . TYR B 1 185 ? 41.386 77.961 2.218 1.00 33.68 184 TYR B CA 1
ATOM 3169 C C . TYR B 1 185 ? 41.912 79.258 2.780 1.00 34.17 184 TYR B C 1
ATOM 3170 O O . TYR B 1 185 ? 41.192 80.232 2.838 1.00 35.42 184 TYR B O 1
ATOM 3179 N N . ARG B 1 186 ? 43.158 79.250 3.230 1.00 34.82 185 ARG B N 1
ATOM 3180 C CA . ARG B 1 186 ? 43.707 80.420 3.922 1.00 36.27 185 ARG B CA 1
ATOM 3181 C C . ARG B 1 186 ? 43.623 81.645 3.013 1.00 37.91 185 ARG B C 1
ATOM 3182 O O . ARG B 1 186 ? 43.742 81.531 1.787 1.00 40.13 185 ARG B O 1
ATOM 3190 N N . SER B 1 187 ? 43.436 82.815 3.608 1.00 38.68 186 SER B N 1
ATOM 3191 C CA . SER B 1 187 ? 43.618 84.074 2.871 1.00 41.52 186 SER B CA 1
ATOM 3192 C C . SER B 1 187 ? 45.098 84.265 2.501 1.00 42.30 186 SER B C 1
ATOM 3193 O O . SER B 1 187 ? 45.988 83.910 3.276 1.00 39.96 186 SER B O 1
ATOM 3196 N N . GLU B 1 188 ? 45.347 84.805 1.311 1.00 46.38 187 GLU B N 1
ATOM 3197 C CA . GLU B 1 188 ? 46.679 85.339 0.963 1.00 49.12 187 GLU B CA 1
ATOM 3198 C C . GLU B 1 188 ? 47.179 86.295 2.061 1.00 49.00 187 GLU B C 1
ATOM 3199 O O . GLU B 1 188 ? 48.387 86.302 2.390 1.00 50.19 187 GLU B O 1
ATOM 3205 N N . ALA B 1 189 ? 46.254 87.075 2.633 1.00 48.08 188 ALA B N 1
ATOM 3206 C CA . ALA B 1 189 ? 46.595 88.091 3.637 1.00 47.99 188 ALA B CA 1
ATOM 3207 C C . ALA B 1 189 ? 46.839 87.561 5.065 1.00 45.17 188 ALA B C 1
ATOM 3208 O O . ALA B 1 189 ? 47.184 88.338 5.951 1.00 45.49 188 ALA B O 1
ATOM 3210 N N . ASP B 1 190 ? 46.671 86.257 5.300 1.00 41.67 189 ASP B N 1
ATOM 3211 C CA . ASP B 1 190 ? 46.851 85.705 6.629 1.00 39.64 189 ASP B CA 1
ATOM 3212 C C . ASP B 1 190 ? 48.352 85.535 6.902 1.00 39.16 189 ASP B C 1
ATOM 3213 O O . ASP B 1 190 ? 48.964 84.505 6.588 1.00 37.71 189 ASP B O 1
ATOM 3218 N N . THR B 1 191 ? 48.920 86.532 7.545 1.00 39.29 190 THR B N 1
ATOM 3219 C CA . THR B 1 191 ? 50.366 86.580 7.754 1.00 39.78 190 THR B CA 1
ATOM 3220 C C . THR B 1 191 ? 50.790 85.569 8.811 1.00 37.05 190 THR B C 1
ATOM 3221 O O . THR B 1 191 ? 51.968 85.254 8.900 1.00 35.69 190 THR B O 1
ATOM 3225 N N . THR B 1 192 ? 49.837 85.039 9.596 1.00 35.81 191 THR B N 1
ATOM 3226 C CA . THR B 1 192 ? 50.167 84.098 10.663 1.00 35.06 191 THR B CA 1
ATOM 3227 C C . THR B 1 192 ? 50.614 82.754 10.122 1.00 34.93 191 THR B C 1
ATOM 3228 O O . THR B 1 192 ? 51.240 81.976 10.854 1.00 35.21 191 THR B O 1
ATOM 3232 N N . GLN B 1 193 ? 50.304 82.479 8.860 1.00 34.45 192 GLN B N 1
ATOM 3233 C CA . GLN B 1 193 ? 50.810 81.267 8.214 1.00 33.86 192 GLN B CA 1
ATOM 3234 C C . GLN B 1 193 ? 52.341 81.293 8.101 1.00 35.05 192 GLN B C 1
ATOM 3235 O O . GLN B 1 193 ? 52.945 80.250 7.874 1.00 35.39 192 GLN B O 1
ATOM 3241 N N . PHE B 1 194 ? 52.968 82.470 8.196 1.00 35.95 193 PHE B N 1
ATOM 3242 C CA . PHE B 1 194 ? 54.439 82.558 8.117 1.00 37.40 193 PHE B CA 1
ATOM 3243 C C . PHE B 1 194 ? 55.160 82.635 9.470 1.00 38.63 193 PHE B C 1
ATOM 3244 O O . PHE B 1 194 ? 56.352 82.849 9.524 1.00 39.23 193 PHE B O 1
ATOM 3252 N N . GLN B 1 195 ? 54.433 82.445 10.558 1.00 38.98 194 GLN B N 1
ATOM 3253 C CA . GLN B 1 195 ? 55.037 82.262 11.879 1.00 40.12 194 GLN B CA 1
ATOM 3254 C C . GLN B 1 195 ? 55.690 80.884 12.014 1.00 38.58 194 GLN B C 1
ATOM 3255 O O . GLN B 1 195 ? 55.093 79.901 11.630 1.00 36.32 194 GLN B O 1
ATOM 3261 N N . LYS B 1 196 ? 56.885 80.806 12.600 1.00 38.68 195 LYS B N 1
ATOM 3262 C CA . LYS B 1 196 ? 57.507 79.497 12.845 1.00 38.47 195 LYS B CA 1
ATOM 3263 C C . LYS B 1 196 ? 56.672 78.683 13.847 1.00 35.62 195 LYS B C 1
ATOM 3264 O O . LYS B 1 196 ? 56.141 79.214 14.824 1.00 34.30 195 LYS B O 1
ATOM 3270 N N . LYS B 1 197 ? 56.525 77.407 13.573 1.00 34.33 196 LYS B N 1
ATOM 3271 C CA . LYS B 1 197 ? 55.807 76.511 14.480 1.00 33.62 196 LYS B CA 1
ATOM 3272 C C . LYS B 1 197 ? 56.538 76.292 15.768 1.00 32.91 196 LYS B C 1
ATOM 3273 O O . LYS B 1 197 ? 57.789 76.234 15.796 1.00 34.78 196 LYS B O 1
ATOM 3279 N N . VAL B 1 198 ? 55.777 76.249 16.855 1.00 30.19 197 VAL B N 1
ATOM 3280 C CA . VAL B 1 198 ? 56.338 76.009 18.179 1.00 29.76 197 VAL B CA 1
ATOM 3281 C C . VAL B 1 198 ? 55.796 74.655 18.685 1.00 27.85 197 VAL B C 1
ATOM 3282 O O . VAL B 1 198 ? 54.588 74.442 18.763 1.00 25.07 197 VAL B O 1
ATOM 3286 N N . ARG B 1 199 ? 56.708 73.728 18.940 1.00 28.29 198 ARG B N 1
ATOM 3287 C CA . ARG B 1 199 ? 56.393 72.409 19.493 1.00 28.34 198 ARG B CA 1
ATOM 3288 C C . ARG B 1 199 ? 57.480 71.984 20.437 1.00 29.87 198 ARG B C 1
ATOM 3289 O O . ARG B 1 199 ? 58.621 72.362 20.239 1.00 31.17 198 ARG B O 1
ATOM 3297 N N . GLN B 1 200 ? 57.115 71.217 21.469 1.00 29.97 199 GLN B N 1
ATOM 3298 C CA A GLN B 1 200 ? 58.040 70.566 22.425 0.50 31.05 199 GLN B CA 1
ATOM 3299 C CA B GLN B 1 200 ? 58.150 70.773 22.396 0.50 31.48 199 GLN B CA 1
ATOM 3300 C C . GLN B 1 200 ? 59.116 69.847 21.627 1.00 31.85 199 GLN B C 1
ATOM 3301 O O . GLN B 1 200 ? 58.738 69.087 20.751 1.00 30.81 199 GLN B O 1
ATOM 3312 N N . PRO B 1 201 ? 60.389 69.999 21.937 1.00 33.88 200 PRO B N 1
ATOM 3313 C CA . PRO B 1 201 ? 61.327 69.124 21.220 1.00 35.20 200 PRO B CA 1
ATOM 3314 C C . PRO B 1 201 ? 61.183 67.677 21.671 1.00 34.64 200 PRO B C 1
ATOM 3315 O O . PRO B 1 201 ? 60.662 67.406 22.763 1.00 32.51 200 PRO B O 1
ATOM 3319 N N . LEU B 1 202 ? 61.678 66.754 20.858 1.00 34.76 201 LEU B N 1
ATOM 3320 C CA . LEU B 1 202 ? 61.570 65.346 21.207 1.00 35.17 201 LEU B CA 1
ATOM 3321 C C . LEU B 1 202 ? 62.274 65.031 22.536 1.00 36.15 201 LEU B C 1
ATOM 3322 O O . LEU B 1 202 ? 61.803 64.183 23.277 1.00 36.14 201 LEU B O 1
ATOM 3327 N N . SER B 1 203 ? 63.356 65.730 22.876 1.00 37.30 202 SER B N 1
ATOM 3328 C CA . SER B 1 203 ? 64.083 65.440 24.123 1.00 39.39 202 SER B CA 1
ATOM 3329 C C . SER B 1 203 ? 63.223 65.729 25.356 1.00 38.30 202 SER B C 1
ATOM 3330 O O . SER B 1 203 ? 63.485 65.189 26.418 1.00 38.22 202 SER B O 1
ATOM 3333 N N . ARG B 1 204 ? 62.194 66.564 25.205 1.00 35.77 203 ARG B N 1
ATOM 3334 C CA . ARG B 1 204 ? 61.289 66.846 26.320 1.00 36.14 203 ARG B CA 1
ATOM 3335 C C . ARG B 1 204 ? 60.014 66.013 26.188 1.00 33.72 203 ARG B C 1
ATOM 3336 O O . ARG B 1 204 ? 59.521 65.510 27.180 1.00 34.13 203 ARG B O 1
ATOM 3340 N N . PHE B 1 205 ? 59.536 65.805 24.957 1.00 32.52 204 PHE B N 1
ATOM 3341 C CA . PHE B 1 205 ? 58.271 65.143 24.700 1.00 30.12 204 PHE B CA 1
ATOM 3342 C C . PHE B 1 205 ? 58.354 63.640 24.945 1.00 31.21 204 PHE B C 1
ATOM 3343 O O . PHE B 1 205 ? 57.365 63.038 25.371 1.00 32.26 204 PHE B O 1
ATOM 3351 N N . LYS B 1 206 ? 59.496 63.034 24.635 1.00 31.93 205 LYS B N 1
ATOM 3352 C CA . LYS B 1 206 ? 59.722 61.614 24.885 1.00 32.81 205 LYS B CA 1
ATOM 3353 C C . LYS B 1 206 ? 60.446 61.495 26.201 1.00 34.67 205 LYS B C 1
ATOM 3354 O O . LYS B 1 206 ? 61.478 62.118 26.372 1.00 35.94 205 LYS B O 1
ATOM 3360 N N . VAL B 1 207 ? 59.911 60.686 27.112 1.00 34.82 206 VAL B N 1
ATOM 3361 C CA . VAL B 1 207 ? 60.535 60.450 28.417 1.00 37.39 206 VAL B CA 1
ATOM 3362 C C . VAL B 1 207 ? 60.749 58.963 28.512 1.00 38.92 206 VAL B C 1
ATOM 3363 O O . VAL B 1 207 ? 59.792 58.186 28.515 1.00 39.02 206 VAL B O 1
ATOM 3367 N N . VAL B 1 208 ? 62.001 58.558 28.515 1.00 40.62 207 VAL B N 1
ATOM 3368 C CA . VAL B 1 208 ? 62.341 57.162 28.640 1.00 42.85 207 VAL B CA 1
ATOM 3369 C C . VAL B 1 208 ? 62.344 56.767 30.124 1.00 45.23 207 VAL B C 1
ATOM 3370 O O . VAL B 1 208 ? 63.068 57.338 30.949 1.00 45.79 207 VAL B O 1
ATOM 3374 N N . LEU B 1 209 ? 61.537 55.774 30.473 1.00 45.64 208 LEU B N 1
ATOM 3375 C CA . LEU B 1 209 ? 61.557 55.263 31.819 1.00 47.93 208 LEU B CA 1
ATOM 3376 C C . LEU B 1 209 ? 62.275 53.941 31.737 1.00 50.31 208 LEU B C 1
ATOM 3377 O O . LEU B 1 209 ? 62.312 53.338 30.662 1.00 51.00 208 LEU B O 1
ATOM 3391 N N . TYR C 1 3 ? 57.221 44.698 62.849 1.00 41.29 2 TYR C N 1
ATOM 3392 C CA . TYR C 1 3 ? 55.788 44.578 63.099 1.00 39.27 2 TYR C CA 1
ATOM 3393 C C . TYR C 1 3 ? 55.318 43.172 63.448 1.00 34.81 2 TYR C C 1
ATOM 3394 O O . TYR C 1 3 ? 54.494 42.989 64.329 1.00 31.82 2 TYR C O 1
ATOM 3403 N N . LEU C 1 4 ? 55.821 42.177 62.729 1.00 32.18 3 LEU C N 1
ATOM 3404 C CA . LEU C 1 4 ? 55.450 40.808 63.020 1.00 32.10 3 LEU C CA 1
ATOM 3405 C C . LEU C 1 4 ? 55.798 40.410 64.480 1.00 30.54 3 LEU C C 1
ATOM 3406 O O . LEU C 1 4 ? 55.040 39.647 65.102 1.00 30.05 3 LEU C O 1
ATOM 3411 N N . GLU C 1 5 ? 56.895 40.933 65.015 1.00 31.98 4 GLU C N 1
ATOM 3412 C CA A GLU C 1 5 ? 57.267 40.643 66.405 0.50 32.73 4 GLU C CA 1
ATOM 3413 C CA B GLU C 1 5 ? 57.301 40.688 66.409 0.50 33.02 4 GLU C CA 1
ATOM 3414 C C . GLU C 1 5 ? 56.248 41.223 67.389 1.00 33.29 4 GLU C C 1
ATOM 3415 O O . GLU C 1 5 ? 55.927 40.591 68.425 1.00 32.14 4 GLU C O 1
ATOM 3426 N N . LYS C 1 6 ? 55.708 42.398 67.074 1.00 34.41 5 LYS C N 1
ATOM 3427 C CA . LYS C 1 6 ? 54.647 42.958 67.879 1.00 35.76 5 LYS C CA 1
ATOM 3428 C C . LYS C 1 6 ? 53.404 42.108 67.805 1.00 33.19 5 LYS C C 1
ATOM 3429 O O . LYS C 1 6 ? 52.752 41.902 68.832 1.00 32.13 5 LYS C O 1
ATOM 3435 N N . LEU C 1 7 ? 53.085 41.561 66.635 1.00 31.87 6 LEU C N 1
ATOM 3436 C CA . LEU C 1 7 ? 51.931 40.674 66.541 1.00 30.14 6 LEU C CA 1
ATOM 3437 C C . LEU C 1 7 ? 52.124 39.404 67.363 1.00 28.83 6 LEU C C 1
ATOM 3438 O O . LEU C 1 7 ? 51.190 38.935 68.032 1.00 28.26 6 LEU C O 1
ATOM 3443 N N . GLN C 1 8 ? 53.341 38.853 67.317 1.00 28.32 7 GLN C N 1
ATOM 3444 C CA . GLN C 1 8 ? 53.707 37.689 68.115 1.00 27.30 7 GLN C CA 1
ATOM 3445 C C . GLN C 1 8 ? 53.536 37.925 69.613 1.00 28.46 7 GLN C C 1
ATOM 3446 O O . GLN C 1 8 ? 53.108 37.008 70.345 1.00 27.65 7 GLN C O 1
ATOM 3452 N N . GLN C 1 9 ? 53.829 39.129 70.069 1.00 29.96 8 GLN C N 1
ATOM 3453 C CA . GLN C 1 9 ? 53.702 39.461 71.494 1.00 32.35 8 GLN C CA 1
ATOM 3454 C C . GLN C 1 9 ? 52.249 39.681 71.926 1.00 31.82 8 GLN C C 1
ATOM 3455 O O . GLN C 1 9 ? 51.904 39.384 73.057 1.00 33.02 8 GLN C O 1
ATOM 3461 N N . TRP C 1 10 ? 51.415 40.194 71.024 1.00 31.26 9 TRP C N 1
ATOM 3462 C CA . TRP C 1 10 ? 50.022 40.500 71.342 1.00 30.90 9 TRP C CA 1
ATOM 3463 C C . TRP C 1 10 ? 49.192 39.213 71.536 1.00 29.22 9 TRP C C 1
ATOM 3464 O O . TRP C 1 10 ? 48.406 39.094 72.472 1.00 28.33 9 TRP C O 1
ATOM 3475 N N . ARG C 1 11 ? 49.358 38.277 70.607 1.00 26.51 10 ARG C N 1
ATOM 3476 C CA . ARG C 1 11 ? 48.624 37.016 70.641 1.00 25.88 10 ARG C CA 1
ATOM 3477 C C . ARG C 1 11 ? 49.054 36.064 71.770 1.00 25.34 10 ARG C C 1
ATOM 3478 O O . ARG C 1 11 ? 50.158 36.165 72.342 1.00 26.43 10 ARG C O 1
ATOM 3486 N N . TYR C 1 12 ? 48.138 35.173 72.116 1.00 25.09 11 TYR C N 1
ATOM 3487 C CA . TYR C 1 12 ? 48.401 34.090 73.066 1.00 24.73 11 TYR C CA 1
ATOM 3488 C C . TYR C 1 12 ? 47.361 32.986 72.913 1.00 23.62 11 TYR C C 1
ATOM 3489 O O . TYR C 1 12 ? 46.348 33.151 72.233 1.00 24.92 11 TYR C O 1
ATOM 3498 N N . ALA C 1 13 ? 47.634 31.838 73.529 1.00 24.57 12 ALA C N 1
ATOM 3499 C CA . ALA C 1 13 ? 46.733 30.687 73.446 1.00 24.44 12 ALA C CA 1
ATOM 3500 C C . ALA C 1 13 ? 45.583 30.907 74.430 1.00 25.50 12 ALA C C 1
ATOM 3501 O O . ALA C 1 13 ? 45.660 30.538 75.594 1.00 26.50 12 ALA C O 1
ATOM 3503 N N . THR C 1 14 ? 44.529 31.579 73.978 1.00 25.09 13 THR C N 1
ATOM 3504 C CA . THR C 1 14 ? 43.439 31.976 74.886 1.00 25.42 13 THR C CA 1
ATOM 3505 C C . THR C 1 14 ? 42.860 30.772 75.645 1.00 26.17 13 THR C C 1
ATOM 3506 O O . THR C 1 14 ? 42.578 29.713 75.054 1.00 27.35 13 THR C O 1
ATOM 3510 N N . ALA C 1 15 ? 42.720 30.925 76.948 1.00 27.65 14 ALA C N 1
ATOM 3511 C CA . ALA C 1 15 ? 42.212 29.868 77.813 1.00 29.03 14 ALA C CA 1
ATOM 3512 C C . ALA C 1 15 ? 40.737 30.074 78.104 1.00 30.58 14 ALA C C 1
ATOM 3513 O O . ALA C 1 15 ? 40.031 29.111 78.317 1.00 31.49 14 ALA C O 1
ATOM 3515 N N . ASP C 1 16 ? 40.284 31.328 78.155 1.00 30.72 15 ASP C N 1
ATOM 3516 C CA . ASP C 1 16 ? 38.913 31.647 78.565 1.00 32.28 15 ASP C CA 1
ATOM 3517 C C . ASP C 1 16 ? 38.394 32.701 77.572 1.00 31.90 15 ASP C C 1
ATOM 3518 O O . ASP C 1 16 ? 38.866 33.827 77.572 1.00 32.50 15 ASP C O 1
ATOM 3523 N N . PHE C 1 17 ? 37.449 32.308 76.717 1.00 31.46 16 PHE C N 1
ATOM 3524 C CA . PHE C 1 17 ? 36.804 33.231 75.779 1.00 30.84 16 PHE C CA 1
ATOM 3525 C C . PHE C 1 17 ? 35.591 33.862 76.405 1.00 31.95 16 PHE C C 1
ATOM 3526 O O . PHE C 1 17 ? 34.852 33.197 77.128 1.00 31.39 16 PHE C O 1
ATOM 3534 N N . SER C 1 18 ? 35.372 35.139 76.096 1.00 31.57 17 SER C N 1
ATOM 3535 C CA . SER C 1 18 ? 34.134 35.794 76.429 1.00 33.34 17 SER C CA 1
ATOM 3536 C C . SER C 1 18 ? 33.095 35.293 75.418 1.00 33.74 17 SER C C 1
ATOM 3537 O O . SER C 1 18 ? 33.433 34.737 74.358 1.00 34.99 17 SER C O 1
ATOM 3540 N N . GLY C 1 19 ? 31.843 35.520 75.724 1.00 36.17 18 GLY C N 1
ATOM 3541 C CA . GLY C 1 19 ? 30.793 35.310 74.761 1.00 36.20 18 GLY C CA 1
ATOM 3542 C C . GLY C 1 19 ? 30.554 36.522 73.849 1.00 36.91 18 GLY C C 1
ATOM 3543 O O . GLY C 1 19 ? 29.485 36.599 73.269 1.00 36.42 18 GLY C O 1
ATOM 3544 N N . ALA C 1 20 ? 31.532 37.439 73.699 1.00 35.61 19 ALA C N 1
ATOM 3545 C CA . ALA C 1 20 ? 31.420 38.535 72.720 1.00 36.33 19 ALA C CA 1
ATOM 3546 C C . ALA C 1 20 ? 31.476 38.063 71.247 1.00 34.42 19 ALA C C 1
ATOM 3547 O O . ALA C 1 20 ? 32.255 37.199 70.880 1.00 32.55 19 ALA C O 1
ATOM 3549 N N . HIS C 1 21 ? 30.661 38.681 70.406 1.00 35.49 20 HIS C N 1
ATOM 3550 C CA . HIS C 1 21 ? 30.531 38.275 68.984 1.00 35.25 20 HIS C CA 1
ATOM 3551 C C . HIS C 1 21 ? 31.729 38.682 68.112 1.00 34.24 20 HIS C C 1
ATOM 3552 O O . HIS C 1 21 ? 32.176 39.809 68.168 1.00 32.63 20 HIS C O 1
ATOM 3559 N N . ILE C 1 22 ? 32.225 37.745 67.301 1.00 32.09 21 ILE C N 1
ATOM 3560 C CA . ILE C 1 22 ? 33.100 38.048 66.167 1.00 32.56 21 ILE C CA 1
ATOM 3561 C C . ILE C 1 22 ? 32.246 38.127 64.909 1.00 33.63 21 ILE C C 1
ATOM 3562 O O . ILE C 1 22 ? 31.417 37.223 64.602 1.00 33.11 21 ILE C O 1
ATOM 3567 N N . THR C 1 23 ? 32.373 39.249 64.209 1.00 34.07 22 THR C N 1
ATOM 3568 C CA . THR C 1 23 ? 31.563 39.475 63.032 1.00 34.60 22 THR C CA 1
ATOM 3569 C C . THR C 1 23 ? 32.047 38.621 61.874 1.00 34.82 22 THR C C 1
ATOM 3570 O O . THR C 1 23 ? 33.221 38.252 61.792 1.00 32.09 22 THR C O 1
ATOM 3574 N N . ASP C 1 24 ? 31.117 38.334 60.964 1.00 34.75 23 ASP C N 1
ATOM 3575 C CA . ASP C 1 24 ? 31.407 37.662 59.723 1.00 36.07 23 ASP C CA 1
ATOM 3576 C C . ASP C 1 24 ? 32.486 38.425 58.956 1.00 35.27 23 ASP C C 1
ATOM 3577 O O . ASP C 1 24 ? 33.356 37.810 58.382 1.00 34.93 23 ASP C O 1
ATOM 3582 N N . ASP C 1 25 ? 32.413 39.757 58.923 1.00 35.38 24 ASP C N 1
ATOM 3583 C CA A ASP C 1 25 ? 33.395 40.508 58.162 0.50 35.02 24 ASP C CA 1
ATOM 3584 C CA B ASP C 1 25 ? 33.403 40.597 58.216 0.50 36.34 24 ASP C CA 1
ATOM 3585 C C . ASP C 1 25 ? 34.812 40.368 58.744 1.00 33.99 24 ASP C C 1
ATOM 3586 O O . ASP C 1 25 ? 35.779 40.196 57.988 1.00 32.32 24 ASP C O 1
ATOM 3595 N N . VAL C 1 26 ? 34.953 40.393 60.059 1.00 33.96 25 VAL C N 1
ATOM 3596 C CA . VAL C 1 26 ? 36.291 40.246 60.671 1.00 33.36 25 VAL C CA 1
ATOM 3597 C C . VAL C 1 26 ? 36.839 38.838 60.409 1.00 32.49 25 VAL C C 1
ATOM 3598 O O . VAL C 1 26 ? 37.987 38.660 60.009 1.00 32.80 25 VAL C O 1
ATOM 3602 N N . LEU C 1 27 ? 35.985 37.841 60.588 1.00 32.72 26 LEU C N 1
ATOM 3603 C CA . LEU C 1 27 ? 36.338 36.446 60.335 1.00 31.45 26 LEU C CA 1
ATOM 3604 C C . LEU C 1 27 ? 36.714 36.181 58.858 1.00 30.73 26 LEU C C 1
ATOM 3605 O O . LEU C 1 27 ? 37.658 35.466 58.609 1.00 29.43 26 LEU C O 1
ATOM 3610 N N . ASP C 1 28 ? 36.017 36.814 57.901 1.00 31.68 27 ASP C N 1
ATOM 3611 C CA . ASP C 1 28 ? 36.429 36.758 56.484 1.00 31.01 27 ASP C CA 1
ATOM 3612 C C . ASP C 1 28 ? 37.798 37.409 56.217 1.00 30.71 27 ASP C C 1
ATOM 3613 O O . ASP C 1 28 ? 38.604 36.914 55.390 1.00 30.26 27 ASP C O 1
ATOM 3618 N N . LYS C 1 29 ? 38.094 38.514 56.893 1.00 30.99 28 LYS C N 1
ATOM 3619 C CA . LYS C 1 29 ? 39.454 39.111 56.756 1.00 31.65 28 LYS C CA 1
ATOM 3620 C C . LYS C 1 29 ? 40.531 38.141 57.215 1.00 30.01 28 LYS C C 1
ATOM 3621 O O . LYS C 1 29 ? 41.581 37.949 56.537 1.00 29.88 28 LYS C O 1
ATOM 3627 N N . LEU C 1 30 ? 40.246 37.493 58.352 1.00 28.22 29 LEU C N 1
ATOM 3628 C CA . LEU C 1 30 ? 41.134 36.535 58.947 1.00 26.34 29 LEU C CA 1
ATOM 3629 C C . LEU C 1 30 ? 41.366 35.359 58.021 1.00 25.71 29 LEU C C 1
ATOM 3630 O O . LEU C 1 30 ? 42.503 34.988 57.771 1.00 26.46 29 LEU C O 1
ATOM 3635 N N . LEU C 1 31 ? 40.293 34.798 57.493 1.00 25.67 30 LEU C N 1
ATOM 3636 C CA . LEU C 1 31 ? 40.394 33.628 56.599 1.00 25.68 30 LEU C CA 1
ATOM 3637 C C . LEU C 1 31 ? 40.969 33.992 55.236 1.00 26.24 30 LEU C C 1
ATOM 3638 O O . LEU C 1 31 ? 41.722 33.201 54.624 1.00 26.96 30 LEU C O 1
ATOM 3643 N N . ASN C 1 32 ? 40.675 35.191 54.776 1.00 27.16 31 ASN C N 1
ATOM 3644 C CA . ASN C 1 32 ? 41.210 35.657 53.520 1.00 28.90 31 ASN C CA 1
ATOM 3645 C C . ASN C 1 32 ? 42.728 35.787 53.546 1.00 28.76 31 ASN C C 1
ATOM 3646 O O . ASN C 1 32 ? 43.420 35.354 52.625 1.00 28.75 31 ASN C O 1
ATOM 3651 N N . THR C 1 33 ? 43.251 36.349 54.627 1.00 28.65 32 THR C N 1
ATOM 3652 C CA . THR C 1 33 ? 44.709 36.417 54.793 1.00 27.99 32 THR C CA 1
ATOM 3653 C C . THR C 1 33 ? 45.284 34.992 54.873 1.00 26.81 32 THR C C 1
ATOM 3654 O O . THR C 1 33 ? 46.347 34.725 54.314 1.00 26.36 32 THR C O 1
ATOM 3658 N N . THR C 1 34 ? 44.598 34.085 55.572 1.00 25.49 33 THR C N 1
ATOM 3659 C CA . THR C 1 34 ? 45.091 32.712 55.715 1.00 23.98 33 THR C CA 1
ATOM 3660 C C . THR C 1 34 ? 45.148 32.012 54.375 1.00 24.04 33 THR C C 1
ATOM 3661 O O . THR C 1 34 ? 46.087 31.274 54.083 1.00 24.84 33 THR C O 1
ATOM 3665 N N . ARG C 1 35 ? 44.134 32.225 53.559 1.00 24.78 34 ARG C N 1
ATOM 3666 C CA . ARG C 1 35 ? 44.043 31.580 52.242 1.00 25.57 34 ARG C CA 1
ATOM 3667 C C . ARG C 1 35 ? 45.160 31.953 51.256 1.00 25.60 34 ARG C C 1
ATOM 3668 O O . ARG C 1 35 ? 45.401 31.224 50.268 1.00 24.41 34 ARG C O 1
ATOM 3676 N N . LEU C 1 36 ? 45.782 33.100 51.488 1.00 24.43 35 LEU C N 1
ATOM 3677 C CA . LEU C 1 36 ? 46.966 33.518 50.713 1.00 26.05 35 LEU C CA 1
ATOM 3678 C C . LEU C 1 36 ? 48.265 32.805 51.067 1.00 24.85 35 LEU C C 1
ATOM 3679 O O . LEU C 1 36 ? 49.300 33.088 50.455 1.00 24.16 35 LEU C O 1
ATOM 3684 N N . THR C 1 37 ? 48.214 31.872 52.010 1.00 24.46 36 THR C N 1
ATOM 3685 C CA . THR C 1 37 ? 49.420 31.205 52.490 1.00 24.07 36 THR C CA 1
ATOM 3686 C C . THR C 1 37 ? 49.982 30.265 51.407 1.00 23.35 36 THR C C 1
ATOM 3687 O O . THR C 1 37 ? 49.225 29.551 50.724 1.00 23.11 36 THR C O 1
ATOM 3691 N N . ALA C 1 38 ? 51.296 30.251 51.290 1.00 23.06 37 ALA C N 1
ATOM 3692 C CA . ALA C 1 38 ? 52.024 29.324 50.410 1.00 22.74 37 ALA C CA 1
ATOM 3693 C C . ALA C 1 38 ? 51.737 27.890 50.765 1.00 22.00 37 ALA C C 1
ATOM 3694 O O . ALA C 1 38 ? 51.612 27.520 51.943 1.00 22.43 37 ALA C O 1
ATOM 3696 N N . SER C 1 39 ? 51.747 27.043 49.736 1.00 21.76 38 SER C N 1
ATOM 3697 C CA . SER C 1 39 ? 51.591 25.635 49.936 1.00 20.96 38 SER C CA 1
ATOM 3698 C C . SER C 1 39 ? 52.415 24.870 48.885 1.00 21.04 38 SER C C 1
ATOM 3699 O O . SER C 1 39 ? 52.747 25.416 47.817 1.00 21.75 38 SER C O 1
ATOM 3702 N N . SER C 1 40 ? 52.714 23.621 49.226 1.00 21.66 39 SER C N 1
ATOM 3703 C CA . SER C 1 40 ? 53.540 22.734 48.405 1.00 22.71 39 SER C CA 1
ATOM 3704 C C . SER C 1 40 ? 52.864 22.562 47.053 1.00 22.81 39 SER C C 1
ATOM 3705 O O . SER C 1 40 ? 51.673 22.214 46.998 1.00 22.86 39 SER C O 1
ATOM 3708 N N . TYR C 1 41 ? 53.613 22.841 45.992 1.00 23.05 40 TYR C N 1
ATOM 3709 C CA . TYR C 1 41 ? 53.154 22.876 44.591 1.00 23.61 40 TYR C CA 1
ATOM 3710 C C . TYR C 1 41 ? 52.092 23.951 44.300 1.00 23.95 40 TYR C C 1
ATOM 3711 O O . TYR C 1 41 ? 51.564 24.035 43.202 1.00 25.03 40 TYR C O 1
ATOM 3720 N N . GLY C 1 42 ? 51.749 24.742 45.301 1.00 23.33 41 GLY C N 1
ATOM 3721 C CA . GLY C 1 42 ? 50.656 25.697 45.160 1.00 23.12 41 GLY C CA 1
ATOM 3722 C C . GLY C 1 42 ? 49.274 25.037 45.300 1.00 23.54 41 GLY C C 1
ATOM 3723 O O . GLY C 1 42 ? 48.234 25.712 45.116 1.00 23.93 41 GLY C O 1
ATOM 3724 N N . LEU C 1 43 ? 49.248 23.756 45.653 1.00 23.49 42 LEU C N 1
ATOM 3725 C CA . LEU C 1 43 ? 47.995 22.967 45.626 1.00 23.29 42 LEU C CA 1
ATOM 3726 C C . LEU C 1 43 ? 47.035 23.153 46.808 1.00 23.06 42 LEU C C 1
ATOM 3727 O O . LEU C 1 43 ? 45.873 22.647 46.754 1.00 23.74 42 LEU C O 1
ATOM 3732 N N . GLN C 1 44 ? 47.500 23.807 47.877 1.00 22.63 43 GLN C N 1
ATOM 3733 C CA A GLN C 1 44 ? 46.600 24.188 48.990 0.50 22.03 43 GLN C CA 1
ATOM 3734 C CA B GLN C 1 44 ? 46.659 24.146 49.038 0.50 21.89 43 GLN C CA 1
ATOM 3735 C C . GLN C 1 44 ? 45.600 23.084 49.345 1.00 22.17 43 GLN C C 1
ATOM 3736 O O . GLN C 1 44 ? 44.380 23.317 49.268 1.00 21.15 43 GLN C O 1
ATOM 3747 N N . PRO C 1 45 ? 46.064 21.898 49.728 1.00 21.43 44 PRO C N 1
ATOM 3748 C CA . PRO C 1 45 ? 45.160 20.774 49.930 1.00 21.86 44 PRO C CA 1
ATOM 3749 C C . PRO C 1 45 ? 44.423 20.802 51.288 1.00 21.76 44 PRO C C 1
ATOM 3750 O O . PRO C 1 45 ? 44.350 19.814 51.970 1.00 20.57 44 PRO C O 1
ATOM 3754 N N . TYR C 1 46 ? 43.854 21.948 51.659 1.00 23.18 45 TYR C N 1
ATOM 3755 C CA . TYR C 1 46 ? 43.048 21.992 52.885 1.00 22.17 45 TYR C CA 1
ATOM 3756 C C . TYR C 1 46 ? 42.087 23.162 52.777 1.00 24.17 45 TYR C C 1
ATOM 3757 O O . TYR C 1 46 ? 42.174 23.973 51.860 1.00 24.12 45 TYR C O 1
ATOM 3766 N N . CYS C 1 47 ? 41.172 23.240 53.736 1.00 24.74 46 CYS C N 1
ATOM 3767 C CA . CYS C 1 47 ? 40.268 24.351 53.782 1.00 26.78 46 CYS C CA 1
ATOM 3768 C C . CYS C 1 47 ? 39.915 24.618 55.250 1.00 25.90 46 CYS C C 1
ATOM 3769 O O . CYS C 1 47 ? 40.359 23.880 56.157 1.00 24.32 46 CYS C O 1
ATOM 3772 N N . THR C 1 48 ? 39.205 25.706 55.490 1.00 25.28 47 THR C N 1
ATOM 3773 C CA . THR C 1 48 ? 38.787 26.043 56.846 1.00 26.39 47 THR C CA 1
ATOM 3774 C C . THR C 1 48 ? 37.266 25.902 56.939 1.00 28.87 47 THR C C 1
ATOM 3775 O O . THR C 1 48 ? 36.538 26.393 56.080 1.00 32.07 47 THR C O 1
ATOM 3779 N N . LEU C 1 49 ? 36.793 25.166 57.939 1.00 27.86 48 LEU C N 1
ATOM 3780 C CA . LEU C 1 49 ? 35.399 25.052 58.238 1.00 28.83 48 LEU C CA 1
ATOM 3781 C C . LEU C 1 49 ? 35.057 26.076 59.331 1.00 27.71 48 LEU C C 1
ATOM 3782 O O . LEU C 1 49 ? 35.828 26.255 60.285 1.00 28.51 48 LEU C O 1
ATOM 3787 N N . VAL C 1 50 ? 33.938 26.750 59.185 1.00 27.49 49 VAL C N 1
ATOM 3788 C CA . VAL C 1 50 ? 33.507 27.745 60.199 1.00 26.62 49 VAL C CA 1
ATOM 3789 C C . VAL C 1 50 ? 32.176 27.263 60.804 1.00 27.74 49 VAL C C 1
ATOM 3790 O O . VAL C 1 50 ? 31.189 27.133 60.102 1.00 27.48 49 VAL C O 1
ATOM 3794 N N . ILE C 1 51 ? 32.171 27.008 62.111 1.00 27.59 50 ILE C N 1
ATOM 3795 C CA . ILE C 1 51 ? 30.973 26.598 62.844 1.00 29.53 50 ILE C CA 1
ATOM 3796 C C . ILE C 1 51 ? 30.667 27.621 63.958 1.00 30.78 50 ILE C C 1
ATOM 3797 O O . ILE C 1 51 ? 31.562 28.014 64.742 1.00 30.04 50 ILE C O 1
ATOM 3802 N N . ARG C 1 52 ? 29.423 28.061 64.014 1.00 32.79 51 ARG C N 1
ATOM 3803 C CA . ARG C 1 52 ? 28.945 28.881 65.132 1.00 35.15 51 ARG C CA 1
ATOM 3804 C C . ARG C 1 52 ? 27.918 28.143 66.000 1.00 36.28 51 ARG C C 1
ATOM 3805 O O . ARG C 1 52 ? 27.859 28.342 67.214 1.00 37.74 51 ARG C O 1
ATOM 3813 N N . ASN C 1 53 ? 27.120 27.285 65.401 1.00 36.98 52 ASN C N 1
ATOM 3814 C CA . ASN C 1 53 ? 26.052 26.631 66.169 1.00 38.03 52 ASN C CA 1
ATOM 3815 C C . ASN C 1 53 ? 26.528 26.094 67.541 1.00 37.34 52 ASN C C 1
ATOM 3816 O O . ASN C 1 53 ? 27.468 25.287 67.641 1.00 36.08 52 ASN C O 1
ATOM 3821 N N . LYS C 1 54 ? 25.862 26.544 68.593 1.00 37.02 53 LYS C N 1
ATOM 3822 C CA . LYS C 1 54 ? 26.229 26.177 69.956 1.00 37.73 53 LYS C CA 1
ATOM 3823 C C . LYS C 1 54 ? 26.016 24.720 70.299 1.00 37.65 53 LYS C C 1
ATOM 3824 O O . LYS C 1 54 ? 26.898 24.086 70.855 1.00 37.51 53 LYS C O 1
ATOM 3830 N N . GLY C 1 55 ? 24.856 24.194 69.949 1.00 38.50 54 GLY C N 1
ATOM 3831 C CA . GLY C 1 55 ? 24.526 22.799 70.220 1.00 40.01 54 GLY C CA 1
ATOM 3832 C C . GLY C 1 55 ? 25.481 21.809 69.583 1.00 39.11 54 GLY C C 1
ATOM 3833 O O . GLY C 1 55 ? 25.854 20.832 70.220 1.00 40.17 54 GLY C O 1
ATOM 3834 N N . LEU C 1 56 ? 25.896 22.078 68.342 1.00 37.84 55 LEU C N 1
ATOM 3835 C CA . LEU C 1 56 ? 26.798 21.203 67.609 1.00 37.38 55 LEU C CA 1
ATOM 3836 C C . LEU C 1 56 ? 28.159 21.245 68.287 1.00 35.34 55 LEU C C 1
ATOM 3837 O O . LEU C 1 56 ? 28.792 20.224 68.515 1.00 35.74 55 LEU C O 1
ATOM 3842 N N . ARG C 1 57 ? 28.598 22.446 68.638 1.00 34.21 56 ARG C N 1
ATOM 3843 C CA . ARG C 1 57 ? 29.864 22.614 69.289 1.00 32.25 56 ARG C CA 1
ATOM 3844 C C . ARG C 1 57 ? 29.900 22.025 70.692 1.00 32.98 56 ARG C C 1
ATOM 3845 O O . ARG C 1 57 ? 30.923 21.520 71.092 1.00 31.97 56 ARG C O 1
ATOM 3853 N N . GLU C 1 58 ? 28.804 22.075 71.427 1.00 36.22 57 GLU C N 1
ATOM 3854 C CA . GLU C 1 58 ? 28.722 21.367 72.705 1.00 38.82 57 GLU C CA 1
ATOM 3855 C C . GLU C 1 58 ? 28.927 19.857 72.517 1.00 39.61 57 GLU C C 1
ATOM 3856 O O . GLU C 1 58 ? 29.557 19.209 73.362 1.00 40.06 57 GLU C O 1
ATOM 3862 N N . GLN C 1 59 ? 28.430 19.292 71.415 1.00 39.83 58 GLN C N 1
ATOM 3863 C CA . GLN C 1 59 ? 28.715 17.874 71.133 1.00 40.32 58 GLN C CA 1
ATOM 3864 C C . GLN C 1 59 ? 30.221 17.622 70.862 1.00 38.30 58 GLN C C 1
ATOM 3865 O O . GLN C 1 59 ? 30.781 16.606 71.259 1.00 39.00 58 GLN C O 1
ATOM 3871 N N . LEU C 1 60 ? 30.866 18.564 70.193 1.00 35.51 59 LEU C N 1
ATOM 3872 C CA . LEU C 1 60 ? 32.308 18.491 69.951 1.00 33.44 59 LEU C CA 1
ATOM 3873 C C . LEU C 1 60 ? 33.182 18.644 71.242 1.00 32.07 59 LEU C C 1
ATOM 3874 O O . LEU C 1 60 ? 34.220 18.012 71.356 1.00 31.33 59 LEU C O 1
ATOM 3879 N N . VAL C 1 61 ? 32.731 19.430 72.221 1.00 32.84 60 VAL C N 1
ATOM 3880 C CA . VAL C 1 61 ? 33.386 19.532 73.535 1.00 32.31 60 VAL C CA 1
ATOM 3881 C C . VAL C 1 61 ? 33.658 18.137 74.130 1.00 33.73 60 VAL C C 1
ATOM 3882 O O . VAL C 1 61 ? 34.776 17.848 74.595 1.00 33.42 60 VAL C O 1
ATOM 3886 N N . ASN C 1 62 ? 32.638 17.287 74.069 1.00 34.63 61 ASN C N 1
ATOM 3887 C CA . ASN C 1 62 ? 32.694 15.915 74.552 1.00 36.07 61 ASN C CA 1
ATOM 3888 C C . ASN C 1 62 ? 33.718 15.041 73.816 1.00 34.32 61 ASN C C 1
ATOM 3889 O O . ASN C 1 62 ? 34.043 13.939 74.285 1.00 35.77 61 ASN C O 1
ATOM 3894 N N . HIS C 1 63 ? 34.194 15.507 72.664 1.00 31.47 62 HIS C N 1
ATOM 3895 C CA . HIS C 1 63 ? 35.209 14.809 71.886 1.00 30.27 62 HIS C CA 1
ATOM 3896 C C . HIS C 1 63 ? 36.465 15.671 71.810 1.00 28.88 62 HIS C C 1
ATOM 3897 O O . HIS C 1 63 ? 37.296 15.523 70.898 1.00 28.38 62 HIS C O 1
ATOM 3904 N N . SER C 1 64 ? 36.571 16.610 72.749 1.00 28.93 63 SER C N 1
ATOM 3905 C CA . SER C 1 64 ? 37.700 17.515 72.800 1.00 27.96 63 SER C CA 1
ATOM 3906 C C . SER C 1 64 ? 38.318 17.490 74.178 1.00 29.76 63 SER C C 1
ATOM 3907 O O . SER C 1 64 ? 38.777 18.532 74.668 1.00 28.99 63 SER C O 1
ATOM 3910 N N . PHE C 1 65 ? 38.325 16.309 74.800 1.00 31.43 64 PHE C N 1
ATOM 3911 C CA . PHE C 1 65 ? 38.900 16.133 76.134 1.00 33.99 64 PHE C CA 1
ATOM 3912 C C . PHE C 1 65 ? 38.313 17.122 77.133 1.00 34.56 64 PHE C C 1
ATOM 3913 O O . PHE C 1 65 ? 38.990 17.589 78.004 1.00 35.47 64 PHE C O 1
ATOM 3921 N N . GLY C 1 66 ? 37.024 17.387 77.016 1.00 35.09 65 GLY C N 1
ATOM 3922 C CA . GLY C 1 66 ? 36.304 18.256 77.948 1.00 35.72 65 GLY C CA 1
ATOM 3923 C C . GLY C 1 66 ? 36.624 19.744 77.879 1.00 34.29 65 GLY C C 1
ATOM 3924 O O . GLY C 1 66 ? 36.261 20.498 78.764 1.00 33.89 65 GLY C O 1
ATOM 3925 N N . GLN C 1 67 ? 37.274 20.171 76.817 1.00 33.48 66 GLN C N 1
ATOM 3926 C CA . GLN C 1 67 ? 37.677 21.579 76.669 1.00 32.55 66 GLN C CA 1
ATOM 3927 C C . GLN C 1 67 ? 36.514 22.396 76.163 1.00 33.54 66 GLN C C 1
ATOM 3928 O O . GLN C 1 67 ? 36.162 22.324 74.975 1.00 32.26 66 GLN C O 1
ATOM 3934 N N . GLN C 1 68 ? 35.913 23.154 77.080 1.00 34.01 67 GLN C N 1
ATOM 3935 C CA . GLN C 1 68 ? 34.706 23.945 76.811 1.00 35.70 67 GLN C CA 1
ATOM 3936 C C . GLN C 1 68 ? 34.898 25.073 75.815 1.00 33.92 67 GLN C C 1
ATOM 3937 O O . GLN C 1 68 ? 33.920 25.499 75.212 1.00 33.92 67 GLN C O 1
ATOM 3943 N N . LYS C 1 69 ? 36.131 25.558 75.681 1.00 31.74 68 LYS C N 1
ATOM 3944 C CA . LYS C 1 69 ? 36.445 26.681 74.767 1.00 31.78 68 LYS C CA 1
ATOM 3945 C C . LYS C 1 69 ? 35.998 26.411 73.290 1.00 30.90 68 LYS C C 1
ATOM 3946 O O . LYS C 1 69 ? 35.754 27.344 72.519 1.00 31.10 68 LYS C O 1
ATOM 3952 N N . VAL C 1 70 ? 35.876 25.129 72.924 1.00 30.46 69 VAL C N 1
ATOM 3953 C CA . VAL C 1 70 ? 35.365 24.734 71.604 1.00 29.99 69 VAL C CA 1
ATOM 3954 C C . VAL C 1 70 ? 33.982 25.334 71.338 1.00 31.07 69 VAL C C 1
ATOM 3955 O O . VAL C 1 70 ? 33.714 25.781 70.232 1.00 30.59 69 VAL C O 1
ATOM 3959 N N . ALA C 1 71 ? 33.133 25.343 72.373 1.00 31.80 70 ALA C N 1
ATOM 3960 C CA . ALA C 1 71 ? 31.787 25.872 72.286 1.00 33.46 70 ALA C CA 1
ATOM 3961 C C . ALA C 1 71 ? 31.678 27.295 72.821 1.00 34.08 70 ALA C C 1
ATOM 3962 O O . ALA C 1 71 ? 30.825 28.038 72.383 1.00 33.11 70 ALA C O 1
ATOM 3964 N N . ASP C 1 72 ? 32.525 27.674 73.776 1.00 35.74 71 ASP C N 1
ATOM 3965 C CA . ASP C 1 72 ? 32.396 29.006 74.428 1.00 37.86 71 ASP C CA 1
ATOM 3966 C C . ASP C 1 72 ? 32.601 30.267 73.566 1.00 37.07 71 ASP C C 1
ATOM 3967 O O . ASP C 1 72 ? 32.011 31.402 73.813 1.00 40.04 71 ASP C O 1
ATOM 3972 N N . SER C 1 73 ? 33.437 30.074 72.587 1.00 34.01 72 SER C N 1
ATOM 3973 C CA . SER C 1 73 ? 33.945 31.082 71.703 1.00 32.70 72 SER C CA 1
ATOM 3974 C C . SER C 1 73 ? 32.854 31.482 70.733 1.00 32.98 72 SER C C 1
ATOM 3975 O O . SER C 1 73 ? 31.837 30.772 70.597 1.00 32.70 72 SER C O 1
ATOM 3978 N N . SER C 1 74 ? 33.041 32.638 70.073 1.00 31.85 73 SER C N 1
ATOM 3979 C CA . SER C 1 74 ? 32.040 33.145 69.127 1.00 31.88 73 SER C CA 1
ATOM 3980 C C . SER C 1 74 ? 31.945 32.278 67.865 1.00 30.20 73 SER C C 1
ATOM 3981 O O . SER C 1 74 ? 30.880 32.122 67.328 1.00 29.71 73 SER C O 1
ATOM 3984 N N . ALA C 1 75 ? 33.054 31.702 67.441 1.00 30.43 74 ALA C N 1
ATOM 3985 C CA . ALA C 1 75 ? 33.093 30.812 66.282 1.00 29.84 74 ALA C CA 1
ATOM 3986 C C . ALA C 1 75 ? 34.245 29.822 66.451 1.00 29.54 74 ALA C C 1
ATOM 3987 O O . ALA C 1 75 ? 35.216 30.080 67.207 1.00 27.82 74 ALA C O 1
ATOM 3989 N N . LEU C 1 76 ? 34.114 28.693 65.746 1.00 27.91 75 LEU C N 1
ATOM 3990 C CA . LEU C 1 76 ? 35.090 27.639 65.717 1.00 26.86 75 LEU C CA 1
ATOM 3991 C C . LEU C 1 76 ? 35.529 27.433 64.260 1.00 26.31 75 LEU C C 1
ATOM 3992 O O . LEU C 1 76 ? 34.675 27.198 63.359 1.00 27.06 75 LEU C O 1
ATOM 3997 N N . VAL C 1 77 ? 36.826 27.605 64.040 1.00 24.51 76 VAL C N 1
ATOM 3998 C CA . VAL C 1 77 ? 37.449 27.410 62.755 1.00 24.90 76 VAL C CA 1
ATOM 3999 C C . VAL C 1 77 ? 38.191 26.062 62.801 1.00 24.36 76 VAL C C 1
ATOM 4000 O O . VAL C 1 77 ? 39.057 25.868 63.637 1.00 25.30 76 VAL C O 1
ATOM 4004 N N . ILE C 1 78 ? 37.815 25.149 61.917 1.00 25.60 77 ILE C N 1
ATOM 4005 C CA . ILE C 1 78 ? 38.430 23.803 61.830 1.00 25.05 77 ILE C CA 1
ATOM 4006 C C . ILE C 1 78 ? 39.227 23.756 60.549 1.00 25.10 77 ILE C C 1
ATOM 4007 O O . ILE C 1 78 ? 38.716 24.045 59.498 1.00 26.64 77 ILE C O 1
ATOM 4012 N N . PHE C 1 79 ? 40.514 23.499 60.660 1.00 23.74 78 PHE C N 1
ATOM 4013 C CA . PHE C 1 79 ? 41.341 23.269 59.496 1.00 23.59 78 PHE C CA 1
ATOM 4014 C C . PHE C 1 79 ? 41.189 21.792 59.114 1.00 23.27 78 PHE C C 1
ATOM 4015 O O . PHE C 1 79 ? 41.341 20.902 59.958 1.00 23.28 78 PHE C O 1
ATOM 4023 N N . ALA C 1 80 ? 40.809 21.537 57.871 1.00 23.25 79 ALA C N 1
ATOM 4024 C CA . ALA C 1 80 ? 40.540 20.184 57.419 1.00 24.00 79 ALA C CA 1
ATOM 4025 C C . ALA C 1 80 ? 41.332 19.931 56.137 1.00 23.82 79 ALA C C 1
ATOM 4026 O O . ALA C 1 80 ? 41.275 20.737 55.205 1.00 24.29 79 ALA C O 1
ATOM 4028 N N . ALA C 1 81 ? 42.047 18.817 56.112 1.00 24.18 80 ALA C N 1
ATOM 4029 C CA . ALA C 1 81 ? 42.841 18.417 54.951 1.00 23.52 80 ALA C CA 1
ATOM 4030 C C . ALA C 1 81 ? 41.965 17.725 53.916 1.00 23.33 80 ALA C C 1
ATOM 4031 O O . ALA C 1 81 ? 40.995 17.038 54.242 1.00 23.18 80 ALA C O 1
ATOM 4033 N N . LYS C 1 82 ? 42.294 17.901 52.651 1.00 22.80 81 LYS C N 1
ATOM 4034 C CA . LYS C 1 82 ? 41.647 17.186 51.586 1.00 23.92 81 LYS C CA 1
ATOM 4035 C C . LYS C 1 82 ? 42.278 15.794 51.478 1.00 25.55 81 LYS C C 1
ATOM 4036 O O . LYS C 1 82 ? 43.498 15.650 51.175 1.00 25.76 81 LYS C O 1
ATOM 4042 N N . THR C 1 83 ? 41.472 14.779 51.745 1.00 26.67 82 THR C N 1
ATOM 4043 C CA . THR C 1 83 ? 41.937 13.403 51.892 1.00 27.07 82 THR C CA 1
ATOM 4044 C C . THR C 1 83 ? 41.084 12.456 51.061 1.00 30.40 82 THR C C 1
ATOM 4045 O O . THR C 1 83 ? 41.020 11.236 51.329 1.00 31.20 82 THR C O 1
ATOM 4049 N N . GLY C 1 84 ? 40.405 13.005 50.061 1.00 30.46 83 GLY C N 1
ATOM 4050 C CA . GLY C 1 84 ? 39.609 12.228 49.131 1.00 32.88 83 GLY C CA 1
ATOM 4051 C C . GLY C 1 84 ? 40.308 12.012 47.787 1.00 32.52 83 GLY C C 1
ATOM 4052 O O . GLY C 1 84 ? 41.479 11.667 47.728 1.00 32.13 83 GLY C O 1
ATOM 4053 N N . ALA C 1 85 ? 39.563 12.223 46.706 1.00 33.26 84 ALA C N 1
ATOM 4054 C CA . ALA C 1 85 ? 40.074 12.035 45.376 1.00 32.92 84 ALA C CA 1
ATOM 4055 C C . ALA C 1 85 ? 41.202 13.042 45.097 1.00 31.40 84 ALA C C 1
ATOM 4056 O O . ALA C 1 85 ? 41.135 14.179 45.493 1.00 30.28 84 ALA C O 1
ATOM 4058 N N . VAL C 1 86 ? 42.248 12.597 44.422 1.00 31.26 85 VAL C N 1
ATOM 4059 C CA . VAL C 1 86 ? 43.322 13.466 43.962 1.00 30.46 85 VAL C CA 1
ATOM 4060 C C . VAL C 1 86 ? 42.778 14.618 43.116 1.00 30.35 85 VAL C C 1
ATOM 4061 O O . VAL C 1 86 ? 43.260 15.769 43.234 1.00 28.56 85 VAL C O 1
ATOM 4065 N N . ALA C 1 87 ? 41.749 14.336 42.319 1.00 31.44 86 ALA C N 1
ATOM 4066 C CA . ALA C 1 87 ? 41.177 15.333 41.432 1.00 32.01 86 ALA C CA 1
ATOM 4067 C C . ALA C 1 87 ? 40.576 16.500 42.221 1.00 30.89 86 ALA C C 1
ATOM 4068 O O . ALA C 1 87 ? 40.525 17.613 41.740 1.00 30.44 86 ALA C O 1
ATOM 4070 N N . ASP C 1 88 ? 40.098 16.249 43.429 1.00 31.09 87 ASP C N 1
ATOM 4071 C CA . ASP C 1 88 ? 39.515 17.338 44.222 1.00 31.29 87 ASP C CA 1
ATOM 4072 C C . ASP C 1 88 ? 40.568 18.281 44.799 1.00 28.65 87 ASP C C 1
ATOM 4073 O O . ASP C 1 88 ? 40.233 19.374 45.237 1.00 28.31 87 ASP C O 1
ATOM 4078 N N . ILE C 1 89 ? 41.830 17.857 44.762 1.00 26.72 88 ILE C N 1
ATOM 4079 C CA . ILE C 1 89 ? 42.963 18.739 45.036 1.00 25.10 88 ILE C CA 1
ATOM 4080 C C . ILE C 1 89 ? 43.424 19.399 43.741 1.00 25.48 88 ILE C C 1
ATOM 4081 O O . ILE C 1 89 ? 43.574 20.627 43.683 1.00 23.90 88 ILE C O 1
ATOM 4086 N N . VAL C 1 90 ? 43.655 18.600 42.701 1.00 25.38 89 VAL C N 1
ATOM 4087 C CA . VAL C 1 90 ? 44.276 19.120 41.485 1.00 26.08 89 VAL C CA 1
ATOM 4088 C C . VAL C 1 90 ? 43.349 19.997 40.649 1.00 27.41 89 VAL C C 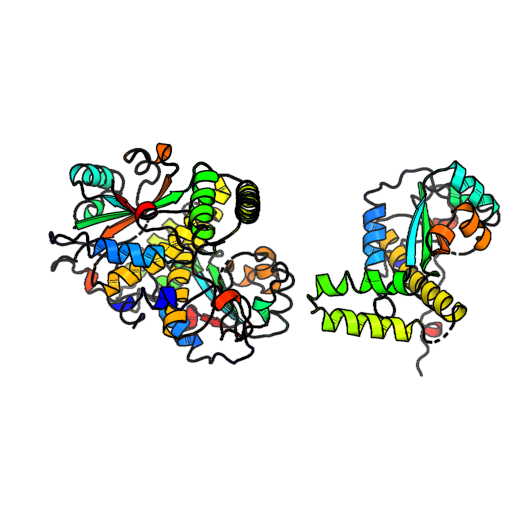1
ATOM 4089 O O . VAL C 1 90 ? 43.762 21.042 40.134 1.00 26.15 89 VAL C O 1
ATOM 4093 N N . ASP C 1 91 ? 42.095 19.582 40.494 1.00 28.53 90 ASP C N 1
ATOM 4094 C CA . ASP C 1 91 ? 41.221 20.245 39.532 1.00 30.12 90 ASP C CA 1
ATOM 4095 C C . ASP C 1 91 ? 40.900 21.680 39.933 1.00 29.44 90 ASP C C 1
ATOM 4096 O O . ASP C 1 91 ? 40.911 22.539 39.090 1.00 29.44 90 ASP C O 1
ATOM 4101 N N . PRO C 1 92 ? 40.631 21.959 41.210 1.00 29.91 91 PRO C N 1
ATOM 4102 C CA . PRO C 1 92 ? 40.398 23.383 41.518 1.00 30.15 91 PRO C CA 1
ATOM 4103 C C . PRO C 1 92 ? 41.643 24.237 41.297 1.00 29.80 91 PRO C C 1
ATOM 4104 O O . PRO C 1 92 ? 41.550 25.395 40.875 1.00 30.87 91 PRO C O 1
ATOM 4108 N N . TYR C 1 93 ? 42.813 23.681 41.577 1.00 28.33 92 TYR C N 1
ATOM 4109 C CA . TYR C 1 93 ? 44.018 24.446 41.314 1.00 27.20 92 TYR C CA 1
ATOM 4110 C C . TYR C 1 93 ? 44.165 24.730 39.817 1.00 27.26 92 TYR C C 1
ATOM 4111 O O . TYR C 1 93 ? 44.436 25.866 39.434 1.00 24.98 92 TYR C O 1
ATOM 4120 N N . ILE C 1 94 ? 43.972 23.721 38.962 1.00 27.45 93 ILE C N 1
ATOM 4121 C CA . ILE C 1 94 ? 44.063 23.939 37.519 1.00 28.64 93 ILE C CA 1
ATOM 4122 C C . ILE C 1 94 ? 43.070 24.974 36.987 1.00 30.71 93 ILE C C 1
ATOM 4123 O O . ILE C 1 94 ? 43.431 25.803 36.157 1.00 31.72 93 ILE C O 1
ATOM 4128 N N . SER C 1 95 ? 41.838 24.955 37.477 1.00 31.39 94 SER C N 1
ATOM 4129 C CA A SER C 1 95 ? 40.863 25.967 37.064 0.50 33.34 94 SER C CA 1
ATOM 4130 C CA B SER C 1 95 ? 40.844 25.969 37.114 0.50 33.07 94 SER C CA 1
ATOM 4131 C C . SER C 1 95 ? 41.324 27.385 37.445 1.00 33.25 94 SER C C 1
ATOM 4132 O O . SER C 1 95 ? 41.229 28.297 36.628 1.00 33.33 94 SER C O 1
ATOM 4137 N N . GLU C 1 96 ? 41.810 27.562 38.659 1.00 32.61 95 GLU C N 1
ATOM 4138 C CA . GLU C 1 96 ? 42.319 28.897 39.089 1.00 34.22 95 GLU C CA 1
ATOM 4139 C C . GLU C 1 96 ? 43.558 29.286 38.286 1.00 34.10 95 GLU C C 1
ATOM 4140 O O . GLU C 1 96 ? 43.644 30.380 37.716 1.00 32.43 95 GLU C O 1
ATOM 4146 N N . LEU C 1 97 ? 44.485 28.357 38.163 1.00 33.03 96 LEU C N 1
ATOM 4147 C CA . LEU C 1 97 ? 45.684 28.596 37.363 1.00 34.90 96 LEU C CA 1
ATOM 4148 C C . LEU C 1 97 ? 45.376 28.977 35.887 1.00 37.27 96 LEU C C 1
ATOM 4149 O O . LEU C 1 97 ? 45.855 30.005 35.374 1.00 36.91 96 LEU C O 1
ATOM 4154 N N . SER C 1 98 ? 44.558 28.172 35.203 1.00 37.75 97 SER C N 1
ATOM 4155 C CA . SER C 1 98 ? 44.209 28.472 33.822 1.00 40.45 97 SER C CA 1
ATOM 4156 C C . SER C 1 98 ? 43.623 29.847 33.690 1.00 40.88 97 SER C C 1
ATOM 4157 O O . SER C 1 98 ? 43.916 30.541 32.741 1.00 42.25 97 SER C O 1
ATOM 4160 N N . GLN C 1 99 ? 42.752 30.212 34.615 1.00 41.52 98 GLN C N 1
ATOM 4161 C CA . GLN C 1 99 ? 42.060 31.502 34.572 1.00 43.34 98 GLN C CA 1
ATOM 4162 C C . GLN C 1 99 ? 43.072 32.640 34.810 1.00 43.65 98 GLN C C 1
ATOM 4163 O O . GLN C 1 99 ? 43.194 33.565 33.988 1.00 45.49 98 GLN C O 1
ATOM 4166 N N . GLN C 1 100 ? 43.809 32.552 35.921 1.00 41.55 99 GLN C N 1
ATOM 4167 C CA . GLN C 1 100 ? 44.749 33.596 36.294 1.00 41.79 99 GLN C CA 1
ATOM 4168 C C . GLN C 1 100 ? 45.903 33.759 35.313 1.00 42.34 99 GLN C C 1
ATOM 4169 O O . GLN C 1 100 ? 46.279 34.878 35.006 1.00 41.38 99 GLN C O 1
ATOM 4175 N N . ARG C 1 101 ? 46.480 32.653 34.837 1.00 41.17 100 ARG C N 1
ATOM 4176 C CA . ARG C 1 101 ? 47.627 32.744 33.939 1.00 41.81 100 ARG C CA 1
ATOM 4177 C C . ARG C 1 101 ? 47.283 32.594 32.470 1.00 42.81 100 ARG C C 1
ATOM 4178 O O . ARG C 1 101 ? 48.170 32.654 31.627 1.00 43.96 100 ARG C O 1
ATOM 4186 N N . GLN C 1 102 ? 46.001 32.456 32.149 1.00 42.53 101 GLN C N 1
ATOM 4187 C CA . GLN C 1 102 ? 45.552 32.375 30.744 1.00 44.81 101 GLN C CA 1
ATOM 4188 C C . GLN C 1 102 ? 46.272 31.234 29.964 1.00 43.96 101 GLN C C 1
ATOM 4189 O O . GLN C 1 102 ? 46.802 31.428 28.879 1.00 44.79 101 GLN C O 1
ATOM 4195 N N . LEU C 1 103 ? 46.264 30.044 30.552 1.00 41.93 102 LEU C N 1
ATOM 4196 C CA . LEU C 1 103 ? 46.894 28.886 29.928 1.00 42.29 102 LEU C CA 1
ATOM 4197 C C . LEU C 1 103 ? 46.103 28.423 28.707 1.00 42.95 102 LEU C C 1
ATOM 4198 O O . LEU C 1 103 ? 44.904 28.662 28.602 1.00 43.04 102 LEU C O 1
ATOM 4203 N N . THR C 1 104 ? 46.780 27.784 27.770 1.00 44.20 103 THR C N 1
ATOM 4204 C CA . THR C 1 104 ? 46.093 27.100 26.674 1.00 45.15 103 THR C CA 1
ATOM 4205 C C . THR C 1 104 ? 45.534 25.766 27.209 1.00 44.99 103 THR C C 1
ATOM 4206 O O . THR C 1 104 ? 45.914 25.309 28.289 1.00 40.93 103 THR C O 1
ATOM 4210 N N . ASN C 1 105 ? 44.630 25.146 26.462 1.00 46.18 104 ASN C N 1
ATOM 4211 C CA . ASN C 1 105 ? 44.124 23.839 26.884 1.00 46.65 104 ASN C CA 1
ATOM 4212 C C . ASN C 1 105 ? 45.250 22.826 27.017 1.00 45.61 104 ASN C C 1
ATOM 4213 O O . ASN C 1 105 ? 45.240 22.046 27.955 1.00 44.26 104 ASN C O 1
ATOM 4218 N N . GLU C 1 106 ? 46.212 22.849 26.090 1.00 46.31 105 GLU C N 1
ATOM 4219 C CA . GLU C 1 106 ? 47.375 21.958 26.149 1.00 45.82 105 GLU C CA 1
ATOM 4220 C C . GLU C 1 106 ? 48.173 22.168 27.443 1.00 43.01 105 GLU C C 1
ATOM 4221 O O . GLU C 1 106 ? 48.484 21.198 28.163 1.00 40.77 105 GLU C O 1
ATOM 4227 N N . GLU C 1 107 ? 48.496 23.427 27.741 1.00 41.50 106 GLU C N 1
ATOM 4228 C CA . GLU C 1 107 ? 49.161 23.763 28.991 1.00 39.63 106 GLU C CA 1
ATOM 4229 C C . GLU C 1 107 ? 48.348 23.288 30.203 1.00 36.60 106 GLU C C 1
ATOM 4230 O O . GLU C 1 107 ? 48.905 22.677 31.110 1.00 34.58 106 GLU C O 1
ATOM 4236 N N . ALA C 1 108 ? 47.038 23.537 30.219 1.00 35.01 107 ALA C N 1
ATOM 4237 C CA . ALA C 1 108 ? 46.240 23.180 31.389 1.00 33.95 107 ALA C CA 1
ATOM 4238 C C . ALA C 1 108 ? 46.275 21.657 31.615 1.00 33.27 107 ALA C C 1
ATOM 4239 O O . ALA C 1 108 ? 46.477 21.191 32.734 1.00 32.24 107 ALA C O 1
ATOM 4241 N N . GLU C 1 109 ? 46.058 20.901 30.556 1.00 35.28 108 GLU C N 1
ATOM 4242 C CA . GLU C 1 109 ? 46.072 19.435 30.652 1.00 36.17 108 GLU C CA 1
ATOM 4243 C C . GLU C 1 109 ? 47.433 18.872 31.012 1.00 34.82 108 GLU C C 1
ATOM 4244 O O . GLU C 1 109 ? 47.512 18.017 31.886 1.00 35.19 108 GLU C O 1
ATOM 4250 N N . ASN C 1 110 ? 48.511 19.359 30.410 1.00 35.16 109 ASN C N 1
ATOM 4251 C CA . ASN C 1 110 ? 49.843 18.893 30.832 1.00 34.41 109 ASN C CA 1
ATOM 4252 C C . ASN C 1 110 ? 50.139 19.223 32.299 1.00 32.82 109 ASN C C 1
ATOM 4253 O O . ASN C 1 110 ? 50.688 18.397 33.032 1.00 31.22 109 ASN C O 1
ATOM 4258 N N . THR C 1 111 ? 49.747 20.415 32.746 1.00 31.35 110 THR C N 1
ATOM 4259 C CA . THR C 1 111 ? 49.943 20.792 34.133 1.00 29.10 110 THR C CA 1
ATOM 4260 C C . THR C 1 111 ? 49.035 19.962 35.045 1.00 28.69 110 THR C C 1
ATOM 4261 O O . THR C 1 111 ? 49.452 19.614 36.137 1.00 28.61 110 THR C O 1
ATOM 4265 N N . ARG C 1 112 ? 47.812 19.655 34.623 1.00 28.64 111 ARG C N 1
ATOM 4266 C CA . ARG C 1 112 ? 46.944 18.796 35.426 1.00 29.13 111 ARG C CA 1
ATOM 4267 C C . ARG C 1 112 ? 47.589 17.405 35.583 1.00 29.09 111 ARG C C 1
ATOM 4268 O O . ARG C 1 112 ? 47.633 16.851 36.682 1.00 28.84 111 ARG C O 1
ATOM 4276 N N . ASN C 1 113 ? 48.080 16.865 34.478 1.00 30.13 112 ASN C N 1
ATOM 4277 C CA . ASN C 1 113 ? 48.683 15.524 34.502 1.00 30.83 112 ASN C CA 1
ATOM 4278 C C . ASN C 1 113 ? 49.984 15.490 35.313 1.00 30.21 112 ASN C C 1
ATOM 4279 O O . ASN C 1 113 ? 50.286 14.487 35.997 1.00 31.14 112 ASN C O 1
ATOM 4284 N N . TYR C 1 114 ? 50.726 16.584 35.276 1.00 30.17 113 TYR C N 1
ATOM 4285 C CA . TYR C 1 114 ? 51.949 16.724 36.093 1.00 31.50 113 TYR C CA 1
ATOM 4286 C C . TYR C 1 114 ? 51.646 16.649 37.586 1.00 30.63 113 TYR C C 1
ATOM 4287 O O . TYR C 1 114 ? 52.283 15.900 38.328 1.00 30.92 113 TYR C O 1
ATOM 4296 N N . PHE C 1 115 ? 50.659 17.416 38.041 1.00 29.48 114 PHE C N 1
ATOM 4297 C CA . PHE C 1 115 ? 50.343 17.413 39.458 1.00 28.38 114 PHE C CA 1
ATOM 4298 C C . PHE C 1 115 ? 49.682 16.111 39.865 1.00 29.35 114 PHE C C 1
ATOM 4299 O O . PHE C 1 115 ? 49.950 15.570 40.946 1.00 29.24 114 PHE C O 1
ATOM 4307 N N . THR C 1 116 ? 48.845 15.560 39.002 1.00 30.33 115 THR C N 1
ATOM 4308 C CA . THR C 1 116 ? 48.220 14.315 39.315 1.00 30.00 115 THR C CA 1
ATOM 4309 C C . THR C 1 116 ? 49.289 13.201 39.525 1.00 31.69 115 THR C C 1
ATOM 4310 O O . THR C 1 116 ? 49.162 12.335 40.426 1.00 31.64 115 THR C O 1
ATOM 4314 N N . GLN C 1 117 ? 50.340 13.233 38.717 1.00 32.98 116 GLN C N 1
ATOM 4315 C CA . GLN C 1 117 ? 51.448 12.277 38.865 1.00 33.45 116 GLN C CA 1
ATOM 4316 C C . GLN C 1 117 ? 52.144 12.462 40.210 1.00 32.70 116 GLN C C 1
ATOM 4317 O O . GLN C 1 117 ? 52.355 11.490 40.913 1.00 33.12 116 GLN C O 1
ATOM 4323 N N . LYS C 1 118 ? 52.483 13.701 40.597 1.00 32.30 117 LYS C N 1
ATOM 4324 C CA . LYS C 1 118 ? 53.142 13.932 41.891 1.00 31.18 117 LYS C CA 1
ATOM 4325 C C . LYS C 1 118 ? 52.312 13.353 43.028 1.00 31.02 117 LYS C C 1
ATOM 4326 O O . LYS C 1 118 ? 52.857 12.624 43.898 1.00 31.34 117 LYS C O 1
ATOM 4332 N N . LEU C 1 119 ? 51.001 13.615 43.009 1.00 29.75 118 LEU C N 1
ATOM 4333 C CA . LEU C 1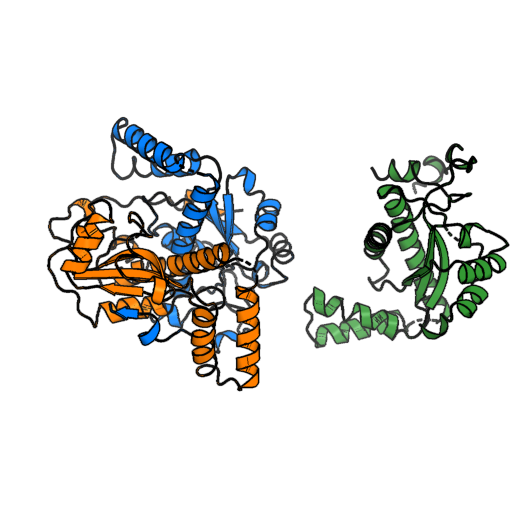 119 ? 50.131 13.190 44.092 1.00 29.09 118 LEU C CA 1
ATOM 4334 C C . LEU C 1 119 ? 49.845 11.686 44.058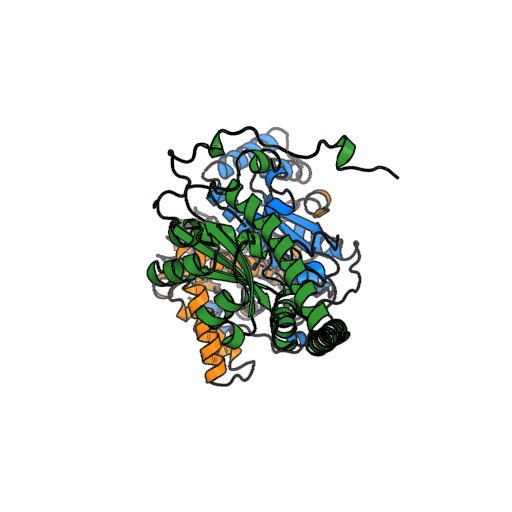 1.00 30.74 118 LEU C C 1
ATOM 4335 O O . LEU C 1 119 ? 49.750 11.070 45.123 1.00 31.46 118 LEU C O 1
ATOM 4340 N N . GLN C 1 120 ? 49.686 11.086 42.875 1.00 31.80 119 GLN C N 1
ATOM 4341 C CA A GLN C 1 120 ? 49.437 9.634 42.746 0.50 32.63 119 GLN C CA 1
ATOM 4342 C CA B GLN C 1 120 ? 49.414 9.642 42.819 0.50 33.04 119 GLN C CA 1
ATOM 4343 C C . GLN C 1 120 ? 50.675 8.804 43.100 1.00 33.33 119 GLN C C 1
ATOM 4344 O O . GLN C 1 120 ? 50.566 7.648 43.460 1.00 34.42 119 GLN C O 1
ATOM 4355 N N . ALA C 1 121 ? 51.867 9.398 42.970 1.00 33.45 120 ALA C N 1
ATOM 4356 C CA . ALA C 1 121 ? 53.117 8.701 43.318 1.00 34.57 120 ALA C CA 1
ATOM 4357 C C . ALA C 1 121 ? 53.202 8.498 44.832 1.00 34.67 120 ALA C C 1
ATOM 4358 O O . ALA C 1 121 ? 53.915 7.618 45.292 1.00 36.10 120 ALA C O 1
ATOM 4368 N N . SER C 1 123 ? 51.647 7.336 48.525 1.00 34.46 122 SER C N 1
ATOM 4369 C CA . SER C 1 123 ? 50.606 6.505 49.140 1.00 35.33 122 SER C CA 1
ATOM 4370 C C . SER C 1 123 ? 49.523 7.382 49.668 1.00 34.60 122 SER C C 1
ATOM 4371 O O . SER C 1 123 ? 49.725 8.608 49.850 1.00 33.41 122 SER C O 1
ATOM 4374 N N . ALA C 1 124 ? 48.360 6.785 49.938 1.00 35.00 123 ALA C N 1
ATOM 4375 C CA . ALA C 1 124 ? 47.260 7.532 50.522 1.00 33.81 123 ALA C CA 1
ATOM 4376 C C . ALA C 1 124 ? 47.645 8.154 51.863 1.00 32.55 123 ALA C C 1
ATOM 4377 O O . ALA C 1 124 ? 47.238 9.279 52.160 1.00 29.88 123 ALA C O 1
ATOM 4379 N N . ALA C 1 125 ? 48.350 7.387 52.699 1.00 32.06 124 ALA C N 1
ATOM 4380 C CA . ALA C 1 125 ? 48.744 7.891 54.032 1.00 30.68 124 ALA C CA 1
ATOM 4381 C C . ALA C 1 125 ? 49.761 9.048 53.915 1.00 28.93 124 ALA C C 1
ATOM 4382 O O . ALA C 1 125 ? 49.662 10.032 54.678 1.00 28.02 124 ALA C O 1
ATOM 4384 N N . THR C 1 126 ? 50.730 8.912 53.004 1.00 28.89 125 THR C N 1
ATOM 4385 C CA . THR C 1 126 ? 51.720 9.981 52.758 1.00 28.20 125 THR C CA 1
ATOM 4386 C C . THR C 1 126 ? 51.031 11.222 52.213 1.00 26.68 125 THR C C 1
ATOM 4387 O O . THR C 1 126 ? 51.320 12.331 52.634 1.00 22.52 125 THR C O 1
ATOM 4391 N N . ARG C 1 127 ? 50.120 11.036 51.244 1.00 25.88 126 ARG C N 1
ATOM 4392 C CA . ARG C 1 127 ? 49.388 12.173 50.684 1.00 25.46 126 ARG C CA 1
ATOM 4393 C C . ARG C 1 127 ? 48.544 12.901 51.746 1.00 24.20 126 ARG C C 1
ATOM 4394 O O . ARG C 1 127 ? 48.496 14.145 51.782 1.00 24.37 126 ARG C O 1
ATOM 4402 N N . LYS C 1 128 ? 47.889 12.145 52.628 1.00 23.55 127 LYS C N 1
ATOM 4403 C CA . LYS C 1 128 ? 47.106 12.719 53.729 1.00 22.74 127 LYS C CA 1
ATOM 4404 C C . LYS C 1 128 ? 47.998 13.563 54.673 1.00 23.65 127 LYS C C 1
ATOM 4405 O O . LYS C 1 128 ? 47.661 14.694 55.035 1.00 23.33 127 LYS C O 1
ATOM 4411 N N . GLU C 1 129 ? 49.167 13.020 55.033 1.00 23.06 128 GLU C N 1
ATOM 4412 C CA . GLU C 1 129 ? 50.018 13.767 55.958 1.00 23.00 128 GLU C CA 1
ATOM 4413 C C . GLU C 1 129 ? 50.665 14.936 55.259 1.00 22.44 128 GLU C C 1
ATOM 4414 O O . GLU C 1 129 ? 50.890 15.966 55.889 1.00 20.99 128 GLU C O 1
ATOM 4420 N N . TRP C 1 130 ? 50.988 14.786 53.968 1.00 22.97 129 TRP C N 1
ATOM 4421 C CA . TRP C 1 130 ? 51.450 15.924 53.170 1.00 22.23 129 TRP C CA 1
ATOM 4422 C C . TRP C 1 130 ? 50.423 17.058 53.238 1.00 21.62 129 TRP C C 1
ATOM 4423 O O . TRP C 1 130 ? 50.776 18.210 53.443 1.00 20.09 129 TRP C O 1
ATOM 4434 N N . ALA C 1 131 ? 49.145 16.737 53.064 1.00 21.53 130 ALA C N 1
ATOM 4435 C CA . ALA C 1 131 ? 48.085 17.750 53.136 1.00 20.77 130 ALA C CA 1
ATOM 4436 C C . ALA C 1 131 ? 47.943 18.348 54.545 1.00 20.64 130 ALA C C 1
ATOM 4437 O O . ALA C 1 131 ? 47.799 19.561 54.719 1.00 21.56 130 ALA C O 1
ATOM 4439 N N . VAL C 1 132 ? 48.039 17.503 55.570 1.00 20.57 131 VAL C N 1
ATOM 4440 C CA . VAL C 1 132 ? 48.029 17.962 56.942 1.00 20.51 131 VAL C CA 1
ATOM 4441 C C . VAL C 1 132 ? 49.148 18.987 57.197 1.00 21.66 131 VAL C C 1
ATOM 4442 O O . VAL C 1 132 ? 48.904 20.062 57.785 1.00 19.63 131 VAL C O 1
ATOM 4446 N N . ARG C 1 133 ? 50.362 18.660 56.725 1.00 21.31 132 ARG C N 1
ATOM 4447 C CA . ARG C 1 133 ? 51.495 19.588 56.919 1.00 20.03 132 ARG C CA 1
ATOM 4448 C C . ARG C 1 133 ? 51.221 20.961 56.319 1.00 20.94 132 ARG C C 1
ATOM 4449 O O . ARG C 1 133 ? 51.523 21.979 56.950 1.00 19.80 132 ARG C O 1
ATOM 4457 N N . GLN C 1 134 ? 50.614 21.021 55.139 1.00 20.68 133 GLN C N 1
ATOM 4458 C CA . GLN C 1 134 ? 50.320 22.318 54.527 1.00 20.27 133 GLN C CA 1
ATOM 4459 C C . GLN C 1 134 ? 49.346 23.137 55.368 1.00 21.22 133 GLN C C 1
ATOM 4460 O O . GLN C 1 134 ? 49.433 24.378 55.403 1.00 21.08 133 GLN C O 1
ATOM 4466 N N . ALA C 1 135 ? 48.395 22.460 56.007 1.00 19.21 134 ALA C N 1
ATOM 4467 C CA . ALA C 1 135 ? 47.446 23.163 56.830 1.00 19.63 134 ALA C CA 1
ATOM 4468 C C . ALA C 1 135 ? 48.146 23.831 58.042 1.00 19.66 134 ALA C C 1
ATOM 4469 O O . ALA C 1 135 ? 47.758 24.938 58.483 1.00 20.37 134 ALA C O 1
ATOM 4471 N N . TYR C 1 136 ? 49.166 23.164 58.583 1.00 21.33 135 TYR C N 1
ATOM 4472 C CA . TYR C 1 136 ? 49.961 23.755 59.674 1.00 20.87 135 TYR C CA 1
ATOM 4473 C C . TYR C 1 136 ? 50.695 25.045 59.231 1.00 20.80 135 TYR C C 1
ATOM 4474 O O . TYR C 1 136 ? 50.809 25.981 60.019 1.00 19.99 135 TYR C O 1
ATOM 4483 N N . ILE C 1 137 ? 51.128 25.136 57.967 1.00 21.07 136 ILE C N 1
ATOM 4484 C CA . ILE C 1 137 ? 51.656 26.403 57.477 1.00 20.44 136 ILE C CA 1
ATOM 4485 C C . ILE C 1 137 ? 50.544 27.479 57.556 1.00 20.34 136 ILE C C 1
ATOM 4486 O O . ILE C 1 137 ? 50.752 28.550 58.078 1.00 21.46 136 ILE C O 1
ATOM 4491 N N . GLY C 1 138 ? 49.368 27.178 57.034 1.00 20.33 137 GLY C N 1
ATOM 4492 C CA . GLY C 1 138 ? 48.206 28.070 57.157 1.00 21.45 137 GLY C CA 1
ATOM 4493 C C . GLY C 1 138 ? 47.927 28.485 58.610 1.00 21.10 137 GLY C C 1
ATOM 4494 O O . GLY C 1 138 ? 47.556 29.637 58.875 1.00 22.34 137 GLY C O 1
ATOM 4495 N N . LEU C 1 139 ? 48.115 27.569 59.569 1.00 21.17 138 LEU C N 1
ATOM 4496 C CA . LEU C 1 139 ? 47.956 27.943 60.985 1.00 20.86 138 LEU C CA 1
ATOM 4497 C C . LEU C 1 139 ? 48.940 29.050 61.371 1.00 21.80 138 LEU C C 1
ATOM 4498 O O . LEU C 1 139 ? 48.585 29.995 62.077 1.00 20.87 138 LEU C O 1
ATOM 4503 N N . GLY C 1 140 ? 50.190 28.941 60.930 1.00 22.29 139 GLY C N 1
ATOM 4504 C CA . GLY C 1 140 ? 51.149 30.029 61.208 1.00 22.72 139 GLY C CA 1
ATOM 4505 C C . GLY C 1 140 ? 50.622 31.398 60.730 1.00 23.50 139 GLY C C 1
ATOM 4506 O O . GLY C 1 140 ? 50.623 32.399 61.458 1.00 24.74 139 GLY C O 1
ATOM 4507 N N . THR C 1 141 ? 50.137 31.449 59.501 1.00 24.04 140 THR C N 1
ATOM 4508 C CA . THR C 1 141 ? 49.579 32.674 58.958 1.00 23.84 140 THR C CA 1
ATOM 4509 C C . THR C 1 141 ? 48.392 33.128 59.858 1.00 23.27 140 THR C C 1
ATOM 4510 O O . THR C 1 141 ? 48.341 34.273 60.282 1.00 23.85 140 THR C O 1
ATOM 4514 N N . PHE C 1 142 ? 47.476 32.214 60.154 1.00 22.44 141 PHE C N 1
ATOM 4515 C CA . PHE C 1 142 ? 46.206 32.484 60.847 1.00 23.92 141 PHE C CA 1
ATOM 4516 C C . PHE C 1 142 ? 46.455 33.103 62.203 1.00 24.30 141 PHE C C 1
ATOM 4517 O O . PHE C 1 142 ? 45.775 34.046 62.597 1.00 23.91 141 PHE C O 1
ATOM 4525 N N . LEU C 1 143 ? 47.422 32.555 62.944 1.00 23.01 142 LEU C N 1
ATOM 4526 C CA . LEU C 1 143 ? 47.711 33.116 64.257 1.00 23.44 142 LEU C CA 1
ATOM 4527 C C . LEU C 1 143 ? 48.169 34.571 64.188 1.00 22.42 142 LEU C C 1
ATOM 4528 O O . LEU C 1 143 ? 47.808 35.415 65.042 1.00 22.45 142 LEU C O 1
ATOM 4533 N N . LEU C 1 144 ? 49.015 34.863 63.229 1.00 22.09 143 LEU C N 1
ATOM 4534 C CA . LEU C 1 144 ? 49.476 36.251 63.016 1.00 23.98 143 LEU C CA 1
ATOM 4535 C C . LEU C 1 144 ? 48.384 37.179 62.493 1.00 24.79 143 LEU C C 1
ATOM 4536 O O . LEU C 1 144 ? 48.304 38.349 62.890 1.00 25.75 143 LEU C O 1
ATOM 4541 N N . ALA C 1 145 ? 47.597 36.694 61.532 1.00 23.02 144 ALA C N 1
ATOM 4542 C CA . ALA C 1 145 ? 46.423 37.431 61.047 1.00 24.61 144 ALA C CA 1
ATOM 4543 C C . 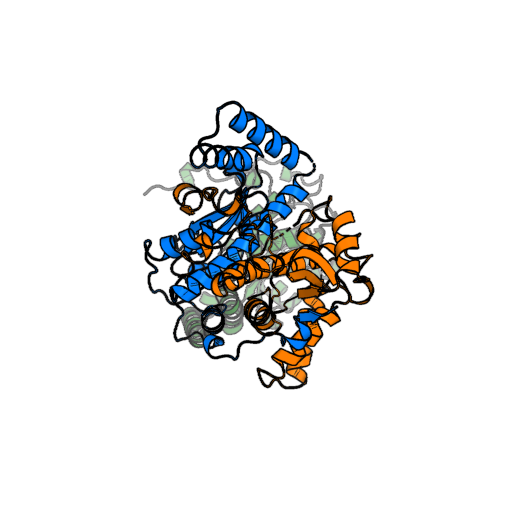ALA C 1 145 ? 45.421 37.743 62.150 1.00 25.01 144 ALA C C 1
ATOM 4544 O O . ALA C 1 145 ? 44.909 38.858 62.206 1.00 26.72 144 ALA C O 1
ATOM 4546 N N . ALA C 1 146 ? 45.132 36.768 63.010 1.00 24.01 145 ALA C N 1
ATOM 4547 C CA . ALA C 1 146 ? 44.324 37.023 64.199 1.00 24.89 145 ALA C CA 1
ATOM 4548 C C . ALA C 1 146 ? 44.906 38.145 65.051 1.00 26.31 145 ALA C C 1
ATOM 4549 O O . ALA C 1 146 ? 44.152 39.012 65.514 1.00 27.71 145 ALA C O 1
ATOM 4551 N N . ALA C 1 147 ? 46.234 38.160 65.244 1.00 25.70 146 ALA C N 1
ATOM 4552 C CA . ALA C 1 147 ? 46.843 39.174 66.037 1.00 27.03 146 ALA C CA 1
ATOM 4553 C C . ALA C 1 147 ? 46.628 40.548 65.392 1.00 28.15 146 ALA C C 1
ATOM 4554 O O . ALA C 1 147 ? 46.352 41.557 66.089 1.00 29.30 146 ALA C O 1
ATOM 4556 N N . GLU C 1 148 ? 46.792 40.606 64.072 1.00 27.08 147 GLU C N 1
ATOM 4557 C CA . GLU C 1 148 ? 46.685 41.892 63.368 1.00 29.63 147 GLU C CA 1
ATOM 4558 C C . GLU C 1 148 ? 45.277 42.468 63.551 1.00 29.56 147 GLU C C 1
ATOM 4559 O O . GLU C 1 148 ? 45.112 43.665 63.703 1.00 27.83 147 GLU C O 1
ATOM 4565 N N . LEU C 1 149 ? 44.276 41.592 63.536 1.00 29.24 148 LEU C N 1
ATOM 4566 C CA . LEU C 1 149 ? 42.872 42.011 63.648 1.00 30.42 148 LEU C CA 1
ATOM 4567 C C . LEU C 1 149 ? 42.463 42.132 65.113 1.00 30.61 148 LEU C C 1
ATOM 4568 O O . LEU C 1 149 ? 41.318 42.442 65.416 1.00 32.21 148 LEU C O 1
ATOM 4573 N N . GLU C 1 150 ? 43.379 41.833 66.013 1.00 30.85 149 GLU C N 1
ATOM 4574 C CA . GLU C 1 150 ? 43.131 41.831 67.462 1.00 32.47 149 GLU C CA 1
ATOM 4575 C C . GLU C 1 150 ? 41.966 40.901 67.826 1.00 32.23 149 GLU C C 1
ATOM 4576 O O . GLU C 1 150 ? 41.090 41.225 68.645 1.00 32.71 149 GLU C O 1
ATOM 4582 N N . VAL C 1 151 ? 42.010 39.733 67.208 1.00 28.99 150 VAL C N 1
ATOM 4583 C CA . VAL C 1 151 ? 41.091 38.650 67.454 1.00 28.68 150 VAL C CA 1
ATOM 4584 C C . VAL C 1 151 ? 41.787 37.584 68.273 1.00 27.24 150 VAL C C 1
ATOM 4585 O O . VAL C 1 151 ? 42.927 37.247 68.019 1.00 26.54 150 VAL C O 1
ATOM 4589 N N . ASP C 1 152 ? 41.110 37.083 69.296 1.00 27.41 151 ASP C N 1
ATOM 4590 C CA . ASP C 1 152 ? 41.708 36.066 70.148 1.00 26.34 151 ASP C CA 1
ATOM 4591 C C . ASP C 1 152 ? 41.373 34.690 69.582 1.00 25.37 151 ASP C C 1
ATOM 4592 O O . ASP C 1 152 ? 40.394 34.506 68.890 1.00 26.07 151 ASP C O 1
ATOM 4597 N N . SER C 1 153 ? 42.247 33.758 69.847 1.00 26.70 152 SER C N 1
ATOM 4598 C CA . SER C 1 153 ? 42.128 32.419 69.300 1.00 25.88 152 SER C CA 1
ATOM 4599 C C . SER C 1 153 ? 42.930 31.478 70.172 1.00 25.71 152 SER C C 1
ATOM 4600 O O . SER C 1 153 ? 43.725 31.912 71.026 1.00 26.56 152 SER C O 1
ATOM 4603 N N . CYS C 1 154 ? 42.815 30.193 69.879 1.00 25.50 153 CYS C N 1
ATOM 4604 C CA . CYS C 1 154 ? 43.608 29.152 70.534 1.00 25.01 153 CYS C CA 1
ATOM 4605 C C . CYS C 1 154 ? 43.678 27.924 69.629 1.00 23.56 153 CYS C C 1
ATOM 4606 O O . CYS C 1 154 ? 42.659 27.347 69.336 1.00 24.81 153 CYS C O 1
ATOM 4609 N N . PRO C 1 155 ? 44.869 27.553 69.140 1.00 23.73 154 PRO C N 1
ATOM 4610 C CA . PRO C 1 155 ? 44.885 26.312 68.331 1.00 23.99 154 PRO C CA 1
ATOM 4611 C C . PRO C 1 155 ? 44.639 25.111 69.247 1.00 23.47 154 PRO C C 1
ATOM 4612 O O . PRO C 1 155 ? 44.915 25.183 70.475 1.00 22.90 154 PRO C O 1
ATOM 4624 N N . GLU C 1 157 ? 44.917 20.843 69.174 1.00 21.37 156 GLU C N 1
ATOM 4625 C CA . GLU C 1 157 ? 45.185 19.500 68.707 1.00 21.87 156 GLU C CA 1
ATOM 4626 C C . GLU C 1 157 ? 44.542 18.475 69.611 1.00 22.62 156 GLU C C 1
ATOM 4627 O O . GLU C 1 157 ? 44.423 17.268 69.240 1.00 23.16 156 GLU C O 1
ATOM 4633 N N . GLY C 1 158 ? 44.130 18.906 70.806 1.00 22.85 157 GLY C N 1
ATOM 4634 C CA . GLY C 1 158 ? 43.469 17.997 71.749 1.00 25.28 157 GLY C CA 1
ATOM 4635 C C . GLY C 1 158 ? 42.022 17.687 71.406 1.00 26.03 157 GLY C C 1
ATOM 4636 O O . GLY C 1 158 ? 41.113 18.070 72.139 1.00 27.18 157 GLY C O 1
ATOM 4637 N N . ILE C 1 159 ? 41.823 17.031 70.274 1.00 26.04 158 ILE C N 1
ATOM 4638 C CA . ILE C 1 159 ? 40.492 16.672 69.776 1.00 27.55 158 ILE C CA 1
ATOM 4639 C C . ILE C 1 159 ? 40.520 15.257 69.217 1.00 28.01 158 ILE C C 1
ATOM 4640 O O . ILE C 1 159 ? 41.590 14.737 68.842 1.00 26.41 158 ILE C O 1
ATOM 4645 N N . GLU C 1 160 ? 39.367 14.602 69.209 1.00 28.43 159 GLU C N 1
ATOM 4646 C CA . GLU C 1 160 ? 39.281 13.271 68.651 1.00 29.45 159 GLU C CA 1
ATOM 4647 C C . GLU C 1 160 ? 38.935 13.456 67.177 1.00 29.14 159 GLU C C 1
ATOM 4648 O O . GLU C 1 160 ? 37.783 13.780 66.818 1.00 27.49 159 GLU C O 1
ATOM 4654 N N . HIS C 1 161 ? 39.914 13.196 66.320 1.00 28.52 160 HIS C N 1
ATOM 4655 C CA . HIS C 1 161 ? 39.781 13.517 64.906 1.00 29.29 160 HIS C CA 1
ATOM 4656 C C . HIS C 1 161 ? 38.709 12.736 64.218 1.00 30.35 160 HIS C C 1
ATOM 4657 O O . HIS C 1 161 ? 37.961 13.297 63.403 1.00 30.30 160 HIS C O 1
ATOM 4664 N N . ASP C 1 162 ? 38.620 11.446 64.516 1.00 32.06 161 ASP C N 1
ATOM 4665 C CA . ASP C 1 162 ? 37.629 10.601 63.869 1.00 34.24 161 ASP C CA 1
ATOM 4666 C C . ASP C 1 162 ? 36.232 10.997 64.329 1.00 33.66 161 ASP C C 1
ATOM 4667 O O . ASP C 1 162 ? 35.325 11.035 63.496 1.00 32.25 161 ASP C O 1
ATOM 4672 N N . ALA C 1 163 ? 36.078 11.375 65.605 1.00 31.80 162 ALA C N 1
ATOM 4673 C CA . ALA C 1 163 ? 34.778 11.805 66.113 1.00 31.53 162 ALA C CA 1
ATOM 4674 C C . ALA C 1 163 ? 34.316 13.123 65.431 1.00 29.96 162 ALA C C 1
ATOM 4675 O O . ALA C 1 163 ? 33.154 13.243 65.071 1.00 30.96 162 ALA C O 1
ATOM 4677 N N . TYR C 1 164 ? 35.232 14.065 65.249 1.00 27.27 163 TYR C N 1
ATOM 4678 C CA . TYR C 1 164 ? 34.953 15.311 64.566 1.00 27.44 163 TYR C CA 1
ATOM 4679 C C . TYR C 1 164 ? 34.551 15.035 63.123 1.00 27.50 163 TYR C C 1
ATOM 4680 O O . TYR C 1 164 ? 33.533 15.542 62.647 1.00 28.45 163 TYR C O 1
ATOM 4689 N N . ASP C 1 165 ? 35.301 14.178 62.454 1.00 26.52 164 ASP C N 1
ATOM 4690 C CA . ASP C 1 165 ? 34.964 13.813 61.095 1.00 27.01 164 ASP C CA 1
ATOM 4691 C C . ASP C 1 165 ? 33.599 13.172 60.962 1.00 28.74 164 ASP C C 1
ATOM 4692 O O . ASP C 1 165 ? 32.855 13.463 60.013 1.00 28.81 164 ASP C O 1
ATOM 4697 N N . ASN C 1 166 ? 33.251 12.305 61.915 1.00 29.53 165 ASN C N 1
ATOM 4698 C CA . ASN C 1 166 ? 31.970 11.635 61.913 1.00 31.10 165 ASN C CA 1
ATOM 4699 C C . ASN C 1 166 ? 30.822 12.607 62.207 1.00 31.64 165 ASN C C 1
ATOM 4700 O O . ASN C 1 166 ? 29.842 12.635 61.459 1.00 31.17 165 ASN C O 1
ATOM 4705 N N . ILE C 1 167 ? 30.970 13.388 63.270 1.00 31.57 166 ILE C N 1
ATOM 4706 C CA . ILE C 1 167 ? 29.951 14.313 63.701 1.00 33.38 166 ILE C CA 1
ATOM 4707 C C . ILE C 1 167 ? 29.646 15.319 62.597 1.00 33.79 166 ILE C C 1
ATOM 4708 O O . ILE C 1 167 ? 28.472 15.566 62.297 1.00 35.57 166 ILE C O 1
ATOM 4713 N N . LEU C 1 168 ? 30.691 15.819 61.957 1.00 32.53 167 LEU C N 1
ATOM 4714 C CA . LEU C 1 168 ? 30.575 16.788 60.892 1.00 32.94 167 LEU C CA 1
ATOM 4715 C C . LEU C 1 168 ? 30.389 16.194 59.500 1.00 33.67 167 LEU C C 1
ATOM 4716 O O . LEU C 1 168 ? 30.372 16.935 58.534 1.00 34.47 167 LEU C O 1
ATOM 4721 N N . SER C 1 169 ? 30.242 14.879 59.380 1.00 34.47 168 SER C N 1
ATOM 4722 C CA . SER C 1 169 ? 30.095 14.217 58.096 1.00 35.56 168 SER C CA 1
ATOM 4723 C C . SER C 1 169 ? 31.118 14.704 57.069 1.00 34.45 168 SER C C 1
ATOM 4724 O O . SER C 1 169 ? 30.753 15.020 55.961 1.00 33.72 168 SER C O 1
ATOM 4727 N N . LEU C 1 170 ? 32.392 14.744 57.419 1.00 33.88 169 LEU C N 1
ATOM 4728 C CA . LEU C 1 170 ? 33.388 15.273 56.499 1.00 33.48 169 LEU C CA 1
ATOM 4729 C C . LEU C 1 170 ? 33.783 14.248 55.429 1.00 36.37 169 LEU C C 1
ATOM 4730 O O . LEU C 1 170 ? 34.313 14.616 54.389 1.00 35.00 169 LEU C O 1
ATOM 4735 N N . LYS C 1 171 ? 33.501 12.971 55.648 1.00 40.08 170 LYS C N 1
ATOM 4736 C CA . LYS C 1 171 ? 33.731 11.982 54.577 1.00 44.10 170 LYS C CA 1
ATOM 4737 C C . LYS C 1 171 ? 32.911 12.351 53.326 1.00 46.38 170 LYS C C 1
ATOM 4738 O O . LYS C 1 171 ? 33.419 12.248 52.216 1.00 47.30 170 LYS C O 1
ATOM 4744 N N . ASP C 1 172 ? 31.689 12.852 53.514 1.00 48.13 171 ASP C N 1
ATOM 4745 C CA . ASP C 1 172 ? 30.879 13.409 52.405 1.00 48.97 171 ASP C CA 1
ATOM 4746 C C . ASP C 1 172 ? 31.749 14.230 51.465 1.00 45.95 171 ASP C C 1
ATOM 4747 O O . ASP C 1 172 ? 31.618 14.089 50.245 1.00 46.53 171 ASP C O 1
ATOM 4752 N N . LEU C 1 173 ? 32.607 15.075 52.067 1.00 41.43 172 LEU C N 1
ATOM 4753 C CA . LEU C 1 173 ? 33.273 16.192 51.408 1.00 37.59 172 LEU C CA 1
ATOM 4754 C C . LEU C 1 173 ? 34.756 15.972 51.118 1.00 33.02 172 LEU C C 1
ATOM 4755 O O . LEU C 1 173 ? 35.446 16.914 50.704 1.00 30.69 172 LEU C O 1
ATOM 4760 N N . GLY C 1 174 ? 35.249 14.783 51.397 1.00 30.80 173 GLY C N 1
ATOM 4761 C CA . GLY C 1 174 ? 36.603 14.450 51.124 1.00 30.68 173 GLY C CA 1
ATOM 4762 C C . GLY C 1 174 ? 37.596 15.164 52.034 1.00 28.39 173 GLY C C 1
ATOM 4763 O O . GLY C 1 174 ? 38.694 15.472 51.619 1.00 28.63 173 GLY C O 1
ATOM 4764 N N . LEU C 1 175 ? 37.197 15.389 53.290 1.00 27.81 174 LEU C N 1
ATOM 4765 C CA . LEU C 1 175 ? 37.979 16.194 54.236 1.00 26.25 174 LEU C CA 1
ATOM 4766 C C . LEU C 1 175 ? 38.255 15.462 55.532 1.00 26.17 174 LEU C C 1
ATOM 4767 O O . LEU C 1 175 ? 37.467 14.596 55.958 1.00 26.15 174 LEU C O 1
ATOM 4772 N N . SER C 1 176 ? 39.358 15.816 56.177 1.00 24.99 175 SER C N 1
ATOM 4773 C CA . SER C 1 176 ? 39.740 15.198 57.452 1.00 25.54 175 SER C CA 1
ATOM 4774 C C . SER C 1 176 ? 40.169 16.295 58.410 1.00 24.58 175 SER C C 1
ATOM 4775 O O . SER C 1 176 ? 41.018 17.092 58.077 1.00 22.54 175 SER C O 1
ATOM 4778 N N . THR C 1 177 ? 39.554 16.361 59.583 1.00 24.02 176 THR C N 1
ATOM 4779 C CA . THR C 1 177 ? 39.870 17.369 60.571 1.00 22.86 176 THR C CA 1
ATOM 4780 C C . THR C 1 177 ? 41.327 17.295 60.979 1.00 22.63 176 THR C C 1
ATOM 4781 O O . THR C 1 177 ? 41.844 16.200 61.210 1.00 20.98 176 THR C O 1
ATOM 4785 N N . VAL C 1 178 ? 42.013 18.427 60.961 1.00 22.45 177 VAL C N 1
ATOM 4786 C CA . VAL C 1 178 ? 43.433 18.470 61.404 1.00 22.66 177 VAL C CA 1
ATOM 4787 C C . VAL C 1 178 ? 43.562 19.070 62.815 1.00 22.95 177 VAL C C 1
ATOM 4788 O O . VAL C 1 178 ? 44.085 18.439 63.722 1.00 24.40 177 VAL C O 1
ATOM 4792 N N . PHE C 1 179 ? 43.098 20.303 62.992 1.00 23.05 178 PHE C N 1
ATOM 4793 C CA . PHE C 1 179 ? 43.087 20.927 64.303 1.00 23.09 178 PHE C CA 1
ATOM 4794 C C . PHE C 1 179 ? 41.956 21.940 64.308 1.00 24.14 178 PHE C C 1
ATOM 4795 O O . PHE C 1 179 ? 41.368 22.261 63.254 1.00 23.36 178 PHE C O 1
ATOM 4803 N N . ALA C 1 180 ? 41.634 22.437 65.493 1.00 23.65 179 ALA C N 1
ATOM 4804 C CA . ALA C 1 180 ? 40.512 23.354 65.633 1.00 24.95 179 ALA C CA 1
ATOM 4805 C C . ALA C 1 180 ? 41.024 24.642 66.269 1.00 25.20 179 ALA C C 1
ATOM 4806 O O . ALA C 1 180 ? 41.999 24.612 67.017 1.00 26.23 179 ALA C O 1
ATOM 4808 N N . CYS C 1 181 ? 40.382 25.761 65.941 1.00 25.40 180 CYS C N 1
ATOM 4809 C CA . CYS C 1 181 ? 40.760 27.059 66.477 1.00 25.50 180 CYS C CA 1
ATOM 4810 C C . CYS C 1 181 ? 39.512 27.881 66.850 1.00 25.35 180 CYS C C 1
ATOM 4811 O O . CYS C 1 181 ? 38.956 28.567 65.997 1.00 26.23 180 CYS C O 1
ATOM 4814 N N . PRO C 1 182 ? 39.054 27.788 68.102 1.00 23.82 181 PRO C N 1
ATOM 4815 C CA . PRO C 1 182 ? 38.066 28.768 68.564 1.00 24.77 181 PRO C CA 1
ATOM 4816 C C . PRO C 1 182 ? 38.590 30.173 68.384 1.00 23.81 181 PRO C C 1
ATOM 4817 O O . PRO C 1 182 ? 39.814 30.413 68.506 1.00 23.75 181 PRO C O 1
ATOM 4821 N N . VAL C 1 183 ? 37.691 31.079 68.059 1.00 24.42 182 VAL C N 1
ATOM 4822 C CA . VAL C 1 183 ? 38.042 32.466 67.891 1.00 25.57 182 VAL C CA 1
ATOM 4823 C C . VAL C 1 183 ? 36.978 33.373 68.505 1.00 26.56 182 VAL C C 1
ATOM 4824 O O . VAL C 1 183 ? 35.800 32.993 68.674 1.00 26.58 182 VAL C O 1
ATOM 4828 N N . GLY C 1 184 ? 37.387 34.613 68.793 1.00 26.85 183 GLY C N 1
ATOM 4829 C CA . GLY C 1 184 ? 36.486 35.595 69.399 1.00 27.28 183 GLY C CA 1
ATOM 4830 C C . GLY C 1 184 ? 37.333 36.530 70.227 1.00 27.15 183 GLY C C 1
ATOM 4831 O O . GLY C 1 184 ? 38.421 36.886 69.789 1.00 28.80 183 GLY C O 1
ATOM 4832 N N . TYR C 1 185 ? 36.871 36.859 71.426 1.00 26.34 184 TYR C N 1
ATOM 4833 C CA . TYR C 1 185 ? 37.551 37.820 72.293 1.00 27.57 184 TYR C CA 1
ATOM 4834 C C . TYR C 1 185 ? 37.745 37.232 73.684 1.00 27.86 184 TYR C C 1
ATOM 4835 O O . TYR C 1 185 ? 36.818 36.656 74.274 1.00 29.35 184 TYR C O 1
ATOM 4844 N N . ARG C 1 186 ? 38.956 37.344 74.193 1.00 28.63 185 ARG C N 1
ATOM 4845 C CA . ARG C 1 186 ? 39.267 36.813 75.493 1.00 28.82 185 ARG C CA 1
ATOM 4846 C C . ARG C 1 186 ? 38.322 37.392 76.539 1.00 31.14 185 ARG C C 1
ATOM 4847 O O . ARG C 1 186 ? 37.791 38.509 76.402 1.00 31.88 185 ARG C O 1
ATOM 4855 N N . SER C 1 187 ? 38.139 36.630 77.612 1.00 31.13 186 SER C N 1
ATOM 4856 C CA . SER C 1 187 ? 37.526 37.147 78.799 1.00 31.83 186 SER C CA 1
ATOM 4857 C C . SER C 1 187 ? 38.531 37.950 79.630 1.00 32.00 186 SER C C 1
ATOM 4858 O O . SER C 1 187 ? 39.691 37.571 79.732 1.00 30.77 186 SER C O 1
ATOM 4861 N N . GLU C 1 188 ? 38.054 39.014 80.285 1.00 33.48 187 GLU C N 1
ATOM 4862 C CA . GLU C 1 188 ? 38.861 39.703 81.301 1.00 34.48 187 GLU C CA 1
ATOM 4863 C C . GLU C 1 188 ? 39.256 38.712 82.422 1.00 35.56 187 GLU C C 1
ATOM 4864 O O . GLU C 1 188 ? 40.264 38.896 83.064 1.00 35.03 187 GLU C O 1
ATOM 4870 N N . ALA C 1 189 ? 38.436 37.685 82.649 1.00 36.55 188 ALA C N 1
ATOM 4871 C CA . ALA C 1 189 ? 38.720 36.665 83.663 1.00 37.33 188 ALA C CA 1
ATOM 4872 C C . ALA C 1 189 ? 39.896 35.701 83.277 1.00 35.99 188 ALA C C 1
ATOM 4873 O O . ALA C 1 189 ? 40.384 34.981 84.130 1.00 35.67 188 ALA C O 1
ATOM 4875 N N . ASP C 1 190 ? 40.358 35.712 82.032 1.00 34.30 189 ASP C N 1
ATOM 4876 C CA . ASP C 1 190 ? 41.509 34.851 81.623 1.00 33.76 189 ASP C CA 1
ATOM 4877 C C . ASP C 1 190 ? 42.799 35.424 82.189 1.00 34.61 189 ASP C C 1
ATOM 4878 O O . ASP C 1 190 ? 43.400 36.323 81.620 1.00 35.06 189 ASP C O 1
ATOM 4883 N N . THR C 1 191 ? 43.241 34.878 83.305 1.00 35.92 190 THR C N 1
ATOM 4884 C CA . THR C 1 191 ? 44.468 35.366 83.950 1.00 37.19 190 THR C CA 1
ATOM 4885 C C . THR C 1 191 ? 45.731 34.981 83.154 1.00 36.68 190 THR C C 1
ATOM 4886 O O . THR C 1 191 ? 46.804 35.554 83.365 1.00 35.98 190 THR C O 1
ATOM 4890 N N . THR C 1 192 ? 45.597 34.047 82.214 1.00 35.45 191 THR C N 1
ATOM 4891 C CA . THR C 1 192 ? 46.781 33.569 81.494 1.00 34.72 191 THR C CA 1
ATOM 4892 C C . THR C 1 192 ? 47.283 34.615 80.518 1.00 35.32 191 THR C C 1
ATOM 4893 O O . THR C 1 192 ? 48.470 34.605 80.155 1.00 35.88 191 THR C O 1
ATOM 4897 N N . GLN C 1 193 ? 46.425 35.560 80.131 1.00 35.77 192 GLN C N 1
ATOM 4898 C CA . GLN C 1 193 ? 46.846 36.616 79.208 1.00 35.93 192 GLN C CA 1
ATOM 4899 C C . GLN C 1 193 ? 47.993 37.502 79.776 1.00 37.64 192 GLN C C 1
ATOM 4900 O O . GLN C 1 193 ? 48.678 38.189 79.020 1.00 37.44 192 GLN C O 1
ATOM 4906 N N . PHE C 1 194 ? 48.137 37.498 81.097 1.00 39.48 193 PHE C N 1
ATOM 4907 C CA . PHE C 1 194 ? 49.089 38.343 81.801 1.00 42.13 193 PHE C CA 1
ATOM 4908 C C . PHE C 1 194 ? 50.393 37.615 82.121 1.00 42.70 193 PHE C C 1
ATOM 4909 O O . PHE C 1 194 ? 51.328 38.220 82.674 1.00 43.29 193 PHE C O 1
ATOM 4917 N N . GLN C 1 195 ? 50.458 36.329 81.791 1.00 41.79 194 GLN C N 1
ATOM 4918 C CA . GLN C 1 195 ? 51.673 35.542 82.006 1.00 41.78 194 GLN C CA 1
ATOM 4919 C C . GLN C 1 195 ? 52.760 35.913 80.995 1.00 41.13 194 GLN C C 1
ATOM 4920 O O . GLN C 1 195 ? 52.493 36.186 79.833 1.00 40.24 194 GLN C O 1
ATOM 4926 N N . LYS C 1 196 ? 54.006 35.977 81.457 1.00 41.45 195 LYS C N 1
ATOM 4927 C CA . LYS C 1 196 ? 55.106 36.259 80.560 1.00 40.80 195 LYS C CA 1
ATOM 4928 C C . LYS C 1 196 ? 55.225 35.160 79.491 1.00 38.48 195 LYS C C 1
ATOM 4929 O O . LYS C 1 196 ? 55.157 33.970 79.782 1.00 36.67 195 LYS C O 1
ATOM 4935 N N . LYS C 1 197 ? 55.380 35.586 78.248 1.00 37.71 196 LYS C N 1
ATOM 4936 C CA . LYS C 1 197 ? 55.528 34.676 77.129 1.00 36.85 196 LYS C CA 1
ATOM 4937 C C . LYS C 1 197 ? 56.876 33.939 77.201 1.00 35.64 196 LYS C C 1
ATOM 4938 O O . LYS C 1 197 ? 57.905 34.525 77.502 1.00 37.18 196 LYS C O 1
ATOM 4944 N N . VAL C 1 198 ? 56.846 32.637 76.959 1.00 33.60 197 VAL C N 1
ATOM 4945 C CA . VAL C 1 198 ? 58.026 31.777 77.043 1.00 32.96 197 VAL C CA 1
ATOM 4946 C C . VAL C 1 198 ? 58.368 31.153 75.672 1.00 31.34 197 VAL C C 1
ATOM 4947 O O . VAL C 1 198 ? 57.527 30.561 75.039 1.00 29.63 197 VAL C O 1
ATOM 4951 N N . ARG C 1 199 ? 59.618 31.330 75.227 1.00 30.34 198 ARG C N 1
ATOM 4952 C CA . ARG C 1 199 ? 60.114 30.771 73.970 1.00 29.11 198 ARG C CA 1
ATOM 4953 C C . ARG C 1 199 ? 61.604 30.405 74.105 1.00 30.71 198 ARG C C 1
ATOM 4954 O O . ARG C 1 199 ? 62.327 30.997 74.905 1.00 30.77 198 ARG C O 1
ATOM 4962 N N . GLN C 1 200 ? 62.046 29.451 73.300 1.00 31.09 199 GLN C N 1
ATOM 4963 C CA . GLN C 1 200 ? 63.450 29.101 73.215 1.00 33.91 199 GLN C CA 1
ATOM 4964 C C . GLN C 1 200 ? 64.209 30.395 72.921 1.00 33.69 199 GLN C C 1
ATOM 4965 O O . GLN C 1 200 ? 63.792 31.148 72.045 1.00 31.92 199 GLN C O 1
ATOM 4971 N N . PRO C 1 201 ? 65.340 30.603 73.564 1.00 35.25 200 PRO C N 1
ATOM 4972 C CA . PRO C 1 201 ? 66.177 31.711 73.109 1.00 36.49 200 PRO C CA 1
ATOM 4973 C C . PRO C 1 201 ? 66.820 31.443 71.736 1.00 35.84 200 PRO C C 1
ATOM 4974 O O . PRO C 1 201 ? 66.977 30.288 71.290 1.00 33.39 200 PRO C O 1
ATOM 4978 N N . LEU C 1 202 ? 67.197 32.521 71.051 1.00 36.55 201 LEU C N 1
ATOM 4979 C CA . LEU C 1 202 ? 67.731 32.396 69.685 1.00 35.54 201 LEU C CA 1
ATOM 4980 C C . LEU C 1 202 ? 69.014 31.522 69.637 1.00 36.07 201 LEU C C 1
ATOM 4981 O O . LEU C 1 202 ? 69.238 30.833 68.647 1.00 34.25 201 LEU C O 1
ATOM 4986 N N . SER C 1 203 ? 69.791 31.537 70.714 1.00 37.20 202 SER C N 1
ATOM 4987 C CA . SER C 1 203 ? 71.011 30.733 70.829 1.00 39.97 202 SER C CA 1
ATOM 4988 C C . SER C 1 203 ? 70.764 29.234 70.770 1.00 38.85 202 SER C C 1
ATOM 4989 O O . SER C 1 203 ? 71.668 28.499 70.407 1.00 40.77 202 SER C O 1
ATOM 4992 N N . ARG C 1 204 ? 69.567 28.794 71.156 1.00 37.22 203 ARG C N 1
ATOM 4993 C CA . ARG C 1 204 ? 69.149 27.391 71.014 1.00 36.68 203 ARG C CA 1
ATOM 4994 C C . ARG C 1 204 ? 68.347 27.145 69.738 1.00 33.72 203 ARG C C 1
ATOM 4995 O O . ARG C 1 204 ? 68.510 26.127 69.104 1.00 33.89 203 ARG C O 1
ATOM 5003 N N . PHE C 1 205 ? 67.475 28.072 69.363 1.00 32.37 204 PHE C N 1
ATOM 5004 C CA . PHE C 1 205 ? 66.631 27.909 68.202 1.00 30.55 204 PHE C CA 1
ATOM 5005 C C . PHE C 1 205 ? 67.408 27.897 66.895 1.00 31.82 204 PHE C C 1
ATOM 5006 O O . PHE C 1 205 ? 67.022 27.201 65.987 1.00 31.36 204 PHE C O 1
ATOM 5014 N N . LYS C 1 206 ? 68.432 28.751 66.791 1.00 33.36 205 LYS C N 1
ATOM 5015 C CA . LYS C 1 206 ? 69.293 28.865 65.607 1.00 34.61 205 LYS C CA 1
ATOM 5016 C C . LYS C 1 206 ? 70.520 28.074 65.868 1.00 35.43 205 LYS C C 1
ATOM 5017 O O . LYS C 1 206 ? 71.247 28.385 66.795 1.00 37.52 205 LYS C O 1
ATOM 5023 N N . VAL C 1 207 ? 70.773 27.059 65.051 1.00 34.77 206 VAL C N 1
ATOM 5024 C CA . VAL C 1 207 ? 72.017 26.327 65.128 1.00 36.73 206 VAL C CA 1
ATOM 5025 C C . VAL C 1 207 ? 72.814 26.598 63.876 1.00 37.90 206 VAL C C 1
ATOM 5026 O O . VAL C 1 207 ? 72.364 26.270 62.761 1.00 36.59 206 VAL C O 1
ATOM 5030 N N . VAL C 1 208 ? 73.992 27.191 64.038 1.00 39.91 207 VAL C N 1
ATOM 5031 C CA . VAL C 1 208 ? 74.812 27.538 62.884 1.00 41.68 207 VAL C CA 1
ATOM 5032 C C . VAL C 1 208 ? 75.803 26.412 62.598 1.00 44.31 207 VAL C C 1
ATOM 5033 O O . VAL C 1 208 ? 76.653 26.091 63.431 1.00 46.65 207 VAL C O 1
ATOM 5037 N N . LEU C 1 209 ? 75.692 25.809 61.423 1.00 45.04 208 LEU C N 1
ATOM 5038 C CA . LEU C 1 209 ? 76.599 24.731 61.015 1.00 47.58 208 LEU C CA 1
ATOM 5039 C C . LEU C 1 209 ? 77.612 25.278 60.015 1.00 51.45 208 LEU C C 1
ATOM 5040 O O . LEU C 1 209 ? 77.271 25.464 58.826 1.00 52.81 208 LEU C O 1
#

B-factor: mean 36.2, std 10.83, range [14.15, 91.03]

CATH classification: 3.40.109.10